Protein AF-0000000068964851 (afdb_homodimer)

Sequence (498 aa):
MWLLRRRLRHVAAAMAPPGRTTGYLGAADAAALDRDLMSVHAFSLDQLMELAGLSVASVVRDACPAASRPIVVCGPGNNGGDGLVAARHLAQFGLAPTVVYPTDQPKQPIYSRLLTQCNDCRIPVLPDLPADLSGFDVIVDAIFGFSFHGDLRAPFDTIVERMNASGLPCVAVDVPSGWHVEQGNVSGNGVQASVLVSLSAPKMCAATFHGRHYLGGRFLPPALIDKFGLRSQLPEYPGSQQFVQITRGMWLLRRRLRHVAAAMAPPGRTTGYLGAADAAALDRDLMSVHAFSLDQL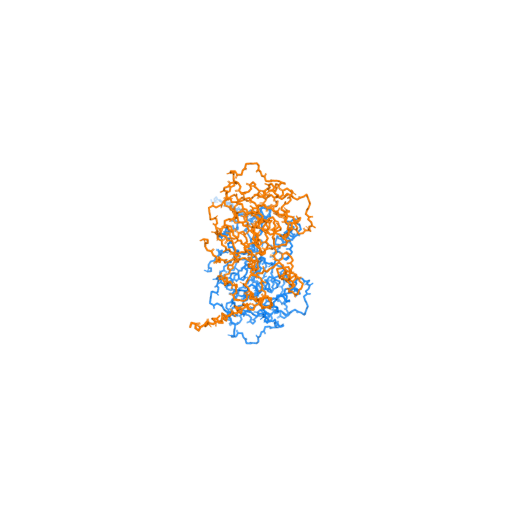MELAGLSVASVVRDACPAASRPIVVCGPGNNGGDGLVAARHLAQFGLAPTVVYPTDQPKQPIYSRLLTQCNDCRIPVLPDLPADLSGFDVIVDAIFGFSFHGDLRAPFDTIVERMNASGLPCVAVDVPSGWHVEQGNVSGNGVQASVLVSLSAPKMCAATFHGRHYLGGRFLPPALIDKFGLRSQLPEYPGSQQFVQITRG

Radius of gyration: 26.98 Å; Cα contacts (8 Å, |Δi|>4): 1033; chains: 2; bounding box: 104×120×57 Å

Foldseek 3Di:
DPPPPPPPPPPPPPPPPPDPLPLAAALVLVVVLVVCCVPVVPDDLVRQLLQLLLQLLVVCCVVPVPFAEEEEEAAQDSLNSSSLSVLLVNLVVVGQYAYAYLDPDRPDPSVVVSVVSCVVSVHHYHNADDPDCPVGAEYEASHDASNDDDADDPPVLVRLVCQQVNPHAYEYRQAFAGAHQACGNPVVSTHLHQEYEHEPGHTNNVVVRDHKYKYFRPDDDPVSCVVSVNVVPDDDDPDPRRMDTDDHD/DPPPPPPPPPPPPPPPPPDPLPLAAALVLVVVLVVCCVPVVPDDLVRQLLQLLLQLLVVCCVVPVPFAEEEEEAAQDSLNSSSLSVLLVNLVVVGQYAYEYLDPDRPDPSVVVSVVSCVVSVHHYHNADDPDCPVGAEYEASHDASNDDDADDPPVLVRLVCQQVNPHAYEYRQAFAGAHQACGNPVVSTHLHQEYEHEPGHTNNVVVRDHKYKYFRPDDDPVSCVVSVNVVPDDDDPDPRRMDTDDHD

pLDDT: mean 91.19, std 18.65, range [24.8, 99.0]

Secondary structure (DSSP, 8-state):
-----------------S----SSB-HHHHHHHHHHHHTTT---HHHHHHHHHHHHHHHHHHH-TT--SEEEEE-SSHHHHHHHHHHHHHHHTT---EEE---SS-SSHHHHHHHHHHHHTT--EESS--S--TT-SEEEEES--TT--S---TTHHHHHHHHHHT---EEEESS-TT-BTTTBSTTS-S---SEEEEESS-BGGGGG--SEEEEE-----HHHHHHTT-TTTSPPPPTT-SEEEEE--/-----------------S----SSB-HHHHHHHHHHHHTTT---HHHHHHHHHHHHHHHHHHH-TT--SEEEEE-SSHHHHHHHHHHHHHHHTT---EEE---SS-SSHHHHHHHHHHHHTT--EESS--S--TT-SEEEEES--TT--S---TTHHHHHHHHHHT---EEEESS-TT-BTTTBSSSS-S---SEEEEESS-BGGGGG--SEEEEE-----HHHHHHTT-TTTSPPPPTT-SEEEEE--

Organism: Plasmodiophora brassicae (NCBI:txid37360)

InterPro domains:
  IPR004443 YjeF N-terminal domain [MF_01966] (26-221)
  IPR004443 YjeF N-terminal domain [PF03853] (46-205)
  IPR004443 YjeF N-terminal domain [PS51385] (30-231)
  IPR004443 YjeF N-terminal domain [TIGR00197] (29-221)
  IPR032976 YjeF N-terminal domain-containing protein NAXE-like [PTHR13232] (26-246)
  IPR036652 YjeF N-terminal domain superfamily [G3DSA:3.40.50.10260] (21-246)
  IPR036652 YjeF N-terminal domain superfamily [SSF64153] (24-231)

Solvent-accessible surface area (backbone atoms only — not comparable to full-atom values): 26457 Å² total; per-residue (Å²): 136,82,81,74,76,77,77,75,74,75,74,70,74,74,70,74,77,78,83,68,78,81,44,42,34,44,55,68,56,47,53,50,49,56,50,39,42,50,56,80,46,40,39,50,70,54,40,53,34,46,46,35,3,45,16,50,30,41,43,48,50,66,78,38,69,83,55,47,26,37,37,34,37,25,30,78,47,69,37,10,43,21,31,42,41,14,43,42,45,32,36,74,52,70,35,53,36,33,36,24,43,69,53,94,68,68,80,44,72,66,45,49,27,39,51,50,36,26,48,54,57,69,33,54,75,34,65,53,82,64,92,71,62,81,82,42,56,32,37,33,42,11,37,36,30,60,85,47,73,77,75,67,47,86,68,53,40,60,49,38,51,50,54,57,70,63,75,51,52,24,38,16,39,48,29,45,36,54,28,39,34,52,76,18,56,76,83,68,69,27,48,72,42,49,28,39,35,16,48,73,53,49,33,32,20,56,78,72,59,73,35,30,30,31,38,21,30,87,74,78,38,61,63,58,34,59,74,70,55,30,68,90,51,55,78,80,57,56,65,75,49,51,42,35,76,74,43,81,84,136,83,80,74,78,76,76,76,75,76,73,72,75,75,70,72,76,79,83,70,78,81,43,42,34,43,54,68,55,47,53,49,50,55,50,38,40,50,57,80,46,41,39,49,69,52,39,54,35,46,46,35,3,45,17,51,30,41,43,47,51,66,79,38,70,84,54,46,27,36,38,34,37,25,30,79,50,70,36,9,44,22,31,44,42,13,43,42,45,32,36,74,52,70,35,53,36,33,36,24,42,68,52,94,66,68,81,45,73,66,48,50,27,40,52,50,37,26,48,54,56,71,32,54,75,33,66,54,82,66,93,72,63,80,82,42,55,30,36,34,41,12,37,34,31,60,87,45,74,78,75,67,48,85,68,53,39,61,49,37,51,51,55,57,69,63,75,52,53,25,39,15,39,48,28,45,35,54,29,40,36,52,76,18,57,77,83,69,69,28,50,72,42,47,28,38,35,15,48,72,53,46,35,34,18,55,77,73,60,72,36,29,29,31,39,21,29,86,72,78,36,59,63,57,34,60,74,68,56,29,69,91,51,56,78,79,56,57,65,77,50,50,42,36,76,73,42,82,87

Structure (mmCIF, N/CA/C/O backbone):
data_AF-0000000068964851-model_v1
#
loop_
_entity.id
_entity.type
_entity.pdbx_description
1 polymer 'NAD(P)H-hydrate epimerase'
#
loop_
_atom_site.group_PDB
_atom_site.id
_atom_site.type_symbol
_atom_site.label_atom_id
_atom_site.label_alt_id
_atom_site.label_comp_id
_atom_site.label_asym_id
_atom_site.label_entity_id
_atom_site.label_seq_id
_atom_site.pdbx_PDB_ins_code
_atom_site.Cartn_x
_atom_site.Cartn_y
_atom_site.Cartn_z
_atom_site.occupancy
_atom_site.B_iso_or_equiv
_atom_site.auth_seq_id
_atom_site.auth_comp_id
_atom_site.auth_asym_id
_atom_site.auth_atom_id
_atom_site.pdbx_PDB_model_num
ATOM 1 N N . MET A 1 1 ? -49.062 -67.5 1.461 1 27.12 1 MET A N 1
ATOM 2 C CA . MET A 1 1 ? -47.781 -67.125 0.865 1 27.12 1 MET A CA 1
ATOM 3 C C . MET A 1 1 ? -47.844 -65.688 0.269 1 27.12 1 MET A C 1
ATOM 5 O O . MET A 1 1 ? -48.188 -65.562 -0.901 1 27.12 1 MET A O 1
ATOM 9 N N . TRP A 1 2 ? -48.469 -64.688 1.127 1 32.12 2 TRP A N 1
ATOM 10 C CA . TRP A 1 2 ? -48.812 -63.312 0.902 1 32.12 2 TRP A CA 1
ATOM 11 C C . TRP A 1 2 ? -47.594 -62.5 0.522 1 32.12 2 TRP A C 1
ATOM 13 O O . TRP A 1 2 ? -46.594 -62.5 1.243 1 32.12 2 TRP A O 1
ATOM 23 N N . LEU A 1 3 ? -47.344 -62.312 -0.8 1 29.25 3 LEU A N 1
ATOM 24 C CA . LEU A 1 3 ? -46.281 -61.594 -1.522 1 29.25 3 LEU A CA 1
ATOM 25 C C . LEU A 1 3 ? -46.219 -60.156 -1.104 1 29.25 3 LEU A C 1
ATOM 27 O O . LEU A 1 3 ? -47.125 -59.375 -1.392 1 29.25 3 LEU A O 1
ATOM 31 N N . LEU A 1 4 ? -45.875 -59.906 0.174 1 28.69 4 LEU A N 1
ATOM 32 C CA . LEU A 1 4 ? -45.656 -58.562 0.687 1 28.69 4 LEU A CA 1
ATOM 33 C C . LEU A 1 4 ? -44.688 -57.781 -0.187 1 28.69 4 LEU A C 1
ATOM 35 O O . LEU A 1 4 ? -43.5 -58.156 -0.266 1 28.69 4 LEU A O 1
ATOM 39 N N . ARG A 1 5 ? -45.219 -57.188 -1.284 1 30.69 5 ARG A N 1
ATOM 40 C CA . ARG A 1 5 ? -44.438 -56.312 -2.15 1 30.69 5 ARG A CA 1
ATOM 41 C C . ARG A 1 5 ? -43.812 -55.156 -1.352 1 30.69 5 ARG A C 1
ATOM 43 O O . ARG A 1 5 ? -44.5 -54.406 -0.691 1 30.69 5 ARG A O 1
ATOM 50 N N . ARG A 1 6 ? -42.594 -55.406 -0.808 1 29.17 6 ARG A N 1
ATOM 51 C CA . ARG A 1 6 ? -41.688 -54.469 -0.174 1 29.17 6 ARG A CA 1
ATOM 52 C C . ARG A 1 6 ? -41.531 -53.219 -1.021 1 29.17 6 ARG A C 1
ATOM 54 O O . ARG A 1 6 ? -41.031 -53.281 -2.145 1 29.17 6 ARG A O 1
ATOM 61 N N . ARG A 1 7 ? -42.5 -52.25 -0.954 1 27.95 7 ARG A N 1
ATOM 62 C CA . ARG A 1 7 ? -42.344 -50.938 -1.556 1 27.95 7 ARG A CA 1
ATOM 63 C C . ARG A 1 7 ? -41.031 -50.281 -1.116 1 27.95 7 ARG A C 1
ATOM 65 O O . ARG A 1 7 ? -40.812 -50.031 0.075 1 27.95 7 ARG A O 1
ATOM 72 N N . LEU A 1 8 ? -40 -50.594 -1.813 1 26.19 8 LEU A N 1
ATOM 73 C CA . LEU A 1 8 ? -38.719 -49.906 -1.637 1 26.19 8 LEU A CA 1
ATOM 74 C C . LEU A 1 8 ? -38.875 -48.406 -1.808 1 26.19 8 LEU A C 1
ATOM 76 O O . LEU A 1 8 ? -39.25 -47.938 -2.885 1 26.19 8 LEU A O 1
ATOM 80 N N . ARG A 1 9 ? -39.438 -47.719 -0.832 1 28.83 9 ARG A N 1
ATOM 81 C CA . ARG A 1 9 ? -39.438 -46.281 -0.863 1 28.83 9 ARG A CA 1
ATOM 82 C C . ARG A 1 9 ? -38.031 -45.75 -1.159 1 28.83 9 ARG A C 1
ATOM 84 O O . ARG A 1 9 ? -37.094 -46.031 -0.418 1 28.83 9 ARG A O 1
ATOM 91 N N . HIS A 1 10 ? -37.688 -45.594 -2.43 1 24.8 10 HIS A N 1
ATOM 92 C CA . HIS A 1 10 ? -36.531 -44.844 -2.811 1 24.8 10 HIS A CA 1
ATOM 93 C C . HIS A 1 10 ? -36.531 -43.469 -2.16 1 24.8 10 HIS A C 1
ATOM 95 O O . HIS A 1 10 ? -37.375 -42.625 -2.467 1 24.8 10 HIS A O 1
ATOM 101 N N . VAL A 1 11 ? -36.375 -43.312 -0.944 1 27.53 11 VAL A N 1
ATOM 102 C CA . VAL A 1 11 ? -36.094 -41.969 -0.427 1 27.53 11 VAL A CA 1
ATOM 103 C C . VAL A 1 11 ? -35.031 -41.281 -1.267 1 27.53 11 VAL A C 1
ATOM 105 O O . VAL A 1 11 ? -33.906 -41.781 -1.338 1 27.53 11 VAL A O 1
ATOM 108 N N . ALA A 1 12 ? -35.5 -40.688 -2.342 1 28.64 12 ALA A N 1
ATOM 109 C CA . ALA A 1 12 ? -34.625 -39.812 -3.102 1 28.64 12 ALA A CA 1
ATOM 110 C C . ALA A 1 12 ? -33.812 -38.875 -2.172 1 28.64 12 ALA A C 1
ATOM 112 O O . ALA A 1 12 ? -34.406 -38.219 -1.303 1 28.64 12 ALA A O 1
ATOM 113 N N . ALA A 1 13 ? -32.594 -39.125 -1.92 1 26.38 13 ALA A N 1
ATOM 114 C CA . ALA A 1 13 ? -31.688 -38.188 -1.281 1 26.38 13 ALA A CA 1
ATOM 115 C C . ALA A 1 13 ? -31.938 -36.75 -1.795 1 26.38 13 ALA A C 1
ATOM 117 O O . ALA A 1 13 ? -31.938 -36.531 -3.006 1 26.38 13 ALA A O 1
ATOM 118 N N . ALA A 1 14 ? -32.781 -36.031 -1.243 1 33.28 14 ALA A N 1
ATOM 119 C CA . ALA A 1 14 ? -32.906 -34.594 -1.546 1 33.28 14 ALA A CA 1
ATOM 120 C C . ALA A 1 14 ? -31.562 -34 -1.917 1 33.28 14 ALA A C 1
ATOM 122 O O . ALA A 1 14 ? -30.625 -34.031 -1.127 1 33.28 14 ALA A O 1
ATOM 123 N N . MET A 1 15 ? -31.141 -33.969 -3.217 1 29.23 15 MET A N 1
ATOM 124 C CA . MET A 1 15 ? -29.984 -33.219 -3.682 1 29.23 15 MET A CA 1
ATOM 125 C C . MET A 1 15 ? -29.859 -31.891 -2.918 1 29.23 15 MET A C 1
ATOM 127 O O . MET A 1 15 ? -30.859 -31.188 -2.725 1 29.23 15 MET A O 1
ATOM 131 N N . ALA A 1 16 ? -28.875 -31.75 -2.092 1 35.5 16 ALA A N 1
ATOM 132 C CA . ALA A 1 16 ? -28.672 -30.453 -1.451 1 35.5 16 ALA A CA 1
ATOM 133 C C . ALA A 1 16 ? -28.875 -29.312 -2.441 1 35.5 16 ALA A C 1
ATOM 135 O O . ALA A 1 16 ? -28.5 -29.422 -3.611 1 35.5 16 ALA A O 1
ATOM 136 N N . PRO A 1 17 ? -29.859 -28.5 -2.34 1 36.59 17 PRO A N 1
ATOM 137 C CA . PRO A 1 17 ? -30.016 -27.484 -3.373 1 36.59 17 PRO A CA 1
ATOM 138 C C . PRO A 1 17 ? -28.688 -26.891 -3.828 1 36.59 17 PRO A C 1
ATOM 140 O O . PRO A 1 17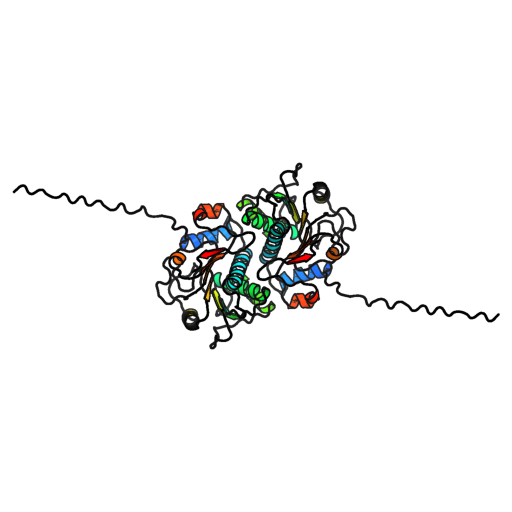 ? -27.703 -26.906 -3.074 1 36.59 17 PRO A O 1
ATOM 143 N N . PRO A 1 18 ? -28.422 -26.641 -5.082 1 35.16 18 PRO A N 1
ATOM 144 C CA . PRO A 1 18 ? -27.141 -26.203 -5.652 1 35.16 18 PRO A CA 1
ATOM 145 C C . PRO A 1 18 ? -26.375 -25.281 -4.719 1 35.16 18 PRO A C 1
ATOM 147 O O . PRO A 1 18 ? -25.203 -25.516 -4.426 1 35.16 18 PRO A O 1
ATOM 150 N N . GLY A 1 19 ? -26.609 -23.875 -4.875 1 36 19 GLY A N 1
ATOM 151 C CA . GLY A 1 19 ? -25.531 -22.891 -4.895 1 36 19 GLY A CA 1
ATOM 152 C C . GLY A 1 19 ? -24.875 -22.688 -3.541 1 36 19 GLY A C 1
ATOM 153 O O . GLY A 1 19 ? -25.234 -21.766 -2.807 1 36 19 GLY A O 1
ATOM 154 N N . ARG A 1 20 ? -24.719 -23.453 -2.809 1 37.72 20 ARG A N 1
ATOM 155 C CA . ARG A 1 20 ? -24.062 -23.219 -1.534 1 37.72 20 ARG A CA 1
ATOM 156 C C . ARG A 1 20 ? -22.75 -22.453 -1.736 1 37.72 20 ARG A C 1
ATOM 158 O O . ARG A 1 20 ? -21.875 -22.891 -2.494 1 37.72 20 ARG A O 1
ATOM 165 N N . THR A 1 21 ? -22.719 -21.047 -1.72 1 47.56 21 THR A N 1
ATOM 166 C CA . THR A 1 21 ? -21.578 -20.141 -1.827 1 47.56 21 THR A CA 1
ATOM 167 C C . THR A 1 21 ? -20.422 -20.609 -0.963 1 47.56 21 THR A C 1
ATOM 169 O O . THR A 1 21 ? -20.578 -20.812 0.243 1 47.56 21 THR A O 1
ATOM 172 N N . THR A 1 22 ? -19.656 -21.656 -1.251 1 52.91 22 THR A N 1
ATOM 173 C CA . THR A 1 22 ? -18.547 -22.297 -0.57 1 52.91 22 THR A CA 1
ATOM 174 C C . THR A 1 22 ? -17.641 -21.25 0.086 1 52.91 22 THR A C 1
ATOM 176 O O . THR A 1 22 ? -16.781 -21.594 0.907 1 52.91 22 THR A O 1
ATOM 179 N N . GLY A 1 23 ? -18.016 -19.969 0.014 1 74.44 23 GLY A N 1
ATOM 180 C CA . GLY A 1 23 ? -17.188 -18.906 0.566 1 74.44 23 GLY A CA 1
ATOM 181 C C . GLY A 1 23 ? -15.953 -18.625 -0.263 1 74.44 23 GLY A C 1
ATOM 182 O O . GLY A 1 23 ? -15.18 -17.734 0.057 1 74.44 23 GLY A O 1
ATOM 183 N N . TYR A 1 24 ? -15.719 -19.406 -1.312 1 90.06 24 TYR A N 1
ATOM 184 C CA . TYR A 1 24 ? -14.633 -19.234 -2.268 1 90.06 24 TYR A CA 1
ATOM 185 C C . TYR A 1 24 ? -15.141 -18.625 -3.57 1 90.06 24 TYR A C 1
ATOM 187 O O . TYR A 1 24 ? -16.297 -18.812 -3.938 1 90.06 24 TYR A O 1
ATOM 195 N N . LEU A 1 25 ? -14.281 -17.938 -4.25 1 95.5 25 LEU A N 1
ATOM 196 C CA . LEU A 1 25 ? -14.664 -17.312 -5.512 1 95.5 25 LEU A CA 1
ATOM 197 C C . LEU A 1 25 ? -14.375 -18.25 -6.684 1 95.5 25 LEU A C 1
ATOM 199 O O . LEU A 1 25 ? -13.266 -18.766 -6.82 1 95.5 25 LEU A O 1
ATOM 203 N N . GLY A 1 26 ? -15.344 -18.5 -7.562 1 94.69 26 GLY A N 1
ATOM 204 C CA . GLY A 1 26 ? -15.086 -19.109 -8.859 1 94.69 26 GLY A CA 1
ATOM 205 C C . GLY A 1 26 ? -14.477 -18.141 -9.859 1 94.69 26 GLY A C 1
ATOM 206 O O . GLY A 1 26 ? -14.281 -16.969 -9.555 1 94.69 26 GLY A O 1
ATOM 207 N N . ALA A 1 27 ? -14.227 -18.625 -11.039 1 93.75 27 ALA A N 1
ATOM 208 C CA . ALA A 1 27 ? -13.539 -17.844 -12.07 1 93.75 27 ALA A CA 1
ATOM 209 C C . ALA A 1 27 ? -14.359 -16.609 -12.453 1 93.75 27 ALA A C 1
ATOM 211 O O . ALA A 1 27 ? -13.828 -15.5 -12.516 1 93.75 27 ALA A O 1
ATOM 212 N N . ALA A 1 28 ? -15.578 -16.812 -12.727 1 95.19 28 ALA A N 1
ATOM 213 C CA . ALA A 1 28 ? -16.453 -15.734 -13.18 1 95.19 28 ALA A CA 1
ATOM 214 C C . ALA A 1 28 ? -16.594 -14.648 -12.117 1 95.19 28 ALA A C 1
ATOM 216 O O . ALA A 1 28 ? -16.516 -13.461 -12.414 1 95.19 28 ALA A O 1
ATOM 217 N N . ASP A 1 29 ? -16.812 -15.055 -10.891 1 96.31 29 ASP A N 1
ATOM 218 C CA . ASP A 1 29 ? -16.969 -14.109 -9.789 1 96.31 29 ASP A CA 1
ATOM 219 C C . ASP A 1 29 ? -15.664 -13.352 -9.539 1 96.31 29 ASP A C 1
ATOM 221 O O . ASP A 1 29 ? -15.68 -12.156 -9.234 1 96.31 29 ASP A O 1
ATOM 225 N N . ALA A 1 30 ? -14.547 -14.086 -9.648 1 96.69 30 ALA A N 1
ATOM 226 C CA . ALA A 1 30 ? -13.25 -13.43 -9.469 1 96.69 30 ALA A CA 1
ATOM 227 C C . ALA A 1 30 ? -13.047 -12.328 -10.5 1 96.69 30 ALA A C 1
ATOM 229 O O . ALA A 1 30 ? -12.594 -11.234 -10.172 1 96.69 30 ALA A O 1
ATOM 230 N N . ALA A 1 31 ? -13.375 -12.625 -11.734 1 96.5 31 ALA A N 1
ATOM 231 C CA . ALA A 1 31 ? -13.258 -11.648 -12.812 1 96.5 31 ALA A CA 1
ATOM 232 C C . ALA A 1 31 ? -14.195 -10.461 -12.586 1 96.5 31 ALA A C 1
ATOM 234 O O . ALA A 1 31 ? -13.805 -9.312 -12.797 1 96.5 31 ALA A O 1
ATOM 235 N N . ALA A 1 32 ? -15.414 -10.75 -12.203 1 97.56 32 ALA A N 1
ATOM 236 C CA . ALA A 1 32 ? -16.406 -9.703 -11.953 1 97.56 32 ALA A CA 1
ATOM 237 C C . ALA A 1 32 ? -15.984 -8.812 -10.797 1 97.56 32 ALA A C 1
ATOM 239 O O . ALA A 1 32 ? -16.172 -7.59 -10.844 1 97.56 32 ALA A O 1
ATOM 240 N N . LEU A 1 33 ? -15.469 -9.445 -9.773 1 97.25 33 LEU A N 1
ATOM 241 C CA . LEU A 1 33 ? -14.992 -8.695 -8.617 1 97.25 33 LEU A CA 1
ATOM 242 C C . LEU A 1 33 ? -13.898 -7.715 -9.023 1 97.25 33 LEU A C 1
ATOM 244 O O . LEU A 1 33 ? -13.938 -6.539 -8.648 1 97.25 33 LEU A O 1
ATOM 248 N N . ASP A 1 34 ? -12.977 -8.203 -9.766 1 96.5 34 ASP A N 1
ATOM 249 C CA . ASP A 1 34 ? -11.875 -7.371 -10.242 1 96.5 34 ASP A CA 1
ATOM 250 C C . ASP A 1 34 ? -12.391 -6.203 -11.078 1 96.5 34 ASP A C 1
ATOM 252 O O . ASP A 1 34 ? -11.953 -5.066 -10.898 1 96.5 34 ASP A O 1
ATOM 256 N N . ARG A 1 35 ? -13.266 -6.488 -11.938 1 97.06 35 ARG A N 1
ATOM 257 C CA . ARG A 1 35 ? -13.867 -5.461 -12.781 1 97.06 35 ARG A CA 1
ATOM 258 C C . ARG A 1 35 ? -14.586 -4.414 -11.938 1 97.06 35 ARG A C 1
ATOM 260 O O . ARG A 1 35 ? -14.453 -3.213 -12.18 1 97.06 35 ARG A O 1
ATOM 267 N N . ASP A 1 36 ? -15.367 -4.84 -10.984 1 97.81 36 ASP A N 1
ATOM 268 C CA . ASP A 1 36 ? -16.125 -3.922 -10.133 1 97.81 36 ASP A CA 1
ATOM 269 C C . ASP A 1 36 ? -15.188 -3.01 -9.344 1 97.81 36 ASP A C 1
ATOM 271 O O . ASP A 1 36 ? -15.453 -1.815 -9.195 1 97.81 36 ASP A O 1
ATOM 275 N N . LEU A 1 37 ? -14.078 -3.555 -8.828 1 98 37 LEU A N 1
ATOM 276 C CA . LEU A 1 37 ? -13.125 -2.764 -8.062 1 98 37 LEU A CA 1
ATOM 277 C C . LEU A 1 37 ? -12.602 -1.591 -8.891 1 98 37 LEU A C 1
ATOM 279 O O . LEU A 1 37 ? -12.469 -0.477 -8.383 1 98 37 LEU A O 1
ATOM 283 N N . MET A 1 38 ? -12.414 -1.799 -10.188 1 97.31 38 MET A N 1
ATOM 284 C CA . MET A 1 38 ? -11.719 -0.818 -11.016 1 97.31 38 MET A CA 1
ATOM 285 C C . MET A 1 38 ? -12.719 0.07 -11.758 1 97.31 38 MET A C 1
ATOM 287 O O . MET A 1 38 ? -12.336 1.076 -12.352 1 97.31 38 MET A O 1
ATOM 291 N N . SER A 1 39 ? -13.953 -0.287 -11.75 1 96.5 39 SER A N 1
ATOM 292 C CA . SER A 1 39 ? -14.969 0.527 -12.406 1 96.5 39 SER A CA 1
ATOM 293 C C . SER A 1 39 ? -15.914 1.162 -11.391 1 96.5 39 SER A C 1
ATOM 295 O O . SER A 1 39 ? -15.711 2.305 -10.977 1 96.5 39 SER A O 1
ATOM 297 N N . VAL A 1 40 ? -16.656 0.286 -10.68 1 95.69 40 VAL A N 1
ATOM 298 C CA . VAL A 1 40 ? -17.688 0.735 -9.758 1 95.69 40 VAL A CA 1
ATOM 299 C C . VAL A 1 40 ? -17.047 1.401 -8.539 1 95.69 40 VAL A C 1
ATOM 301 O O . VAL A 1 40 ? -17.484 2.477 -8.117 1 95.69 40 VAL A O 1
ATOM 304 N N . HIS A 1 41 ? -15.953 0.872 -8.102 1 97.06 41 HIS A N 1
ATOM 305 C CA . HIS A 1 41 ? -15.406 1.316 -6.82 1 97.06 41 HIS A CA 1
ATOM 306 C C . HIS A 1 41 ? -14.172 2.184 -7.016 1 97.06 41 HIS A C 1
ATOM 308 O O . HIS A 1 41 ? -13.469 2.5 -6.055 1 97.06 41 HIS A O 1
ATOM 314 N N . ALA A 1 42 ? -13.844 2.482 -8.203 1 98 42 ALA A N 1
ATOM 315 C CA . ALA A 1 42 ? -12.977 3.57 -8.648 1 98 42 ALA A CA 1
ATOM 316 C C . ALA A 1 42 ? -11.539 3.332 -8.219 1 98 42 ALA A C 1
ATOM 318 O O . ALA A 1 42 ? -10.766 4.281 -8.055 1 98 42 ALA A O 1
ATOM 319 N N . PHE A 1 43 ? -11.164 2.086 -7.965 1 98.56 43 PHE A N 1
ATOM 320 C CA . PHE A 1 43 ? -9.75 1.797 -7.754 1 98.56 43 PHE A CA 1
ATOM 321 C C . PHE A 1 43 ? -8.984 1.842 -9.07 1 98.56 43 PHE A C 1
ATOM 323 O O . PHE A 1 43 ? -9.492 1.407 -10.102 1 98.56 43 PHE A O 1
ATOM 330 N N . SER A 1 44 ? -7.789 2.379 -9 1 98.5 44 SER A N 1
ATOM 331 C CA . SER A 1 44 ? -6.898 2.188 -10.141 1 98.5 44 SER A CA 1
ATOM 332 C C . SER A 1 44 ? -6.148 0.863 -10.039 1 98.5 44 SER A C 1
ATOM 334 O O . SER A 1 44 ? -5.996 0.313 -8.945 1 98.5 44 SER A O 1
ATOM 336 N N . LEU A 1 45 ? -5.703 0.376 -11.195 1 98.12 45 LEU A N 1
ATOM 337 C CA . LEU A 1 45 ? -4.867 -0.818 -11.203 1 98.12 45 LEU A CA 1
ATOM 338 C C . LEU A 1 45 ? -3.609 -0.606 -10.367 1 98.12 45 LEU A C 1
ATOM 340 O O . LEU A 1 45 ? -3.174 -1.513 -9.656 1 98.12 45 LEU A O 1
ATOM 344 N N . ASP A 1 46 ? -3.049 0.597 -10.391 1 98.62 46 ASP A N 1
ATOM 345 C CA . ASP A 1 46 ? -1.849 0.926 -9.625 1 98.62 46 ASP A CA 1
ATOM 346 C C . ASP A 1 46 ? -2.09 0.763 -8.125 1 98.62 46 ASP A C 1
ATOM 348 O O . ASP A 1 46 ? -1.239 0.228 -7.414 1 98.62 46 ASP A O 1
ATOM 352 N N . GLN A 1 47 ? -3.236 1.238 -7.645 1 98.62 47 GLN A N 1
ATOM 353 C CA . GLN A 1 47 ? -3.578 1.107 -6.234 1 98.62 47 GLN A CA 1
ATOM 354 C C . GLN A 1 47 ? -3.67 -0.36 -5.824 1 98.62 47 GLN A C 1
ATOM 356 O O . GLN A 1 47 ? -3.047 -0.775 -4.844 1 98.62 47 GLN A O 1
ATOM 361 N N . LEU A 1 48 ? -4.445 -1.101 -6.652 1 98.69 48 LEU A N 1
ATOM 362 C CA . LEU A 1 48 ? -4.719 -2.492 -6.309 1 98.69 48 LEU A CA 1
ATOM 363 C C . LEU A 1 48 ? -3.445 -3.326 -6.363 1 98.69 48 LEU A C 1
ATOM 365 O O . LEU A 1 48 ? -3.182 -4.125 -5.461 1 98.69 48 LEU A O 1
ATOM 369 N N . MET A 1 49 ? -2.672 -3.131 -7.375 1 98.75 49 MET A N 1
ATOM 370 C CA . MET A 1 49 ? -1.447 -3.898 -7.578 1 98.75 49 MET A CA 1
ATOM 371 C C . MET A 1 49 ? -0.417 -3.578 -6.5 1 98.75 49 MET A C 1
ATOM 373 O O . MET A 1 49 ? 0.321 -4.461 -6.059 1 98.75 49 MET A O 1
ATOM 377 N N . GLU A 1 50 ? -0.364 -2.287 -6.059 1 98.81 50 GLU A N 1
ATOM 378 C CA . GLU A 1 50 ? 0.55 -1.89 -4.992 1 98.81 50 GLU A CA 1
ATOM 379 C C . GLU A 1 50 ? 0.218 -2.605 -3.686 1 98.81 50 GLU A C 1
ATOM 381 O O . GLU A 1 50 ? 1.11 -3.131 -3.016 1 98.81 50 GLU A O 1
ATOM 386 N N . LEU A 1 51 ? -1.062 -2.641 -3.379 1 98.81 51 LEU A N 1
ATOM 387 C CA . LEU A 1 51 ? -1.496 -3.283 -2.145 1 98.81 51 LEU A CA 1
ATOM 388 C C . LEU A 1 51 ? -1.312 -4.797 -2.225 1 98.81 51 LEU A C 1
ATOM 390 O O . LEU A 1 51 ? -0.901 -5.43 -1.249 1 98.81 51 LEU A O 1
ATOM 394 N N . ALA A 1 52 ? -1.629 -5.375 -3.379 1 98.81 52 ALA A N 1
ATOM 395 C CA . ALA A 1 52 ? -1.453 -6.812 -3.576 1 98.81 52 ALA A CA 1
ATOM 396 C C . ALA A 1 52 ? 0.014 -7.207 -3.443 1 98.81 52 ALA A C 1
ATOM 398 O O . ALA A 1 52 ? 0.351 -8.125 -2.684 1 98.81 52 ALA A O 1
ATOM 399 N N . GLY A 1 53 ? 0.883 -6.496 -4.145 1 98.94 53 GLY A N 1
ATOM 400 C CA . GLY A 1 53 ? 2.307 -6.789 -4.094 1 98.94 53 GLY A CA 1
ATOM 401 C C . GLY A 1 53 ? 2.896 -6.629 -2.703 1 98.94 53 GLY A C 1
ATOM 402 O O . GLY A 1 53 ? 3.736 -7.43 -2.283 1 98.94 53 GLY A O 1
ATOM 403 N N . LEU A 1 54 ? 2.443 -5.594 -2.016 1 98.94 54 LEU A N 1
ATOM 404 C CA . LEU A 1 54 ? 2.902 -5.387 -0.647 1 98.94 54 LEU A CA 1
ATOM 405 C C . LEU A 1 54 ? 2.508 -6.559 0.244 1 98.94 54 LEU A C 1
ATOM 407 O O . LEU A 1 54 ? 3.312 -7.027 1.05 1 98.94 54 LEU A O 1
ATOM 411 N N . SER A 1 55 ? 1.272 -7.004 0.115 1 98.81 55 SER A N 1
ATOM 412 C CA . SER A 1 55 ? 0.824 -8.125 0.929 1 98.81 55 SER A CA 1
ATOM 413 C C . SER A 1 55 ? 1.637 -9.383 0.633 1 98.81 55 SER A C 1
ATOM 415 O O . SER A 1 55 ? 2.01 -10.117 1.551 1 98.81 55 SER A O 1
ATOM 417 N N . VAL A 1 56 ? 1.946 -9.617 -0.639 1 98.94 56 VAL A N 1
ATOM 418 C CA . VAL A 1 56 ? 2.727 -10.789 -1.038 1 98.94 56 VAL A CA 1
ATOM 419 C C . VAL A 1 56 ? 4.121 -10.711 -0.422 1 98.94 56 VAL A C 1
ATOM 421 O O . VAL A 1 56 ? 4.594 -11.68 0.179 1 98.94 56 VAL A O 1
ATOM 424 N N . ALA A 1 57 ? 4.766 -9.57 -0.572 1 98.94 57 ALA A N 1
ATOM 425 C CA . ALA A 1 57 ? 6.098 -9.391 0 1 98.94 57 ALA A CA 1
ATOM 426 C C . ALA A 1 57 ? 6.078 -9.594 1.512 1 98.94 57 ALA A C 1
ATOM 428 O O . ALA A 1 57 ? 6.98 -10.219 2.07 1 98.94 57 ALA A O 1
ATOM 429 N N . SER A 1 58 ? 5.07 -9.047 2.156 1 98.81 58 SER A N 1
ATOM 430 C CA . SER A 1 58 ? 4.941 -9.172 3.605 1 98.81 58 SER A CA 1
ATOM 431 C C . SER A 1 58 ? 4.766 -10.633 4.016 1 98.81 58 SER A C 1
ATOM 433 O O . SER A 1 58 ? 5.301 -11.062 5.039 1 98.81 58 SER A O 1
ATOM 435 N N . VAL A 1 59 ? 4.035 -11.359 3.227 1 98.81 59 VAL A N 1
ATOM 436 C CA . VAL A 1 59 ? 3.816 -12.773 3.518 1 98.81 59 VAL A CA 1
ATOM 437 C C . VAL A 1 59 ? 5.121 -13.547 3.342 1 98.81 59 VAL A C 1
ATOM 439 O O . VAL A 1 59 ? 5.426 -14.445 4.121 1 98.81 59 VAL A O 1
ATOM 442 N N . VAL A 1 60 ? 5.855 -13.258 2.291 1 98.88 60 VAL A N 1
ATOM 443 C CA . VAL A 1 60 ? 7.148 -13.914 2.111 1 98.88 60 VAL A CA 1
ATOM 444 C C . VAL A 1 60 ? 7.996 -13.734 3.369 1 98.88 60 VAL A C 1
ATOM 446 O O . VAL A 1 60 ? 8.594 -14.688 3.859 1 98.88 60 VAL A O 1
ATOM 449 N N . ARG A 1 61 ? 8.016 -12.531 3.943 1 98.25 61 ARG A N 1
ATOM 450 C CA . ARG A 1 61 ? 8.781 -12.25 5.156 1 98.25 61 ARG A CA 1
ATOM 451 C C . ARG A 1 61 ? 8.227 -13.031 6.34 1 98.25 61 ARG A C 1
ATOM 453 O O . ARG A 1 61 ? 8.992 -13.469 7.211 1 98.25 61 ARG A O 1
ATOM 460 N N . ASP A 1 62 ? 6.984 -13.172 6.387 1 98.06 62 ASP A N 1
ATOM 461 C CA . ASP A 1 62 ? 6.332 -13.852 7.5 1 98.06 62 ASP A CA 1
ATOM 462 C C . ASP A 1 62 ? 6.504 -15.367 7.395 1 98.06 62 ASP A C 1
ATOM 464 O O . ASP A 1 62 ? 6.891 -16.016 8.367 1 98.06 62 ASP A O 1
ATOM 468 N N . ALA A 1 63 ? 6.246 -15.906 6.223 1 98.19 63 ALA A N 1
ATOM 469 C CA . ALA A 1 63 ? 6.207 -17.344 6.004 1 98.19 63 ALA A CA 1
ATOM 470 C C . ALA A 1 63 ? 7.613 -17.922 5.859 1 98.19 63 ALA A C 1
ATOM 472 O O . ALA A 1 63 ? 7.844 -19.094 6.141 1 98.19 63 ALA A O 1
ATOM 473 N N . CYS A 1 64 ? 8.5 -17.141 5.371 1 97.75 64 CYS A N 1
ATOM 474 C CA . CYS A 1 64 ? 9.883 -17.547 5.164 1 97.75 64 CYS A CA 1
ATOM 475 C C . CYS A 1 64 ? 10.844 -16.578 5.84 1 97.75 64 CYS A C 1
ATOM 477 O O . CYS A 1 64 ? 11.656 -15.938 5.172 1 97.75 64 CYS A O 1
ATOM 479 N N . PRO A 1 65 ? 10.891 -16.594 7.195 1 96.75 65 PRO A N 1
ATOM 480 C CA . PRO A 1 65 ? 11.633 -15.562 7.926 1 96.75 65 PRO A CA 1
ATOM 481 C C . PRO A 1 65 ? 13.141 -15.656 7.695 1 96.75 65 PRO A C 1
ATOM 483 O O . PRO A 1 65 ? 13.852 -14.656 7.84 1 96.75 65 PRO A O 1
ATOM 486 N N . ALA A 1 66 ? 13.68 -16.766 7.25 1 96.81 66 ALA A N 1
ATOM 487 C CA . ALA A 1 66 ? 15.117 -16.922 7.039 1 96.81 66 ALA A CA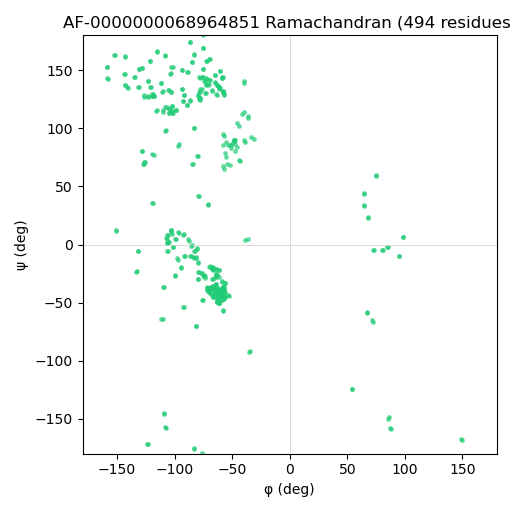 1
ATOM 488 C C . ALA A 1 66 ? 15.508 -16.562 5.609 1 96.81 66 ALA A C 1
ATOM 490 O O . ALA A 1 66 ? 16.688 -16.469 5.289 1 96.81 66 ALA A O 1
ATOM 491 N N . ALA A 1 67 ? 14.484 -16.375 4.734 1 97.69 67 ALA A N 1
ATOM 492 C CA . ALA A 1 67 ? 14.766 -16.094 3.326 1 97.69 67 ALA A CA 1
ATOM 493 C C . ALA A 1 67 ? 15.477 -14.758 3.16 1 97.69 67 ALA A C 1
ATOM 495 O O . ALA A 1 67 ? 15.148 -13.781 3.842 1 97.69 67 ALA A O 1
ATOM 496 N N . SER A 1 68 ? 16.469 -14.727 2.271 1 98.56 68 SER A N 1
ATOM 497 C CA . SER A 1 68 ? 17.203 -13.5 1.993 1 98.56 68 SER A CA 1
ATOM 498 C C . SER A 1 68 ? 17.344 -13.266 0.492 1 98.56 68 SER A C 1
ATOM 500 O O . SER A 1 68 ? 17.531 -12.133 0.049 1 98.56 68 SER A O 1
ATOM 502 N N . ARG A 1 69 ? 17.25 -14.297 -0.293 1 98.88 69 ARG A N 1
ATOM 503 C CA . ARG A 1 69 ? 17.484 -14.219 -1.732 1 98.88 69 ARG A CA 1
ATOM 504 C C . ARG A 1 69 ? 16.312 -14.82 -2.506 1 98.88 69 ARG A C 1
ATOM 506 O O . ARG A 1 69 ? 16.469 -15.844 -3.178 1 98.88 69 ARG A O 1
ATOM 513 N N . PRO A 1 70 ? 15.188 -14.156 -2.469 1 98.94 70 PRO A N 1
ATOM 514 C CA . PRO A 1 70 ? 14.031 -14.672 -3.215 1 98.94 70 PRO A CA 1
ATOM 515 C C . PRO A 1 70 ? 14.188 -14.5 -4.727 1 98.94 70 PRO A C 1
ATOM 517 O O . PRO A 1 70 ? 14.789 -13.523 -5.184 1 98.94 70 PRO A O 1
ATOM 520 N N . ILE A 1 71 ? 13.719 -15.469 -5.477 1 99 71 ILE A N 1
ATOM 521 C CA . ILE A 1 71 ? 13.57 -15.336 -6.922 1 99 71 ILE A CA 1
ATOM 522 C C . ILE A 1 71 ? 12.086 -15.227 -7.273 1 99 71 ILE A C 1
ATOM 524 O O . ILE A 1 71 ? 11.289 -16.094 -6.906 1 99 71 ILE A O 1
ATOM 528 N N . VAL A 1 72 ? 11.703 -14.086 -7.863 1 99 72 VAL A N 1
ATOM 529 C CA . VAL A 1 72 ? 10.312 -13.773 -8.188 1 99 72 VAL A CA 1
ATOM 530 C C . VAL A 1 72 ? 10.062 -14.008 -9.672 1 99 72 VAL A C 1
ATOM 532 O O . VAL A 1 72 ? 10.586 -13.281 -10.516 1 99 72 VAL A O 1
ATOM 535 N N . VAL A 1 73 ? 9.242 -15.008 -10 1 98.94 73 VAL A N 1
ATOM 536 C CA . VAL A 1 73 ? 8.961 -15.352 -11.391 1 98.94 73 VAL A CA 1
ATOM 537 C C . VAL A 1 73 ? 7.633 -14.727 -11.82 1 98.94 73 VAL A C 1
ATOM 539 O O . VAL A 1 73 ? 6.574 -15.086 -11.305 1 98.94 73 VAL A O 1
ATOM 542 N N . CYS A 1 74 ? 7.734 -13.805 -12.797 1 98.81 74 CYS A N 1
ATOM 543 C CA . CYS A 1 74 ? 6.594 -12.961 -13.133 1 98.81 74 CYS A CA 1
ATOM 544 C C . CYS A 1 74 ? 6.039 -13.312 -14.508 1 98.81 74 CYS A C 1
ATOM 546 O O . CYS A 1 74 ? 6.797 -13.453 -15.469 1 98.81 74 CYS A O 1
ATOM 548 N N . GLY A 1 75 ? 4.73 -13.492 -14.57 1 98.25 75 GLY A N 1
ATOM 549 C CA . GLY A 1 75 ? 4.059 -13.688 -15.844 1 98.25 75 GLY A CA 1
ATOM 550 C C . GLY A 1 75 ? 3.748 -12.383 -16.562 1 98.25 75 GLY A C 1
ATOM 551 O O . GLY A 1 75 ? 4.078 -11.305 -16.062 1 98.25 75 GLY A O 1
ATOM 552 N N . PRO A 1 76 ? 3.055 -12.5 -17.672 1 96.81 76 PRO A N 1
ATOM 553 C CA . PRO A 1 76 ? 2.832 -11.336 -18.547 1 96.81 76 PRO A CA 1
ATOM 554 C C . PRO A 1 76 ? 1.64 -10.492 -18.109 1 96.81 76 PRO A C 1
ATOM 556 O O . PRO A 1 76 ? 1.423 -9.398 -18.625 1 96.81 76 PRO A O 1
ATOM 559 N N . GLY A 1 77 ? 0.829 -10.977 -17.188 1 96.81 77 GLY A N 1
ATOM 560 C CA . GLY A 1 77 ? -0.393 -10.281 -16.812 1 96.81 77 GLY A CA 1
ATOM 561 C C . GLY A 1 77 ? -0.314 -9.648 -15.438 1 96.81 77 GLY A C 1
ATOM 562 O O . GLY A 1 77 ? 0.777 -9.359 -14.938 1 96.81 77 GLY A O 1
ATOM 563 N N . ASN A 1 78 ? -1.466 -9.414 -14.828 1 97.5 78 ASN A N 1
ATOM 564 C CA . ASN A 1 78 ? -1.575 -8.688 -13.57 1 97.5 78 ASN A CA 1
ATOM 565 C C . ASN A 1 78 ? -0.873 -9.43 -12.43 1 97.5 78 ASN A C 1
ATOM 567 O O . ASN A 1 78 ? -0.3 -8.797 -11.539 1 97.5 78 ASN A O 1
ATOM 571 N N . ASN A 1 79 ? -0.936 -10.773 -12.516 1 98.44 79 ASN A N 1
ATOM 572 C CA . ASN A 1 79 ? -0.224 -11.523 -11.484 1 98.44 79 ASN A CA 1
ATOM 573 C C . ASN A 1 79 ? 1.273 -11.227 -11.508 1 98.44 79 ASN A C 1
ATOM 575 O O . ASN A 1 79 ? 1.912 -11.141 -10.461 1 98.44 79 ASN A O 1
ATOM 579 N N . GLY A 1 80 ? 1.785 -11.102 -12.758 1 98.69 80 GLY A N 1
ATOM 580 C CA . GLY A 1 80 ? 3.17 -10.68 -12.906 1 98.69 80 GLY A CA 1
ATOM 581 C C . GLY A 1 80 ? 3.436 -9.297 -12.336 1 98.69 80 GLY A C 1
ATOM 582 O O . GLY A 1 80 ? 4.48 -9.055 -11.734 1 98.69 80 GLY A O 1
ATOM 583 N N . GLY A 1 81 ? 2.502 -8.391 -12.555 1 98.75 81 GLY A N 1
ATOM 584 C CA . GLY A 1 81 ? 2.602 -7.066 -11.961 1 98.75 81 GLY A CA 1
ATOM 585 C C . GLY A 1 81 ? 2.664 -7.098 -10.445 1 98.75 81 GLY A C 1
ATOM 586 O O . GLY A 1 81 ? 3.473 -6.391 -9.836 1 98.75 81 GLY A O 1
ATOM 587 N N . ASP A 1 82 ? 1.824 -7.934 -9.828 1 98.88 82 ASP A N 1
ATOM 588 C CA . ASP A 1 82 ? 1.89 -8.125 -8.383 1 98.88 82 ASP A CA 1
ATOM 589 C C . ASP A 1 82 ? 3.279 -8.586 -7.953 1 98.88 82 ASP A C 1
ATOM 591 O O . ASP A 1 82 ? 3.795 -8.141 -6.926 1 98.88 82 ASP A O 1
ATOM 595 N N . GLY A 1 83 ? 3.812 -9.477 -8.75 1 98.94 83 GLY A N 1
ATOM 596 C CA . GLY A 1 83 ? 5.148 -9.969 -8.461 1 98.94 83 GLY A CA 1
ATOM 597 C C . GLY A 1 83 ? 6.215 -8.891 -8.523 1 98.94 83 GLY A C 1
ATOM 598 O O . GLY A 1 83 ? 7.113 -8.852 -7.684 1 98.94 83 GLY A O 1
ATOM 599 N N . LEU A 1 84 ? 6.137 -8.062 -9.562 1 98.94 84 LEU A N 1
ATOM 600 C CA . LEU A 1 84 ? 7.094 -6.973 -9.711 1 98.94 84 LEU A CA 1
ATOM 601 C C . LEU A 1 84 ? 7.02 -6.02 -8.523 1 98.94 84 LEU A C 1
ATOM 603 O O . LEU A 1 84 ? 8.047 -5.602 -7.992 1 98.94 84 LEU A O 1
ATOM 607 N N . VAL A 1 85 ? 5.812 -5.66 -8.117 1 98.94 85 VAL A N 1
ATOM 608 C CA . VAL A 1 85 ? 5.629 -4.812 -6.941 1 98.94 85 VAL A CA 1
ATOM 609 C C . VAL A 1 85 ? 6.191 -5.512 -5.707 1 98.94 85 VAL A C 1
ATOM 611 O O . VAL A 1 85 ? 6.875 -4.887 -4.891 1 98.94 85 VAL A O 1
ATOM 614 N N . ALA A 1 86 ? 5.922 -6.797 -5.578 1 98.94 86 ALA A N 1
ATOM 615 C CA . ALA A 1 86 ? 6.426 -7.559 -4.438 1 98.94 86 ALA A CA 1
ATOM 616 C C . ALA A 1 86 ? 7.953 -7.539 -4.398 1 98.94 86 ALA A C 1
ATOM 618 O O . ALA A 1 86 ? 8.547 -7.371 -3.334 1 98.94 86 ALA A O 1
ATOM 619 N N . ALA A 1 87 ? 8.578 -7.727 -5.551 1 98.94 87 ALA A N 1
ATOM 620 C CA . ALA A 1 87 ? 10.039 -7.715 -5.621 1 98.94 87 ALA A CA 1
ATOM 621 C C . ALA A 1 87 ? 10.594 -6.391 -5.105 1 98.94 87 ALA A C 1
ATOM 623 O O . ALA A 1 87 ? 11.57 -6.375 -4.352 1 98.94 87 ALA A O 1
ATOM 624 N N . ARG A 1 88 ? 9.984 -5.32 -5.512 1 98.88 88 ARG A N 1
ATOM 625 C CA . ARG A 1 88 ? 10.422 -4.008 -5.055 1 98.88 88 ARG A CA 1
ATOM 626 C C . ARG A 1 88 ? 10.312 -3.891 -3.537 1 98.88 88 ARG A C 1
ATOM 628 O O . ARG A 1 88 ? 11.234 -3.406 -2.875 1 98.88 88 ARG A O 1
ATOM 635 N N . HIS A 1 89 ? 9.172 -4.301 -2.99 1 98.88 89 HIS A N 1
ATOM 636 C CA . HIS A 1 89 ? 9 -4.25 -1.543 1 98.88 89 HIS A CA 1
ATOM 637 C C . HIS A 1 89 ? 10.008 -5.16 -0.838 1 98.88 89 HIS A C 1
ATOM 639 O O . HIS A 1 89 ? 10.531 -4.805 0.22 1 98.88 89 HIS A O 1
ATOM 645 N N . LEU A 1 90 ? 10.242 -6.355 -1.396 1 98.88 90 LEU A N 1
ATOM 646 C CA . LEU A 1 90 ? 11.211 -7.262 -0.791 1 98.88 90 LEU A CA 1
ATOM 647 C C . LEU A 1 90 ? 12.586 -6.605 -0.698 1 98.88 90 LEU A C 1
ATOM 649 O O . LEU A 1 90 ? 13.289 -6.773 0.299 1 98.88 90 LEU A O 1
ATOM 653 N N . ALA A 1 91 ? 12.945 -5.91 -1.722 1 98.69 91 ALA A N 1
ATOM 654 C CA . ALA A 1 91 ? 14.195 -5.156 -1.668 1 98.69 91 ALA A CA 1
ATOM 655 C C . ALA A 1 91 ? 14.164 -4.117 -0.551 1 98.69 91 ALA A C 1
ATOM 657 O O . ALA A 1 91 ? 15.141 -3.957 0.184 1 98.69 91 ALA A O 1
ATOM 658 N N . GLN A 1 92 ? 13.047 -3.439 -0.392 1 97.69 92 GLN A N 1
ATOM 659 C CA . GLN A 1 92 ? 12.875 -2.441 0.659 1 97.69 92 GLN A CA 1
ATOM 660 C C . GLN A 1 92 ? 12.945 -3.08 2.043 1 97.69 92 GLN A C 1
ATOM 662 O O . GLN A 1 92 ? 13.32 -2.424 3.016 1 97.69 92 GLN A O 1
ATOM 667 N N . PHE A 1 93 ? 12.57 -4.352 2.123 1 98.12 93 PHE A N 1
ATOM 668 C CA . PHE A 1 93 ? 12.594 -5.074 3.389 1 98.12 93 PHE A CA 1
ATOM 669 C C . PHE A 1 93 ? 14 -5.562 3.711 1 98.12 93 PHE A C 1
ATOM 671 O O . PHE A 1 93 ? 14.227 -6.172 4.754 1 98.12 93 PHE A O 1
ATOM 678 N N . GLY A 1 94 ? 14.961 -5.336 2.811 1 97.19 94 GLY A N 1
ATOM 679 C CA . GLY A 1 94 ? 16.344 -5.676 3.074 1 97.19 94 GLY A CA 1
ATOM 680 C C . GLY A 1 94 ? 16.766 -7.004 2.469 1 97.19 94 GLY A C 1
ATOM 681 O O . GLY A 1 94 ? 17.844 -7.508 2.752 1 97.19 94 GLY A O 1
ATOM 682 N N . LEU A 1 95 ? 15.891 -7.621 1.669 1 98.5 95 LEU A N 1
ATOM 683 C CA . LEU A 1 95 ? 16.25 -8.844 0.96 1 98.5 95 LEU A CA 1
ATOM 684 C C . LEU A 1 95 ? 16.922 -8.516 -0.375 1 98.5 95 LEU A C 1
ATOM 686 O O . LEU A 1 95 ? 17.016 -7.348 -0.755 1 98.5 95 LEU A O 1
ATOM 690 N N . ALA A 1 96 ? 17.391 -9.57 -1.041 1 98.75 96 ALA A N 1
ATOM 691 C CA . ALA A 1 96 ? 18.031 -9.422 -2.348 1 98.75 96 ALA A CA 1
ATOM 692 C C . ALA A 1 96 ? 17.266 -10.195 -3.418 1 98.75 96 ALA A C 1
ATOM 694 O O . ALA A 1 96 ? 17.719 -11.234 -3.898 1 98.75 96 ALA A O 1
ATOM 695 N N . PRO A 1 97 ? 16.172 -9.633 -3.854 1 98.94 97 PRO A N 1
ATOM 696 C CA . PRO A 1 97 ? 15.352 -10.352 -4.84 1 98.94 97 PRO A CA 1
ATOM 697 C C . PRO A 1 97 ? 15.961 -10.312 -6.238 1 98.94 97 PRO A C 1
ATOM 699 O O . PRO A 1 97 ? 16.719 -9.391 -6.566 1 98.94 97 PRO A O 1
ATOM 702 N N . THR A 1 98 ? 15.672 -11.328 -6.965 1 98.94 98 THR A N 1
ATOM 703 C CA . THR A 1 98 ? 15.867 -11.406 -8.406 1 98.94 98 THR A CA 1
ATOM 704 C C . THR A 1 98 ? 14.539 -11.672 -9.117 1 98.94 98 THR A C 1
ATOM 706 O O . THR A 1 98 ? 13.742 -12.492 -8.672 1 98.94 98 THR A O 1
ATOM 709 N N . VAL A 1 99 ? 14.352 -10.922 -10.195 1 98.88 99 VAL A N 1
ATOM 710 C CA . VAL A 1 99 ? 13.117 -11.07 -10.953 1 98.88 99 VAL A CA 1
ATOM 711 C C . VAL A 1 99 ? 13.375 -11.867 -12.227 1 98.88 99 VAL A C 1
ATOM 713 O O . VAL A 1 99 ? 14.391 -11.656 -12.898 1 98.88 99 VAL A O 1
ATOM 716 N N . VAL A 1 100 ? 12.547 -12.859 -12.469 1 98.88 100 VAL A N 1
ATOM 717 C CA . VAL A 1 100 ? 12.469 -13.5 -13.773 1 98.88 100 VAL A CA 1
ATOM 718 C C . VAL A 1 100 ? 11.242 -12.992 -14.523 1 98.88 100 VAL A C 1
ATOM 720 O O . VAL A 1 100 ? 10.109 -13.125 -14.039 1 98.88 100 VAL A O 1
ATOM 723 N N . TYR A 1 101 ? 11.453 -12.414 -15.609 1 98.44 101 TYR A N 1
ATOM 724 C CA . TYR A 1 101 ? 10.398 -11.859 -16.453 1 98.44 101 TYR A CA 1
ATOM 725 C C . TYR A 1 101 ? 10.523 -12.352 -17.891 1 98.44 101 TYR A C 1
ATOM 727 O O . TYR A 1 101 ? 10.984 -11.617 -18.766 1 98.44 101 TYR A O 1
ATOM 735 N N . PRO A 1 102 ? 10 -13.648 -18.109 1 96.62 102 PRO A N 1
ATOM 736 C CA . PRO A 1 102 ? 10.18 -14.297 -19.422 1 96.62 102 PRO A CA 1
ATOM 737 C C . PRO A 1 102 ? 9.195 -13.789 -20.469 1 96.62 102 PRO A C 1
ATOM 739 O O . PRO A 1 102 ? 8.484 -14.586 -21.078 1 96.62 102 PRO A O 1
ATOM 742 N N . THR A 1 103 ? 8.945 -12.523 -20.531 1 89.69 103 THR A N 1
ATOM 743 C CA . THR A 1 103 ? 8.047 -11.875 -21.484 1 89.69 103 THR A CA 1
ATOM 744 C C . THR A 1 103 ? 8.812 -10.859 -22.328 1 89.69 103 THR A C 1
ATOM 746 O O . THR A 1 103 ? 9.703 -10.172 -21.828 1 89.69 103 THR A O 1
ATOM 749 N N . ASP A 1 104 ? 8.695 -10.898 -23.562 1 84.75 104 ASP A N 1
ATOM 750 C CA . ASP A 1 104 ? 9.445 -10.023 -24.453 1 84.75 104 ASP A CA 1
ATOM 751 C C . ASP A 1 104 ? 9.18 -8.555 -24.141 1 84.75 104 ASP A C 1
ATOM 753 O O . ASP A 1 104 ? 10.117 -7.758 -24.031 1 84.75 104 ASP A O 1
ATOM 757 N N . GLN A 1 105 ? 7.859 -8.18 -24.172 1 89.44 105 GLN A N 1
ATOM 758 C CA . GLN A 1 105 ? 7.547 -6.785 -23.859 1 89.44 105 GLN A CA 1
ATOM 759 C C . GLN A 1 105 ? 6.363 -6.684 -22.906 1 89.44 105 GLN A C 1
ATOM 761 O O . GLN A 1 105 ? 5.438 -7.496 -22.969 1 89.44 105 GLN A O 1
ATOM 766 N N . PRO A 1 106 ? 6.465 -5.68 -22.016 1 92.56 106 PRO A N 1
ATOM 767 C CA . PRO A 1 106 ? 5.305 -5.453 -21.156 1 92.56 106 PRO A CA 1
ATOM 768 C C . PRO A 1 106 ? 4.039 -5.109 -21.953 1 92.56 106 PRO A C 1
ATOM 770 O O . PRO A 1 106 ? 4.082 -4.273 -22.844 1 92.56 106 PRO A O 1
ATOM 773 N N . LYS A 1 107 ? 3 -5.766 -21.547 1 92.94 107 LYS A N 1
ATOM 774 C CA . LYS A 1 107 ? 1.753 -5.621 -22.297 1 92.94 107 LYS A CA 1
ATOM 775 C C . LYS A 1 107 ? 1.035 -4.328 -21.922 1 92.94 107 LYS A C 1
ATOM 777 O O . LYS A 1 107 ? 0.173 -3.85 -22.656 1 92.94 107 LYS A O 1
ATOM 782 N N . GLN A 1 108 ? 1.342 -3.836 -20.734 1 95.69 108 GLN A N 1
ATOM 783 C CA . GLN A 1 108 ? 0.717 -2.615 -20.234 1 95.69 108 GLN A CA 1
ATOM 784 C C . GLN A 1 108 ? 1.765 -1.637 -19.703 1 95.69 108 GLN A C 1
ATOM 786 O O . GLN A 1 108 ? 2.822 -2.049 -19.219 1 95.69 108 GLN A O 1
ATOM 791 N N . PRO A 1 109 ? 1.457 -0.346 -19.781 1 97.25 109 PRO A N 1
ATOM 792 C CA . PRO A 1 109 ? 2.402 0.668 -19.312 1 97.25 109 PRO A CA 1
ATOM 793 C C . PRO A 1 109 ? 2.814 0.461 -17.859 1 97.25 109 PRO A C 1
ATOM 795 O O . PRO A 1 109 ? 3.969 0.706 -17.5 1 97.25 109 PRO A O 1
ATOM 798 N N . ILE A 1 110 ? 1.932 -0.031 -17.047 1 98.12 110 ILE A N 1
ATOM 799 C CA . ILE A 1 110 ? 2.242 -0.188 -15.633 1 98.12 110 ILE A CA 1
ATOM 800 C C . ILE A 1 110 ? 3.361 -1.212 -15.453 1 98.12 110 ILE A C 1
ATOM 802 O O . ILE A 1 110 ? 4.234 -1.046 -14.602 1 98.12 110 ILE A O 1
ATOM 806 N N . TYR A 1 111 ? 3.422 -2.256 -16.281 1 98.38 111 TYR A N 1
ATOM 807 C CA . TYR A 1 111 ? 4.477 -3.252 -16.141 1 98.38 111 TYR A CA 1
ATOM 808 C C . TYR A 1 111 ? 5.836 -2.662 -16.5 1 98.38 111 TYR A C 1
ATOM 810 O O . TYR A 1 111 ? 6.844 -2.984 -15.875 1 98.38 111 TYR A O 1
ATOM 818 N N . SER A 1 112 ? 5.84 -1.787 -17.5 1 98.12 112 SER A N 1
ATOM 819 C CA . SER A 1 112 ? 7.074 -1.091 -17.844 1 98.12 112 SER A CA 1
ATOM 820 C C . SER A 1 112 ? 7.559 -0.208 -16.703 1 98.12 112 SER A C 1
ATOM 822 O O . SER A 1 112 ? 8.758 -0.179 -16.406 1 98.12 112 SER A O 1
ATOM 824 N N . ARG A 1 113 ? 6.637 0.492 -16.125 1 98.62 113 ARG A N 1
ATOM 825 C CA . ARG A 1 113 ? 6.984 1.341 -14.984 1 98.62 113 ARG A CA 1
ATOM 826 C C . ARG A 1 113 ? 7.52 0.509 -13.828 1 98.62 113 ARG A C 1
ATOM 828 O O . ARG A 1 113 ? 8.5 0.887 -13.18 1 98.62 113 ARG A O 1
ATOM 835 N N . LEU A 1 114 ? 6.902 -0.629 -13.617 1 98.81 114 LEU A N 1
ATOM 836 C CA . LEU A 1 114 ? 7.32 -1.486 -12.516 1 98.81 114 LEU A CA 1
ATOM 837 C C . LEU A 1 114 ? 8.711 -2.068 -12.773 1 98.81 114 LEU A C 1
ATOM 839 O O . LEU A 1 114 ? 9.516 -2.195 -11.852 1 98.81 114 LEU A O 1
ATOM 843 N N . LEU A 1 115 ? 8.969 -2.436 -13.992 1 98.56 115 LEU A N 1
ATOM 844 C CA . LEU A 1 115 ? 10.305 -2.916 -14.336 1 98.56 115 LEU A CA 1
ATOM 845 C C . LEU A 1 115 ? 11.344 -1.826 -14.109 1 98.56 115 LEU A C 1
ATOM 847 O O . LEU A 1 115 ? 12.438 -2.1 -13.602 1 98.56 115 LEU A O 1
ATOM 851 N N . THR A 1 116 ? 11.023 -0.62 -14.461 1 98.44 116 THR A N 1
ATOM 852 C CA . THR A 1 116 ? 11.906 0.509 -14.188 1 98.44 116 THR A CA 1
ATOM 853 C C . THR A 1 116 ? 12.148 0.656 -12.688 1 98.44 116 THR A C 1
ATOM 855 O O . THR A 1 116 ? 13.281 0.86 -12.25 1 98.44 116 THR A O 1
ATOM 858 N N . GLN A 1 117 ? 11.109 0.532 -11.914 1 98.75 117 GLN A N 1
ATOM 859 C CA . GLN A 1 117 ? 11.211 0.638 -10.469 1 98.75 117 GLN A CA 1
ATOM 860 C C . GLN A 1 117 ? 12.094 -0.471 -9.891 1 98.75 117 GLN A C 1
ATOM 862 O O . GLN A 1 117 ? 12.875 -0.235 -8.969 1 98.75 117 GLN A O 1
ATOM 867 N N . CYS A 1 118 ? 11.938 -1.684 -10.43 1 98.75 118 CYS A N 1
ATOM 868 C CA . CYS A 1 118 ? 12.805 -2.775 -10 1 98.75 118 CYS A CA 1
ATOM 869 C C . CYS A 1 118 ? 14.266 -2.463 -10.305 1 98.75 118 CYS A C 1
ATOM 871 O O . CYS A 1 118 ? 15.133 -2.646 -9.453 1 98.75 118 CYS A O 1
ATOM 873 N N . ASN A 1 119 ? 14.508 -1.977 -11.492 1 98.31 119 ASN A N 1
ATOM 874 C CA . ASN A 1 119 ? 15.867 -1.604 -11.867 1 98.31 119 ASN A CA 1
ATOM 875 C C . ASN A 1 119 ? 16.422 -0.511 -10.953 1 98.31 119 ASN A C 1
ATOM 877 O O . ASN A 1 119 ? 17.578 -0.57 -10.539 1 98.31 119 ASN A O 1
ATOM 881 N N . ASP A 1 120 ? 15.625 0.447 -10.641 1 98 120 ASP A N 1
ATOM 882 C CA . ASP A 1 120 ? 16.016 1.551 -9.773 1 98 120 ASP A CA 1
ATOM 883 C C . ASP A 1 120 ? 16.359 1.051 -8.367 1 98 120 ASP A C 1
ATOM 885 O O . ASP A 1 120 ? 17.172 1.668 -7.664 1 98 120 ASP A O 1
ATOM 889 N N . CYS A 1 121 ? 15.789 -0.058 -7.98 1 97.75 121 CYS A N 1
ATOM 890 C CA . CYS A 1 121 ? 16.062 -0.667 -6.684 1 97.75 121 CYS A CA 1
ATOM 891 C C . CYS A 1 121 ? 17.188 -1.688 -6.797 1 97.75 121 CYS A C 1
ATOM 893 O O . CYS A 1 121 ? 17.406 -2.492 -5.887 1 97.75 121 CYS A O 1
ATOM 895 N N . ARG A 1 122 ? 17.828 -1.74 -7.93 1 98.12 122 ARG A N 1
ATOM 896 C CA . ARG A 1 122 ? 18.984 -2.59 -8.195 1 98.12 122 ARG A CA 1
ATOM 897 C C . ARG A 1 122 ? 18.609 -4.066 -8.125 1 98.12 122 ARG A C 1
ATOM 899 O O . ARG A 1 122 ? 19.375 -4.887 -7.633 1 98.12 122 ARG A O 1
ATOM 906 N N . ILE A 1 123 ? 17.422 -4.367 -8.523 1 98.88 123 ILE A N 1
ATOM 907 C CA . ILE A 1 123 ? 16.953 -5.746 -8.625 1 98.88 123 ILE A CA 1
ATOM 908 C C . ILE A 1 123 ? 17.266 -6.301 -10.016 1 98.88 123 ILE A C 1
ATOM 910 O O . ILE A 1 123 ? 16.797 -5.781 -11.023 1 98.88 123 ILE A O 1
ATOM 914 N N . PRO A 1 124 ? 18.062 -7.379 -10.078 1 98.81 124 PRO A N 1
ATOM 915 C CA . PRO A 1 124 ? 18.281 -7.98 -11.391 1 98.81 124 PRO A CA 1
ATOM 916 C C . PRO A 1 124 ? 17 -8.508 -12.023 1 98.81 124 PRO A C 1
ATOM 918 O O . PRO A 1 124 ? 16.156 -9.07 -11.328 1 98.81 124 PRO A O 1
ATOM 921 N N . VAL A 1 125 ? 16.844 -8.234 -13.305 1 98.56 125 VAL A N 1
ATOM 922 C CA . VAL A 1 125 ? 15.734 -8.773 -14.078 1 98.56 125 VAL A CA 1
ATOM 923 C C . VAL A 1 125 ? 16.266 -9.703 -15.164 1 98.56 125 VAL A C 1
ATOM 925 O O . VAL A 1 125 ? 16.953 -9.266 -16.078 1 98.56 125 VAL A O 1
ATOM 928 N N . LEU A 1 126 ? 15.883 -10.969 -15 1 98.5 126 LEU A N 1
ATOM 929 C CA . LEU A 1 126 ? 16.375 -11.992 -15.914 1 98.5 126 LEU A CA 1
ATOM 930 C C . LEU A 1 126 ? 15.305 -12.391 -16.922 1 98.5 126 LEU A C 1
ATOM 932 O O . LEU A 1 126 ? 14.117 -12.461 -16.578 1 98.5 126 LEU A O 1
ATOM 936 N N . PRO A 1 127 ? 15.68 -12.734 -18.141 1 97.31 127 PRO A N 1
ATOM 937 C CA . PRO A 1 127 ? 14.711 -13.117 -19.156 1 97.31 127 PRO A CA 1
ATOM 938 C C . PRO A 1 127 ? 14.227 -14.555 -19.016 1 97.31 127 PRO A C 1
ATOM 940 O O . PRO A 1 127 ? 13.242 -14.953 -19.641 1 97.31 127 PRO A O 1
ATOM 943 N N . ASP A 1 128 ? 14.977 -15.344 -18.203 1 97.38 128 ASP A N 1
ATOM 944 C CA . ASP A 1 128 ? 14.617 -16.734 -17.969 1 97.38 128 ASP A CA 1
ATOM 945 C C . ASP A 1 128 ? 15.109 -17.219 -16.609 1 97.38 128 ASP A C 1
ATOM 947 O O . ASP A 1 128 ? 15.969 -16.594 -16 1 97.38 128 ASP A O 1
ATOM 951 N N . LEU A 1 129 ? 14.516 -18.359 -16.156 1 98.06 129 LEU A N 1
ATOM 952 C CA . LEU A 1 129 ? 14.945 -18.969 -14.906 1 98.06 129 LEU A CA 1
ATOM 953 C C . LEU A 1 129 ? 16.391 -19.422 -14.992 1 98.06 129 LEU A C 1
ATOM 955 O O . LEU A 1 129 ? 16.781 -20.125 -15.938 1 98.06 129 LEU A O 1
ATOM 959 N N . PRO A 1 130 ? 17.219 -19.047 -14.055 1 98 130 PRO A N 1
ATOM 960 C CA . PRO A 1 130 ? 18.609 -19.5 -14.102 1 98 130 PRO A CA 1
ATOM 961 C C . PRO A 1 130 ? 18.734 -21.031 -14.031 1 98 130 PRO A C 1
ATOM 963 O O . PRO A 1 130 ? 17.938 -21.688 -13.367 1 98 130 PRO A O 1
ATOM 966 N N . ALA A 1 131 ? 19.797 -21.531 -14.68 1 96.94 131 ALA A N 1
ATOM 967 C CA . ALA A 1 131 ? 20.031 -22.984 -14.672 1 96.94 131 ALA A CA 1
ATOM 968 C C . ALA A 1 131 ? 20.297 -23.484 -13.258 1 96.94 131 ALA A C 1
ATOM 970 O O . ALA A 1 131 ? 19.844 -24.578 -12.891 1 96.94 131 ALA A O 1
ATOM 971 N N . ASP A 1 132 ? 21.016 -22.734 -12.492 1 97.5 132 ASP A N 1
ATOM 972 C CA . ASP A 1 132 ? 21.344 -23.062 -11.109 1 97.5 132 ASP A CA 1
ATOM 973 C C . ASP A 1 132 ? 20.516 -22.219 -10.141 1 97.5 132 ASP A C 1
ATOM 975 O O . ASP A 1 132 ? 20.672 -20.984 -10.094 1 97.5 132 ASP A O 1
ATOM 979 N N . LEU A 1 133 ? 19.688 -22.875 -9.375 1 98.38 133 LEU A N 1
ATOM 980 C CA . LEU A 1 133 ? 18.812 -22.156 -8.445 1 98.38 133 LEU A CA 1
ATOM 981 C C . LEU A 1 133 ? 19.344 -22.25 -7.023 1 98.38 133 LEU A C 1
ATOM 983 O O . LEU A 1 133 ? 18.688 -21.797 -6.078 1 98.38 133 LEU A O 1
ATOM 987 N N . SER A 1 134 ? 20.562 -22.734 -6.785 1 97.19 134 SER A N 1
ATOM 988 C CA . SER A 1 134 ? 21.109 -22.984 -5.461 1 97.19 134 SER A CA 1
ATOM 989 C C . SER A 1 134 ? 21.391 -21.672 -4.723 1 97.19 134 SER A C 1
ATOM 991 O O . SER A 1 134 ? 21.531 -21.656 -3.498 1 97.19 134 SER A O 1
ATOM 993 N N . GLY A 1 135 ? 21.484 -20.609 -5.461 1 97.94 135 GLY A N 1
ATOM 994 C CA . GLY A 1 135 ? 21.766 -19.312 -4.855 1 97.94 135 GLY A CA 1
ATOM 995 C C . GLY A 1 135 ? 20.531 -18.641 -4.281 1 97.94 135 GLY A C 1
ATOM 996 O O . GLY A 1 135 ? 20.641 -17.594 -3.645 1 97.94 135 GLY A O 1
ATOM 997 N N . PHE A 1 136 ? 19.422 -19.234 -4.5 1 98.75 136 PHE A N 1
ATOM 998 C CA . PHE A 1 136 ? 18.156 -18.688 -4.012 1 98.75 136 PHE A CA 1
ATOM 999 C C . PHE A 1 136 ? 17.609 -19.516 -2.859 1 98.75 136 PHE A C 1
ATOM 1001 O O . PHE A 1 136 ? 18.047 -20.656 -2.645 1 98.75 136 PHE A O 1
ATOM 1008 N N . ASP A 1 137 ? 16.672 -18.938 -2.096 1 98.75 137 ASP A N 1
ATOM 1009 C CA . ASP A 1 137 ? 16.234 -19.688 -0.919 1 98.75 137 ASP A CA 1
ATOM 1010 C C . ASP A 1 137 ? 14.703 -19.734 -0.841 1 98.75 137 ASP A C 1
ATOM 1012 O O . ASP A 1 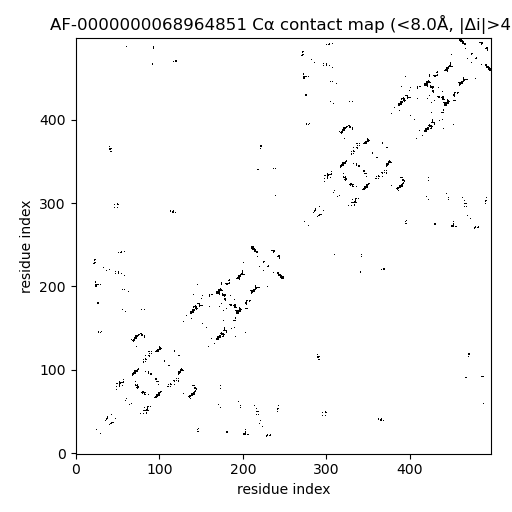137 ? 14.141 -20.438 -0.008 1 98.75 137 ASP A O 1
ATOM 1016 N N . VAL A 1 138 ? 14.031 -19.031 -1.742 1 98.88 138 VAL A N 1
ATOM 1017 C CA . VAL A 1 138 ? 12.578 -19.109 -1.856 1 98.88 138 VAL A CA 1
ATOM 1018 C C . VAL A 1 138 ? 12.148 -18.656 -3.248 1 98.88 138 VAL A C 1
ATOM 1020 O O . VAL A 1 138 ? 12.75 -17.75 -3.832 1 98.88 138 VAL A O 1
ATOM 1023 N N . ILE A 1 139 ? 11.133 -19.266 -3.832 1 98.94 139 ILE A N 1
ATOM 1024 C CA . ILE A 1 139 ? 10.531 -18.875 -5.105 1 98.94 139 ILE A CA 1
ATOM 1025 C C . ILE A 1 139 ? 9.188 -18.203 -4.859 1 98.94 139 ILE A C 1
ATOM 1027 O O . ILE A 1 139 ? 8.398 -18.641 -4.023 1 98.94 139 ILE A O 1
ATOM 1031 N N . VAL A 1 140 ? 8.984 -17.094 -5.512 1 99 140 VAL A N 1
ATOM 1032 C CA . VAL A 1 140 ? 7.656 -16.484 -5.582 1 99 140 VAL A CA 1
ATOM 1033 C C . VAL A 1 140 ? 7.055 -16.719 -6.965 1 99 140 VAL A C 1
ATOM 1035 O O . VAL A 1 140 ? 7.59 -16.25 -7.973 1 99 140 VAL A O 1
ATOM 1038 N N . ASP A 1 141 ? 6.008 -17.516 -6.965 1 98.94 141 ASP A N 1
ATOM 1039 C CA . ASP A 1 141 ? 5.258 -17.781 -8.188 1 98.94 141 ASP A CA 1
ATOM 1040 C C . ASP A 1 141 ? 4.238 -16.672 -8.453 1 98.94 141 ASP A C 1
ATOM 1042 O O . ASP A 1 141 ? 3.137 -16.688 -7.895 1 98.94 141 ASP A O 1
ATOM 1046 N N . ALA A 1 142 ? 4.586 -15.773 -9.328 1 98.94 142 ALA A N 1
ATOM 1047 C CA . ALA A 1 142 ? 3.689 -14.703 -9.766 1 98.94 142 ALA A CA 1
ATOM 1048 C C . ALA A 1 142 ? 3.428 -14.789 -11.266 1 98.94 142 ALA A C 1
ATOM 1050 O O . ALA A 1 142 ? 3.324 -13.766 -11.945 1 98.94 142 ALA A O 1
ATOM 1051 N N . ILE A 1 143 ? 3.344 -15.977 -11.82 1 98.62 143 ILE A N 1
ATOM 1052 C CA . ILE A 1 143 ? 3.215 -16.172 -13.258 1 98.62 143 ILE A CA 1
ATOM 1053 C C . ILE A 1 143 ? 1.759 -15.977 -13.672 1 98.62 143 ILE A C 1
ATOM 1055 O O . ILE A 1 143 ? 1.418 -14.977 -14.312 1 98.62 143 ILE A O 1
ATOM 1059 N N . PHE A 1 144 ? 0.879 -16.938 -13.266 1 97.94 144 PHE A N 1
ATOM 1060 C CA . PHE A 1 144 ? -0.526 -16.859 -13.648 1 97.94 144 PHE A CA 1
ATOM 1061 C C . PHE A 1 144 ? -1.422 -16.859 -12.414 1 97.94 144 PHE A C 1
ATOM 1063 O O . PHE A 1 144 ? -1.148 -17.578 -11.445 1 97.94 144 PHE A O 1
ATOM 1070 N N . GLY A 1 145 ? -2.461 -16.047 -12.492 1 96.88 145 GLY A N 1
ATOM 1071 C CA . GLY A 1 145 ? -3.455 -16 -11.43 1 96.88 145 GLY A CA 1
ATOM 1072 C C . GLY A 1 145 ? -4.789 -16.594 -11.836 1 96.88 145 GLY A C 1
ATOM 1073 O O . GLY A 1 145 ? -4.836 -17.594 -12.555 1 96.88 145 GLY A O 1
ATOM 1074 N N . PHE A 1 146 ? -5.82 -16.062 -11.367 1 95.81 146 PHE A N 1
ATOM 1075 C CA . PHE A 1 146 ? -7.156 -16.641 -11.438 1 95.81 146 PHE A CA 1
ATOM 1076 C C . PHE A 1 146 ? -7.66 -16.672 -12.867 1 95.81 146 PHE A C 1
ATOM 1078 O O . PHE A 1 146 ? -8.594 -17.406 -13.195 1 95.81 146 PHE A O 1
ATOM 1085 N N . SER A 1 147 ? -7.094 -15.844 -13.75 1 93.56 147 SER A N 1
ATOM 1086 C CA . SER A 1 147 ? -7.625 -15.75 -15.109 1 93.56 147 SER A CA 1
ATOM 1087 C C . SER A 1 147 ? -7.027 -16.828 -16.016 1 93.56 147 SER A C 1
ATOM 1089 O O . SER A 1 147 ? -7.426 -16.953 -17.172 1 93.56 147 SER A O 1
ATOM 1091 N N . PHE A 1 148 ? -6.148 -17.625 -15.461 1 92.69 148 PHE A N 1
ATOM 1092 C CA . PHE A 1 148 ? -5.484 -18.672 -16.234 1 92.69 148 PHE A CA 1
ATOM 1093 C C . PHE A 1 148 ? -6.465 -19.781 -16.594 1 92.69 148 PHE A C 1
ATOM 1095 O O . PHE A 1 148 ? -7.281 -20.188 -15.766 1 92.69 148 PHE A O 1
ATOM 1102 N N . HIS A 1 149 ? -6.293 -20.172 -17.828 1 91 149 HIS A N 1
ATOM 1103 C CA . HIS A 1 149 ? -7.059 -21.312 -18.328 1 91 149 HIS A CA 1
ATOM 1104 C C . HIS A 1 149 ? -6.234 -22.156 -19.281 1 91 149 HIS A C 1
ATOM 1106 O O . HIS A 1 149 ? -5.352 -21.641 -19.984 1 91 149 HIS A O 1
ATOM 1112 N N . GLY A 1 150 ? -6.547 -23.453 -19.203 1 90.81 150 GLY A N 1
ATOM 1113 C CA . GLY A 1 150 ? -5.867 -24.344 -20.125 1 90.81 150 GLY A CA 1
ATOM 1114 C C . GLY A 1 150 ? -4.535 -24.859 -19.609 1 90.81 150 GLY A C 1
ATOM 1115 O O . GLY A 1 150 ? -4.348 -24.984 -18.391 1 90.81 150 GLY A O 1
ATOM 1116 N N . ASP A 1 151 ? -3.641 -25.297 -20.547 1 93.38 151 ASP A N 1
ATOM 1117 C CA . ASP A 1 151 ? -2.346 -25.859 -20.203 1 93.38 151 ASP A CA 1
ATOM 1118 C C . ASP A 1 151 ? -1.25 -24.797 -20.219 1 93.38 151 ASP A C 1
ATOM 1120 O O . ASP A 1 151 ? -1.336 -23.828 -20.984 1 93.38 151 ASP A O 1
ATOM 1124 N N . LEU A 1 152 ? -0.256 -25.078 -19.344 1 96.69 152 LEU A N 1
ATOM 1125 C CA . LEU A 1 152 ? 0.935 -24.234 -19.406 1 96.69 152 LEU A CA 1
ATOM 1126 C C . LEU A 1 152 ? 1.603 -24.344 -20.781 1 96.69 152 LEU A C 1
ATOM 1128 O O . LEU A 1 152 ? 1.696 -25.438 -21.328 1 96.69 152 LEU A O 1
ATOM 1132 N N . ARG A 1 153 ? 1.962 -23.219 -21.281 1 95.56 153 ARG A N 1
ATOM 1133 C CA . ARG A 1 153 ? 2.67 -23.188 -22.547 1 95.56 153 ARG A CA 1
ATOM 1134 C C . ARG A 1 153 ? 4.09 -22.656 -22.375 1 95.56 153 ARG A C 1
ATOM 1136 O O . ARG A 1 153 ? 4.414 -22.062 -21.344 1 95.56 153 ARG A O 1
ATOM 1143 N N . ALA A 1 154 ? 4.859 -22.859 -23.406 1 95.44 154 ALA A N 1
ATOM 1144 C CA . ALA A 1 154 ? 6.227 -22.344 -23.375 1 95.44 154 ALA A CA 1
ATOM 1145 C C . ALA A 1 154 ? 6.238 -20.828 -23.172 1 95.44 154 ALA A C 1
ATOM 1147 O O . ALA A 1 154 ? 5.406 -20.125 -23.75 1 95.44 154 ALA A O 1
ATOM 1148 N N . PRO A 1 155 ? 7.164 -20.375 -22.484 1 97.12 155 PRO A N 1
ATOM 1149 C CA . PRO A 1 155 ? 8.227 -21.078 -21.766 1 97.12 155 PRO A CA 1
ATOM 1150 C C . PRO A 1 155 ? 7.82 -21.469 -20.344 1 97.12 155 PRO A C 1
ATOM 1152 O O . PRO A 1 155 ? 8.648 -21.969 -19.578 1 97.12 155 PRO A O 1
ATOM 1155 N N . PHE A 1 156 ? 6.531 -21.219 -19.953 1 97.81 156 PHE A N 1
ATOM 1156 C CA . PHE A 1 156 ? 6.121 -21.328 -18.562 1 97.81 156 PHE A CA 1
ATOM 1157 C C . PHE A 1 156 ? 5.961 -22.781 -18.156 1 97.81 156 PHE A C 1
ATOM 1159 O O . PHE A 1 156 ? 6.148 -23.141 -16.984 1 97.81 156 PHE A O 1
ATOM 1166 N N . ASP A 1 157 ? 5.703 -23.656 -19.156 1 97.69 157 ASP A N 1
ATOM 1167 C CA . ASP A 1 157 ? 5.641 -25.094 -18.844 1 97.69 157 ASP A CA 1
ATOM 1168 C C . ASP A 1 157 ? 6.977 -25.594 -18.312 1 97.69 157 ASP A C 1
ATOM 1170 O O . ASP A 1 157 ? 7.027 -26.203 -17.234 1 97.69 157 ASP A O 1
ATOM 1174 N N . THR A 1 158 ? 8.078 -25.234 -18.953 1 97.88 158 THR A N 1
ATOM 1175 C CA . THR A 1 158 ? 9.414 -25.641 -18.531 1 97.88 158 THR A CA 1
ATOM 1176 C C . THR A 1 158 ? 9.82 -24.938 -17.25 1 97.88 158 THR A C 1
ATOM 1178 O O . THR A 1 158 ? 10.453 -25.531 -16.375 1 97.88 158 THR A O 1
ATOM 1181 N N . ILE A 1 159 ? 9.461 -23.719 -17.094 1 98.56 159 ILE A N 1
ATOM 1182 C CA . ILE A 1 159 ? 9.789 -22.938 -15.914 1 98.56 159 ILE A CA 1
ATOM 1183 C C . ILE A 1 159 ? 9.141 -23.547 -14.68 1 98.56 159 ILE A C 1
ATOM 1185 O O . ILE A 1 159 ? 9.812 -23.766 -13.664 1 98.56 159 ILE A O 1
ATOM 1189 N N . VAL A 1 160 ? 7.895 -23.875 -14.773 1 98.69 160 VAL A N 1
ATOM 1190 C CA . VAL A 1 160 ? 7.16 -24.438 -13.648 1 98.69 160 VAL A CA 1
ATOM 1191 C C . VAL A 1 160 ? 7.746 -25.812 -13.289 1 98.69 160 VAL A C 1
ATOM 1193 O O . VAL A 1 160 ? 7.906 -26.125 -12.109 1 98.69 160 VAL A O 1
ATOM 1196 N N . GLU A 1 161 ? 8.039 -26.547 -14.352 1 98.38 161 GLU A N 1
ATOM 1197 C CA . GLU A 1 161 ? 8.672 -27.844 -14.109 1 98.38 161 GLU A CA 1
ATOM 1198 C C . GLU A 1 161 ? 9.961 -27.688 -13.305 1 98.38 161 GLU A C 1
ATOM 1200 O O . GLU A 1 161 ? 10.188 -28.422 -12.344 1 98.38 161 GLU A O 1
ATOM 1205 N N . ARG A 1 162 ? 10.797 -26.766 -13.617 1 98.62 162 ARG A N 1
ATOM 1206 C CA . ARG A 1 162 ? 12.078 -26.531 -12.961 1 98.62 162 ARG A CA 1
ATOM 1207 C C . ARG A 1 162 ? 11.867 -25.984 -11.547 1 98.62 162 ARG A C 1
ATOM 1209 O O . ARG A 1 162 ? 12.609 -26.328 -10.625 1 98.62 162 ARG A O 1
ATOM 1216 N N . MET A 1 163 ? 10.898 -25.109 -11.375 1 98.75 163 MET A N 1
ATOM 1217 C CA . MET A 1 163 ? 10.547 -24.609 -10.047 1 98.75 163 MET A CA 1
ATOM 1218 C C . MET A 1 163 ? 10.188 -25.766 -9.117 1 98.75 163 MET A C 1
ATOM 1220 O O . MET A 1 163 ? 10.703 -25.844 -7.996 1 98.75 163 MET A O 1
ATOM 1224 N N . ASN A 1 164 ? 9.367 -26.672 -9.617 1 98.56 164 ASN A N 1
ATOM 1225 C CA . ASN A 1 164 ? 8.898 -27.797 -8.82 1 98.56 164 ASN A CA 1
ATOM 1226 C C . ASN A 1 164 ? 10.031 -28.75 -8.477 1 98.56 164 ASN A C 1
ATOM 1228 O O . ASN A 1 164 ? 10.031 -29.359 -7.398 1 98.56 164 ASN A O 1
ATOM 1232 N N . ALA A 1 165 ? 10.992 -28.828 -9.305 1 98.12 165 ALA A N 1
ATOM 1233 C CA . ALA A 1 165 ? 12.094 -29.781 -9.125 1 98.12 165 ALA A CA 1
ATOM 1234 C C . ALA A 1 165 ? 13.188 -29.188 -8.242 1 98.12 165 ALA A C 1
ATOM 1236 O O . ALA A 1 165 ? 14.07 -29.906 -7.773 1 98.12 165 ALA A O 1
ATOM 1237 N N . SER A 1 166 ? 13.164 -27.922 -7.914 1 97.94 166 SER A N 1
ATOM 1238 C CA . SER A 1 166 ? 14.266 -27.203 -7.281 1 97.94 166 SER A CA 1
ATOM 1239 C C . SER A 1 166 ? 14.406 -27.578 -5.812 1 97.94 166 SER A C 1
ATOM 1241 O O . SER A 1 166 ? 15.477 -27.422 -5.227 1 97.94 166 SER A O 1
ATOM 1243 N N . GLY A 1 167 ? 13.273 -28.016 -5.184 1 97 167 GLY A N 1
ATOM 1244 C CA . GLY A 1 167 ? 13.273 -28.281 -3.756 1 97 167 GLY A CA 1
ATOM 1245 C C . GLY A 1 167 ? 13.125 -27.031 -2.916 1 97 167 GLY A C 1
ATOM 1246 O O . GLY A 1 167 ? 13.008 -27.109 -1.69 1 97 167 GLY A O 1
ATOM 1247 N N . LEU A 1 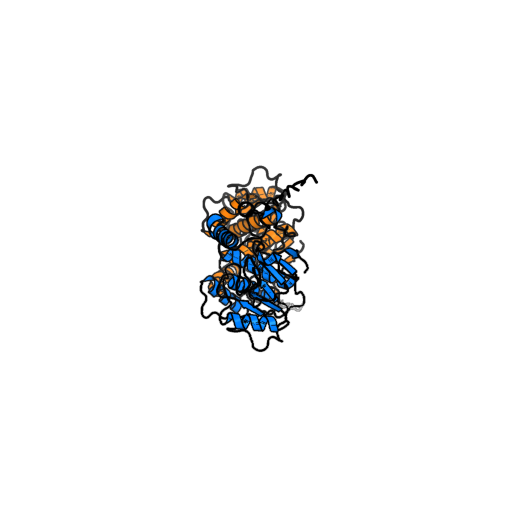168 ? 13.109 -25.844 -3.5 1 98.31 168 LEU A N 1
ATOM 1248 C CA . LEU A 1 168 ? 12.938 -24.594 -2.779 1 98.31 168 LEU A CA 1
ATOM 1249 C C . LEU A 1 168 ? 11.484 -24.406 -2.359 1 98.31 168 LEU A C 1
ATOM 1251 O O . LEU A 1 168 ? 10.562 -24.812 -3.078 1 98.31 168 LEU A O 1
ATOM 1255 N N . PRO A 1 169 ? 11.281 -23.797 -1.152 1 98.5 169 PRO A N 1
ATOM 1256 C CA . PRO A 1 169 ? 9.906 -23.375 -0.867 1 98.5 169 PRO A CA 1
ATOM 1257 C C . PRO A 1 169 ? 9.367 -22.391 -1.899 1 98.5 169 PRO A C 1
ATOM 1259 O O . PRO A 1 169 ? 10.117 -21.547 -2.416 1 98.5 169 PRO A O 1
ATOM 1262 N N . CYS A 1 170 ? 8.086 -22.547 -2.186 1 98.81 170 CYS A N 1
ATOM 1263 C CA . CYS A 1 170 ? 7.453 -21.719 -3.199 1 98.81 170 CYS A CA 1
ATOM 1264 C C . CYS A 1 170 ? 6.211 -21.031 -2.641 1 98.81 170 CYS A C 1
ATOM 1266 O O . CYS A 1 170 ? 5.344 -21.672 -2.061 1 98.81 170 CYS A O 1
ATOM 1268 N N . VAL A 1 171 ? 6.137 -19.703 -2.787 1 98.94 171 VAL A N 1
ATOM 1269 C CA . VAL A 1 171 ? 4.984 -18.891 -2.43 1 98.94 171 VAL A CA 1
ATOM 1270 C C . VAL A 1 171 ? 4.199 -18.531 -3.688 1 98.94 171 VAL A C 1
ATOM 1272 O O . VAL A 1 171 ? 4.688 -17.781 -4.543 1 98.94 171 VAL A O 1
ATOM 1275 N N . ALA A 1 172 ? 2.986 -19.016 -3.785 1 98.94 172 ALA A N 1
ATOM 1276 C CA . ALA A 1 172 ? 2.162 -18.75 -4.965 1 98.94 172 ALA A CA 1
ATOM 1277 C C . ALA A 1 172 ? 1.265 -17.531 -4.746 1 98.94 172 ALA A C 1
ATOM 1279 O O . ALA A 1 172 ? 0.594 -17.438 -3.717 1 98.94 172 ALA A O 1
ATOM 1280 N N . VAL A 1 173 ? 1.236 -16.672 -5.734 1 98.94 173 VAL A N 1
ATOM 1281 C CA . VAL A 1 173 ? 0.435 -15.445 -5.691 1 98.94 173 VAL A CA 1
ATOM 1282 C C . VAL A 1 173 ? -0.933 -15.711 -6.32 1 98.94 173 VAL A C 1
ATOM 1284 O O . VAL A 1 173 ? -1.023 -16.141 -7.469 1 98.94 173 VAL A O 1
ATOM 1287 N N . ASP A 1 174 ? -2.016 -15.484 -5.629 1 98.75 174 ASP A N 1
ATOM 1288 C CA . ASP A 1 174 ? -3.414 -15.547 -6.039 1 98.75 174 ASP A CA 1
ATOM 1289 C C . ASP A 1 174 ? -3.861 -17 -6.246 1 98.75 174 ASP A C 1
ATOM 1291 O O . ASP A 1 174 ? -4.715 -17.5 -5.512 1 98.75 174 ASP A O 1
ATOM 1295 N N . VAL A 1 175 ? -3.314 -17.641 -7.215 1 98.56 175 VAL A N 1
ATOM 1296 C CA . VAL A 1 175 ? -3.518 -19.047 -7.562 1 98.56 175 VAL A CA 1
ATOM 1297 C C . VAL A 1 175 ? -2.189 -19.672 -7.992 1 98.56 175 VAL A C 1
ATOM 1299 O O . VAL A 1 175 ? -1.418 -19.047 -8.734 1 98.56 175 VAL A O 1
ATOM 1302 N N . PRO A 1 176 ? -1.911 -20.906 -7.453 1 98.75 176 PRO A N 1
ATOM 1303 C CA . PRO A 1 176 ? -0.703 -21.516 -8 1 98.75 176 PRO A CA 1
ATOM 1304 C C . PRO A 1 176 ? -0.752 -21.672 -9.523 1 98.75 176 PRO A C 1
ATOM 1306 O O . PRO A 1 176 ? -1.728 -22.188 -10.062 1 98.75 176 PRO A O 1
ATOM 1309 N N . SER A 1 177 ? 0.284 -21.203 -10.188 1 98.75 177 SER A N 1
ATOM 1310 C CA . SER A 1 177 ? 0.279 -21.172 -11.648 1 98.75 177 SER A CA 1
ATOM 1311 C C . SER A 1 177 ? 0.068 -22.562 -12.227 1 98.75 177 SER A C 1
ATOM 1313 O O . SER A 1 177 ? 0.7 -23.531 -11.789 1 98.75 177 SER A O 1
ATOM 1315 N N . GLY A 1 178 ? -0.86 -22.688 -13.195 1 98 178 GLY A N 1
ATOM 1316 C CA . GLY A 1 178 ? -1.164 -23.938 -13.852 1 98 178 GLY A CA 1
ATOM 1317 C C . GLY A 1 178 ? -2.344 -24.672 -13.234 1 98 178 GLY A C 1
ATOM 1318 O O . GLY A 1 178 ? -2.82 -25.672 -13.773 1 98 178 GLY A O 1
ATOM 1319 N N . TRP A 1 179 ? -2.789 -24.141 -12.047 1 98.12 179 TRP A N 1
ATOM 1320 C CA . TRP A 1 179 ? -3.986 -24.719 -11.445 1 98.12 179 TRP A CA 1
ATOM 1321 C C . TRP A 1 179 ? -5.242 -24.203 -12.148 1 98.12 179 TRP A C 1
ATOM 1323 O O . TRP A 1 179 ? -5.293 -23.062 -12.602 1 98.12 179 TRP A O 1
ATOM 1333 N N . HIS A 1 180 ? -6.207 -25.125 -12.242 1 96.88 180 HIS A N 1
ATOM 1334 C CA . HIS A 1 180 ? -7.555 -24.656 -12.531 1 96.88 180 HIS A CA 1
ATOM 1335 C C . HIS A 1 180 ? -8.117 -23.859 -11.359 1 96.88 180 HIS A C 1
ATOM 1337 O O . HIS A 1 180 ? -8.078 -24.312 -10.211 1 96.88 180 HIS A O 1
ATOM 1343 N N . VAL A 1 181 ? -8.688 -22.703 -11.594 1 97.19 181 VAL A N 1
ATOM 1344 C CA . VAL A 1 181 ? -9.07 -21.75 -10.555 1 97.19 181 VAL A CA 1
ATOM 1345 C C . VAL A 1 181 ? -10.148 -22.359 -9.664 1 97.19 181 VAL A C 1
ATOM 1347 O O . VAL A 1 181 ? -10.289 -21.969 -8.5 1 97.19 181 VAL A O 1
ATOM 1350 N N . GLU A 1 182 ? -10.836 -23.328 -10.148 1 96.38 182 GLU A N 1
ATOM 1351 C CA . GLU A 1 182 ? -11.906 -23.922 -9.367 1 96.38 182 GLU A CA 1
ATOM 1352 C C . GLU A 1 182 ? -11.531 -25.328 -8.906 1 96.38 182 GLU A C 1
ATOM 1354 O O . GLU A 1 182 ? -11.781 -25.703 -7.758 1 96.38 182 GLU A O 1
ATOM 1359 N N . GLN A 1 183 ? -10.828 -26.062 -9.758 1 95.88 183 GLN A N 1
ATOM 1360 C CA . GLN A 1 183 ? -10.688 -27.484 -9.516 1 95.88 183 GLN A CA 1
ATOM 1361 C C . GLN A 1 183 ? -9.289 -27.828 -9.016 1 95.88 183 GLN A C 1
ATOM 1363 O O . GLN A 1 183 ? -9.008 -28.984 -8.672 1 95.88 183 GLN A O 1
ATOM 1368 N N . GLY A 1 184 ? -8.414 -26.859 -8.984 1 96.56 184 GLY A N 1
ATOM 1369 C CA . GLY A 1 184 ? -7.082 -27.109 -8.461 1 96.56 184 GLY A CA 1
ATOM 1370 C C . GLY A 1 184 ? -6.125 -27.656 -9.5 1 96.56 184 GLY A C 1
ATOM 1371 O O . GLY A 1 184 ? -6.168 -27.266 -10.664 1 96.56 184 GLY A O 1
ATOM 1372 N N . ASN A 1 185 ? -5.191 -28.469 -9.047 1 96.62 185 ASN A N 1
ATOM 1373 C CA . ASN A 1 185 ? -4.137 -28.969 -9.922 1 96.62 185 ASN A CA 1
ATOM 1374 C C . ASN A 1 185 ? -4.59 -30.203 -10.688 1 96.62 185 ASN A C 1
ATOM 1376 O O . ASN A 1 185 ? -3.977 -31.266 -10.578 1 96.62 185 ASN A O 1
ATOM 1380 N N . VAL A 1 186 ? -5.504 -30.031 -11.602 1 94.69 186 VAL A N 1
ATOM 1381 C CA . VAL A 1 186 ? -6.148 -31.141 -12.305 1 94.69 186 VAL A CA 1
ATOM 1382 C C . VAL A 1 186 ? -5.16 -31.781 -13.273 1 94.69 186 VAL A C 1
ATOM 1384 O O . VAL A 1 186 ? -5.188 -33 -13.477 1 94.69 186 VAL A O 1
ATOM 1387 N N . SER A 1 187 ? -4.324 -31.016 -13.906 1 93.44 187 SER A N 1
ATOM 1388 C CA . SER A 1 187 ? -3.363 -31.547 -14.875 1 93.44 187 SER A CA 1
ATOM 1389 C C . SER A 1 187 ? -2.215 -32.25 -14.172 1 93.44 187 SER A C 1
ATOM 1391 O O . SER A 1 187 ? -1.548 -33.094 -14.773 1 93.44 187 SER A O 1
ATOM 1393 N N . GLY A 1 188 ? -1.894 -31.844 -12.914 1 95.5 188 GLY A N 1
ATOM 1394 C CA . GLY A 1 188 ? -0.758 -32.344 -12.172 1 95.5 188 GLY A CA 1
ATOM 1395 C C . GLY A 1 188 ? 0.542 -31.641 -12.484 1 95.5 188 GLY A C 1
ATOM 1396 O O . GLY A 1 188 ? 1.574 -31.922 -11.867 1 95.5 188 GLY A O 1
ATOM 1397 N N . ASN A 1 189 ? 0.499 -30.719 -13.391 1 96.25 189 ASN A N 1
ATOM 1398 C CA . ASN A 1 189 ? 1.704 -30.031 -13.852 1 96.25 189 ASN A CA 1
ATOM 1399 C C . ASN A 1 189 ? 1.802 -28.625 -13.289 1 96.25 189 ASN A C 1
ATOM 1401 O O . ASN A 1 189 ? 2.736 -27.875 -13.609 1 96.25 189 ASN A O 1
ATOM 1405 N N . GLY A 1 190 ? 0.871 -28.25 -12.477 1 98.25 190 GLY A N 1
ATOM 1406 C CA . GLY A 1 190 ? 0.885 -26.906 -11.898 1 98.25 190 GLY A CA 1
ATOM 1407 C C . GLY A 1 190 ? 1.92 -26.75 -10.797 1 98.25 190 GLY A C 1
ATOM 1408 O O . GLY A 1 190 ? 2.518 -27.719 -10.352 1 98.25 190 GLY A O 1
ATOM 1409 N N . VAL A 1 191 ? 2.145 -25.547 -10.398 1 98.75 191 VAL A N 1
ATOM 1410 C CA . VAL A 1 191 ? 3.107 -25.203 -9.352 1 98.75 191 VAL A CA 1
ATOM 1411 C C . VAL A 1 191 ? 2.756 -25.938 -8.062 1 98.75 191 VAL A C 1
ATOM 1413 O O . VAL A 1 191 ? 1.59 -25.984 -7.664 1 98.75 191 VAL A O 1
ATOM 1416 N N . GLN A 1 192 ? 3.719 -26.531 -7.508 1 98.31 192 GLN A N 1
ATOM 1417 C CA . GLN A 1 192 ? 3.596 -27.156 -6.188 1 98.31 192 GLN A CA 1
ATOM 1418 C C . GLN A 1 192 ? 4.105 -26.219 -5.098 1 98.31 192 GLN A C 1
ATOM 1420 O O . GLN A 1 192 ? 5.242 -26.344 -4.641 1 98.31 192 GLN A O 1
ATOM 1425 N N . ALA A 1 193 ? 3.244 -25.344 -4.641 1 98.44 193 ALA A N 1
ATOM 1426 C CA . ALA A 1 193 ? 3.604 -24.312 -3.678 1 98.44 193 ALA A CA 1
ATOM 1427 C C . ALA A 1 193 ? 3.453 -24.812 -2.246 1 98.44 193 ALA A C 1
ATOM 1429 O O . ALA A 1 193 ? 2.578 -25.641 -1.96 1 98.44 193 ALA A O 1
ATOM 1430 N N . SER A 1 194 ? 4.289 -24.312 -1.368 1 98.12 194 SER A N 1
ATOM 1431 C CA . SER A 1 194 ? 4.152 -24.594 0.057 1 98.12 194 SER A CA 1
ATOM 1432 C C . SER A 1 194 ? 3.359 -23.5 0.763 1 98.12 194 SER A C 1
ATOM 1434 O O . SER A 1 194 ? 2.898 -23.688 1.891 1 98.12 194 SER A O 1
ATOM 1436 N N . VAL A 1 195 ? 3.266 -22.328 0.153 1 98.75 195 VAL A N 1
ATOM 1437 C CA . VAL A 1 195 ? 2.508 -21.203 0.666 1 98.75 195 VAL A CA 1
ATOM 1438 C C . VAL A 1 195 ? 1.626 -20.625 -0.441 1 98.75 195 VAL A C 1
ATOM 1440 O O . VAL A 1 195 ? 2.066 -20.484 -1.584 1 98.75 195 VAL A O 1
ATOM 1443 N N . LEU A 1 196 ? 0.4 -20.328 -0.133 1 98.81 196 LEU A N 1
ATOM 1444 C CA . LEU A 1 196 ? -0.523 -19.641 -1.033 1 98.81 196 LEU A CA 1
ATOM 1445 C C . LEU A 1 196 ? -0.965 -18.312 -0.449 1 98.81 196 LEU A C 1
ATOM 1447 O O . LEU A 1 196 ? -1.364 -18.234 0.715 1 98.81 196 LEU A O 1
ATOM 1451 N N . VAL A 1 197 ? -0.821 -17.266 -1.219 1 98.81 197 VAL A N 1
ATOM 1452 C CA . VAL A 1 197 ? -1.392 -15.977 -0.873 1 98.81 197 VAL A CA 1
ATOM 1453 C C . VAL A 1 197 ? -2.584 -15.68 -1.777 1 98.81 197 VAL A C 1
ATOM 1455 O O . VAL A 1 197 ? -2.414 -15.219 -2.91 1 98.81 197 VAL A O 1
ATOM 1458 N N . SER A 1 198 ? -3.727 -15.945 -1.255 1 98.56 198 SER A N 1
ATOM 1459 C CA . SER A 1 198 ? -4.918 -15.508 -1.974 1 98.56 198 SER A CA 1
ATOM 1460 C C . SER A 1 198 ? -5.055 -13.992 -1.938 1 98.56 198 SER A C 1
ATOM 1462 O O . SER A 1 198 ? -4.73 -13.359 -0.932 1 98.56 198 SER A O 1
ATOM 1464 N N . LEU A 1 199 ? -5.492 -13.453 -3.035 1 98.31 199 LEU A N 1
ATOM 1465 C CA . LEU A 1 199 ? -5.695 -12.008 -3.094 1 98.31 199 LEU A CA 1
ATOM 1466 C C . LEU A 1 199 ? -7.176 -11.672 -3.205 1 98.31 199 LEU A C 1
ATOM 1468 O O . LEU A 1 199 ? -7.902 -12.297 -3.98 1 98.31 199 LEU A O 1
ATOM 1472 N N . SER A 1 200 ? -7.633 -10.648 -2.488 1 97 200 SER A N 1
ATOM 1473 C CA . SER A 1 200 ? -9.023 -10.234 -2.361 1 97 200 SER A CA 1
ATOM 1474 C C . SER A 1 200 ? -9.852 -11.273 -1.612 1 97 200 SER A C 1
ATOM 1476 O O . SER A 1 200 ? -10.336 -11.008 -0.512 1 97 200 SER A O 1
ATOM 1478 N N . ALA A 1 201 ? -9.883 -12.445 -2.127 1 97.06 201 ALA A N 1
ATOM 1479 C CA . ALA A 1 201 ? -10.57 -13.594 -1.543 1 97.06 201 ALA A CA 1
ATOM 1480 C C . ALA A 1 201 ? -10.008 -14.906 -2.082 1 97.06 201 ALA A C 1
ATOM 1482 O O . ALA A 1 201 ? -9.477 -14.945 -3.191 1 97.06 201 ALA A O 1
ATOM 1483 N N . PRO A 1 202 ? -10.133 -15.969 -1.24 1 97 202 PRO A N 1
ATOM 1484 C CA . PRO A 1 202 ? -9.703 -17.266 -1.765 1 97 202 PRO A CA 1
ATOM 1485 C C . PRO A 1 202 ? -10.531 -17.719 -2.963 1 97 202 PRO A C 1
ATOM 1487 O O . PRO A 1 202 ? -11.75 -17.531 -2.988 1 97 202 PRO A O 1
ATOM 1490 N N . LYS A 1 203 ? -9.805 -18.25 -3.971 1 97.56 203 LYS A N 1
ATOM 1491 C CA . LYS A 1 203 ? -10.484 -18.906 -5.086 1 97.56 203 LYS A CA 1
ATOM 1492 C C . LYS A 1 203 ? -10.828 -20.344 -4.742 1 97.56 203 LYS A C 1
ATOM 1494 O O . LYS A 1 203 ? -10.242 -20.938 -3.83 1 97.56 203 LYS A O 1
ATOM 1499 N N . MET A 1 204 ? -11.719 -20.969 -5.516 1 96.69 204 MET A N 1
ATOM 1500 C CA . MET A 1 204 ? -12.266 -22.281 -5.219 1 96.69 204 MET A CA 1
ATOM 1501 C C . MET A 1 204 ? -11.156 -23.328 -5.129 1 96.69 204 MET A C 1
ATOM 1503 O O . MET A 1 204 ? -11.242 -24.266 -4.34 1 96.69 204 MET A O 1
ATOM 1507 N N . CYS A 1 205 ? -10.141 -23.141 -5.863 1 97.06 205 CYS A N 1
ATOM 1508 C CA . CYS A 1 205 ? -9.07 -24.125 -5.875 1 97.06 205 CYS A CA 1
ATOM 1509 C C . CYS A 1 205 ? -8.352 -24.172 -4.527 1 97.06 205 CYS A C 1
ATOM 1511 O O . CYS A 1 205 ? -7.684 -25.156 -4.207 1 97.06 205 CYS A O 1
ATOM 1513 N N . ALA A 1 206 ? -8.445 -23.125 -3.742 1 96.25 206 ALA A N 1
ATOM 1514 C CA . ALA A 1 206 ? -7.789 -23.062 -2.438 1 96.25 206 ALA A CA 1
ATOM 1515 C C . ALA A 1 206 ? -8.32 -24.156 -1.512 1 96.25 206 ALA A C 1
ATOM 1517 O O . ALA A 1 206 ? -7.652 -24.547 -0.553 1 96.25 206 ALA A O 1
ATOM 1518 N N . ALA A 1 207 ? -9.484 -24.641 -1.811 1 94 207 ALA A N 1
ATOM 1519 C CA . ALA A 1 207 ? -10.094 -25.688 -0.99 1 94 207 ALA A CA 1
ATOM 1520 C C . ALA A 1 207 ? -9.266 -26.969 -1.025 1 94 207 ALA A C 1
ATOM 1522 O O . ALA A 1 207 ? -9.312 -27.766 -0.088 1 94 207 ALA A O 1
ATOM 1523 N N . THR A 1 208 ? -8.539 -27.141 -2.064 1 94.31 208 THR A N 1
ATOM 1524 C CA . THR A 1 208 ? -7.758 -28.375 -2.207 1 94.31 208 THR A CA 1
ATOM 1525 C C . THR A 1 208 ? -6.273 -28.094 -1.979 1 94.31 208 THR A C 1
ATOM 1527 O O . THR A 1 208 ? -5.434 -28.969 -2.199 1 94.31 208 THR A O 1
ATOM 1530 N N . PHE A 1 209 ? -5.926 -26.844 -1.666 1 96.75 209 PHE A N 1
ATOM 1531 C CA . PHE A 1 209 ? -4.531 -26.484 -1.431 1 96.75 209 PHE A CA 1
ATOM 1532 C C . PHE A 1 209 ? -4.051 -27.031 -0.091 1 96.75 209 PHE A C 1
ATOM 1534 O O . PHE A 1 209 ? -4.742 -26.891 0.923 1 96.75 209 PHE A O 1
ATOM 1541 N N . HIS A 1 210 ? -2.867 -27.703 -0.169 1 94.31 210 HIS A N 1
ATOM 1542 C CA . HIS A 1 210 ? -2.223 -28.203 1.042 1 94.31 210 HIS A CA 1
ATOM 1543 C C . HIS A 1 210 ? -0.949 -27.422 1.347 1 94.31 210 HIS A C 1
ATOM 1545 O O . HIS A 1 210 ? -0.012 -27.406 0.545 1 94.31 210 HIS A O 1
ATOM 1551 N N . GLY A 1 211 ? -0.825 -26.672 2.4 1 96.5 211 GLY A N 1
ATOM 1552 C CA . GLY A 1 211 ? 0.259 -25.812 2.842 1 96.5 211 GLY A CA 1
ATOM 1553 C C . GLY A 1 211 ? -0.22 -24.625 3.656 1 96.5 211 GLY A C 1
ATOM 1554 O O . GLY A 1 211 ? -1.362 -24.594 4.117 1 96.5 211 GLY A O 1
ATOM 1555 N N . ARG A 1 212 ? 0.616 -23.703 3.895 1 98.06 212 ARG A N 1
ATOM 1556 C CA . ARG A 1 212 ? 0.215 -22.484 4.578 1 98.06 212 ARG A CA 1
ATOM 1557 C C . ARG A 1 212 ? -0.547 -21.547 3.639 1 98.06 212 ARG A C 1
ATOM 1559 O O . ARG A 1 212 ? -0.142 -21.359 2.49 1 98.06 212 ARG A O 1
ATOM 1566 N N . HIS A 1 213 ? -1.624 -21.047 4.117 1 98.06 213 HIS A N 1
ATOM 1567 C CA . HIS A 1 213 ? -2.506 -20.234 3.295 1 98.06 213 HIS A CA 1
ATOM 1568 C C . HIS A 1 213 ? -2.717 -18.859 3.918 1 98.06 213 HIS A C 1
ATOM 1570 O O . HIS A 1 213 ? -3.045 -18.75 5.102 1 98.06 213 HIS A O 1
ATOM 1576 N N . TYR A 1 214 ? -2.482 -17.859 3.139 1 98.44 214 TYR A N 1
ATOM 1577 C CA . TYR A 1 214 ? -2.643 -16.469 3.553 1 98.44 214 TYR A CA 1
ATOM 1578 C C . TYR A 1 214 ? -3.641 -15.742 2.658 1 98.44 214 TYR A C 1
ATOM 1580 O O . TYR A 1 214 ? -3.93 -16.188 1.546 1 98.44 214 TYR A O 1
ATOM 1588 N N . LEU A 1 215 ? -4.164 -14.688 3.229 1 98.25 215 LEU A N 1
ATOM 1589 C CA . LEU A 1 215 ? -4.988 -13.75 2.477 1 98.25 215 LEU A CA 1
ATOM 1590 C C . LEU A 1 215 ? -4.379 -12.352 2.492 1 98.25 215 LEU A C 1
ATOM 1592 O O . LEU A 1 215 ? -3.941 -11.875 3.541 1 98.25 215 LEU A O 1
ATOM 1596 N N . GLY A 1 216 ? -4.234 -11.805 1.314 1 98.06 216 GLY A N 1
ATOM 1597 C CA . GLY A 1 216 ? -3.875 -10.398 1.154 1 98.06 216 GLY A CA 1
ATOM 1598 C C . GLY A 1 216 ? -4.867 -9.625 0.312 1 98.06 216 GLY A C 1
ATOM 1599 O O . GLY A 1 216 ? -5.922 -10.148 -0.057 1 98.06 216 GLY A O 1
ATOM 1600 N N . GLY A 1 217 ? -4.484 -8.352 -0.025 1 96.88 217 GLY A N 1
ATOM 1601 C CA . GLY A 1 217 ? -5.406 -7.492 -0.752 1 96.88 217 GLY A CA 1
ATOM 1602 C C . GLY A 1 217 ? -6.523 -6.945 0.116 1 96.88 217 GLY A C 1
ATOM 1603 O O . GLY A 1 217 ? -7.703 -7.207 -0.14 1 96.88 217 GLY A O 1
ATOM 1604 N N . ARG A 1 218 ? -6.129 -6.238 1.14 1 97.44 218 ARG A N 1
ATOM 1605 C CA . ARG A 1 218 ? -7.059 -5.648 2.1 1 97.44 218 ARG A CA 1
ATOM 1606 C C . ARG A 1 218 ? -7.668 -4.363 1.556 1 97.44 218 ARG A C 1
ATOM 1608 O O . ARG A 1 218 ? -7.258 -3.266 1.938 1 97.44 218 ARG A O 1
ATOM 1615 N N . PHE A 1 219 ? -8.68 -4.508 0.586 1 97.88 219 PHE A N 1
ATOM 1616 C CA . PHE A 1 219 ? -9.195 -3.295 -0.036 1 97.88 219 PHE A CA 1
ATOM 1617 C C . PHE A 1 219 ? -10.648 -3.479 -0.455 1 97.88 219 PHE A C 1
ATOM 1619 O O . PHE A 1 219 ? -11.195 -2.66 -1.196 1 97.88 219 PHE A O 1
ATOM 1626 N N . LEU A 1 220 ? -11.305 -4.527 -0.008 1 97.62 220 LEU A N 1
ATOM 1627 C CA . LEU A 1 220 ? -12.672 -4.758 -0.454 1 97.62 220 LEU A CA 1
ATOM 1628 C C . LEU A 1 220 ? -13.648 -3.861 0.302 1 97.62 220 LEU A C 1
ATOM 1630 O O . LEU A 1 220 ? -13.711 -3.902 1.533 1 97.62 220 LEU A O 1
ATOM 1634 N N . PRO A 1 221 ? -14.438 -3.09 -0.411 1 97.81 221 PRO A N 1
ATOM 1635 C CA . PRO A 1 221 ? -15.5 -2.363 0.277 1 97.81 221 PRO A CA 1
ATOM 1636 C C . PRO A 1 221 ? -16.641 -3.275 0.728 1 97.81 221 PRO A C 1
ATOM 1638 O O . PRO A 1 221 ? -16.859 -4.34 0.141 1 97.81 221 PRO A O 1
ATOM 1641 N N . PRO A 1 222 ? -17.406 -2.842 1.71 1 96.75 222 PRO A N 1
ATOM 1642 C CA . PRO A 1 222 ? -18.484 -3.682 2.246 1 96.75 222 PRO A CA 1
ATOM 1643 C C . PRO A 1 222 ? -19.484 -4.102 1.182 1 96.75 222 PRO A C 1
ATOM 1645 O O . PRO A 1 222 ? -19.969 -5.238 1.193 1 96.75 222 PRO A O 1
ATOM 1648 N N . ALA A 1 223 ? -19.844 -3.27 0.276 1 96.62 223 ALA A N 1
ATOM 1649 C CA . ALA A 1 223 ? -20.828 -3.58 -0.754 1 96.62 223 ALA A CA 1
ATOM 1650 C C . ALA A 1 223 ? -20.359 -4.746 -1.623 1 96.62 223 ALA A C 1
ATOM 1652 O O . ALA A 1 223 ? -21.172 -5.574 -2.045 1 96.62 223 ALA A O 1
ATOM 1653 N N . LEU A 1 224 ? -19.109 -4.766 -1.917 1 96.38 224 LEU A N 1
ATOM 1654 C CA . LEU A 1 224 ? -18.562 -5.836 -2.746 1 96.38 224 LEU A CA 1
ATOM 1655 C C . LEU A 1 224 ? -18.531 -7.152 -1.977 1 96.38 224 LEU A C 1
ATOM 1657 O O . LEU A 1 224 ? -18.781 -8.219 -2.547 1 96.38 224 LEU A O 1
ATOM 1661 N N . ILE A 1 225 ? -18.188 -7.09 -0.712 1 96 225 ILE A N 1
ATOM 1662 C CA . ILE A 1 225 ? -18.203 -8.258 0.159 1 96 225 ILE A CA 1
ATOM 1663 C C . ILE A 1 225 ? -19.609 -8.859 0.174 1 96 225 ILE A C 1
ATOM 1665 O O . ILE A 1 225 ? -19.781 -10.078 0.044 1 96 225 ILE A O 1
ATOM 1669 N N . ASP A 1 226 ? -20.609 -7.977 0.295 1 95.56 226 ASP A N 1
ATOM 1670 C CA . ASP A 1 226 ? -22 -8.414 0.317 1 95.56 226 ASP A CA 1
ATOM 1671 C C . ASP A 1 226 ? -22.406 -9 -1.034 1 95.56 226 ASP A C 1
ATOM 1673 O O . ASP A 1 226 ? -23.031 -10.055 -1.096 1 95.56 226 ASP A O 1
ATOM 1677 N N . LYS A 1 227 ? -22.047 -8.344 -2.084 1 95.5 227 LYS A N 1
ATOM 1678 C CA . LYS A 1 227 ? -22.438 -8.734 -3.436 1 95.5 227 LYS A CA 1
ATOM 1679 C C . LYS A 1 227 ? -21.969 -10.148 -3.756 1 95.5 227 LYS A C 1
ATOM 1681 O O . LYS A 1 227 ? -22.719 -10.93 -4.367 1 95.5 227 LYS A O 1
ATOM 1686 N N . PHE A 1 228 ? -20.828 -10.531 -3.291 1 95.44 228 PHE A N 1
ATOM 1687 C CA . PHE A 1 228 ? -20.25 -11.82 -3.67 1 95.44 228 PHE A CA 1
ATOM 1688 C C . PHE A 1 228 ? -20.344 -12.805 -2.516 1 95.44 228 PHE A C 1
ATOM 1690 O O . PHE A 1 228 ? -19.734 -13.883 -2.564 1 95.44 228 PHE A O 1
ATOM 1697 N N . GLY A 1 229 ? -21.047 -12.438 -1.451 1 93.56 229 GLY A N 1
ATOM 1698 C CA . GLY A 1 229 ? -21.297 -13.336 -0.336 1 93.56 229 GLY A CA 1
ATOM 1699 C C . GLY A 1 229 ? -20.031 -13.742 0.397 1 93.56 229 GLY A C 1
ATOM 1700 O O . GLY A 1 229 ? -19.859 -14.914 0.751 1 93.56 229 GLY A O 1
ATOM 1701 N N . LEU A 1 230 ? -19.141 -12.781 0.655 1 94.69 230 LEU A N 1
ATOM 1702 C CA . LEU A 1 230 ? -17.812 -13.109 1.18 1 94.69 230 LEU A CA 1
ATOM 1703 C C . LEU A 1 230 ? -17.75 -12.852 2.682 1 94.69 230 LEU A C 1
ATOM 1705 O O . LEU A 1 230 ? -16.75 -13.164 3.324 1 94.69 230 LEU A O 1
ATOM 1709 N N . ARG A 1 231 ? -18.734 -12.367 3.332 1 91.12 231 ARG A N 1
ATOM 1710 C CA . ARG A 1 231 ? -18.703 -11.883 4.707 1 91.12 231 ARG A CA 1
ATOM 1711 C C . ARG A 1 231 ? -18.297 -12.992 5.672 1 91.12 231 ARG A C 1
ATOM 1713 O O . ARG A 1 231 ? -17.453 -12.781 6.539 1 91.12 231 ARG A O 1
ATOM 1720 N N . SER A 1 232 ? -18.859 -14.102 5.539 1 88.56 232 SER A N 1
ATOM 1721 C CA . SER A 1 232 ? -18.609 -15.195 6.48 1 88.56 232 SER A CA 1
ATOM 1722 C C . SER A 1 232 ? -17.312 -15.922 6.148 1 88.56 232 SER A C 1
ATOM 1724 O O . SER A 1 232 ? -16.797 -16.688 6.969 1 88.56 232 SER A O 1
ATOM 1726 N N . GLN A 1 233 ? -16.75 -15.656 5.004 1 87.38 233 GLN A N 1
ATOM 1727 C CA . GLN A 1 233 ? -15.602 -16.422 4.535 1 87.38 233 GLN A CA 1
ATOM 1728 C C . GLN A 1 233 ? -14.297 -15.664 4.801 1 87.38 233 GLN A C 1
ATOM 1730 O O . GLN A 1 233 ? -13.234 -16.281 4.914 1 87.38 233 GLN A O 1
ATOM 1735 N N . LEU A 1 234 ? -14.398 -14.414 4.855 1 93.06 234 LEU A N 1
ATOM 1736 C CA . LEU A 1 234 ? -13.18 -13.617 4.988 1 93.06 234 LEU A CA 1
ATOM 1737 C C . LEU A 1 234 ? -12.789 -13.469 6.449 1 93.06 234 LEU A C 1
ATOM 1739 O O . LEU A 1 234 ? -13.594 -13.039 7.277 1 93.06 234 LEU A O 1
ATOM 1743 N N . PRO A 1 235 ? -11.547 -13.883 6.707 1 93.94 235 PRO A N 1
ATOM 1744 C CA . PRO A 1 235 ? -11.047 -13.648 8.062 1 93.94 235 PRO A CA 1
ATOM 1745 C C . PRO A 1 235 ? -10.797 -12.172 8.359 1 93.94 235 PRO A C 1
ATOM 1747 O O . PRO A 1 235 ? -10.672 -11.367 7.434 1 93.94 235 PRO A O 1
ATOM 1750 N N . GLU A 1 236 ? -10.758 -11.867 9.664 1 93.88 236 GLU A N 1
ATOM 1751 C CA . GLU A 1 236 ? -10.391 -10.516 10.07 1 93.88 236 GLU A CA 1
ATOM 1752 C C . GLU A 1 236 ? -8.875 -10.312 10 1 93.88 236 GLU A C 1
ATOM 1754 O O . GLU A 1 236 ? -8.109 -11.172 10.453 1 93.88 236 GLU A O 1
ATOM 1759 N N . TYR A 1 237 ? -8.469 -9.234 9.383 1 96.88 237 TYR A N 1
ATOM 1760 C CA . TYR A 1 237 ? -7.062 -8.852 9.414 1 96.88 237 TYR A CA 1
ATOM 1761 C C . TYR A 1 237 ? -6.672 -8.32 10.781 1 96.88 237 TYR A C 1
ATOM 1763 O O . TYR A 1 237 ? -7.422 -7.562 11.398 1 96.88 237 TYR A O 1
ATOM 1771 N N . PRO A 1 238 ? -5.539 -8.703 11.258 1 96 238 PRO A N 1
ATOM 1772 C CA . PRO A 1 238 ? -5.117 -8.18 12.555 1 96 238 PRO A CA 1
ATOM 1773 C C . PRO A 1 238 ? -4.574 -6.754 12.477 1 96 238 PRO A C 1
ATOM 1775 O O . PRO A 1 238 ? -3.66 -6.484 11.688 1 96 238 PRO A O 1
ATOM 1778 N N . GLY A 1 239 ? -5.09 -5.855 13.258 1 95.44 239 GLY A N 1
ATOM 1779 C CA . GLY A 1 239 ? -4.566 -4.504 13.359 1 95.44 239 GLY A CA 1
ATOM 1780 C C . GLY A 1 239 ? -4.453 -3.807 12.016 1 95.44 239 GLY A C 1
ATOM 1781 O O . GLY A 1 239 ? -5.43 -3.73 11.266 1 95.44 239 GLY A O 1
ATOM 1782 N N . SER A 1 240 ? -3.205 -3.352 11.75 1 97.12 240 SER A N 1
ATOM 1783 C CA . SER A 1 240 ? -2.975 -2.662 10.484 1 97.12 240 SER A CA 1
ATOM 1784 C C . SER A 1 240 ? -2.26 -3.566 9.484 1 97.12 240 SER A C 1
ATOM 1786 O O . SER A 1 240 ? -1.795 -3.102 8.438 1 97.12 240 SER A O 1
ATOM 1788 N N . GLN A 1 241 ? -2.199 -4.852 9.805 1 97.31 241 GLN A N 1
ATOM 1789 C CA . GLN A 1 241 ? -1.512 -5.805 8.945 1 97.31 241 GLN A CA 1
ATOM 1790 C C . GLN A 1 241 ? -2.209 -5.926 7.59 1 97.31 241 GLN A C 1
ATOM 1792 O O . GLN A 1 241 ? -3.439 -5.91 7.52 1 97.31 241 GLN A O 1
ATOM 1797 N N . GLN A 1 242 ? -1.421 -6.145 6.578 1 98.12 242 GLN A N 1
ATOM 1798 C CA . GLN A 1 242 ? -1.964 -6.18 5.223 1 98.12 242 GLN A CA 1
ATOM 1799 C C . GLN A 1 242 ? -2.178 -7.613 4.75 1 98.12 242 GLN A C 1
ATOM 1801 O O . GLN A 1 242 ? -2.443 -7.852 3.568 1 98.12 242 GLN A O 1
ATOM 1806 N N . PHE A 1 243 ? -1.967 -8.562 5.582 1 98.19 243 PHE A N 1
ATOM 1807 C CA . PHE A 1 243 ? -2.227 -9.969 5.316 1 98.19 243 PHE A CA 1
ATOM 1808 C C . PHE A 1 243 ? -2.76 -10.672 6.562 1 98.19 243 PHE A C 1
ATOM 1810 O O . PHE A 1 243 ? -2.648 -10.141 7.672 1 98.19 243 PHE A O 1
ATOM 1817 N N . VAL A 1 244 ? -3.379 -11.82 6.379 1 98 244 VAL A N 1
ATOM 1818 C CA . VAL A 1 244 ? -3.791 -12.688 7.477 1 98 244 VAL A CA 1
ATOM 1819 C C . VAL A 1 244 ? -3.604 -14.148 7.078 1 98 244 VAL A C 1
ATOM 1821 O O . VAL A 1 244 ? -3.871 -14.523 5.938 1 98 244 VAL A O 1
ATOM 1824 N N . GLN A 1 245 ? -3.074 -14.938 8 1 96.62 245 GLN A N 1
ATOM 1825 C CA . GLN A 1 245 ? -2.941 -16.359 7.746 1 96.62 245 GLN A CA 1
ATOM 1826 C C . GLN A 1 245 ? -4.266 -17.094 7.957 1 96.62 245 GLN A C 1
ATOM 1828 O O . GLN A 1 245 ? -4.914 -16.922 8.992 1 96.62 245 GLN A O 1
ATOM 1833 N N . ILE A 1 246 ? -4.633 -17.828 6.984 1 93.75 246 ILE A N 1
ATOM 1834 C CA . ILE A 1 246 ? -5.895 -18.547 7.027 1 93.75 246 ILE A CA 1
ATOM 1835 C C . ILE A 1 246 ? -5.66 -19.953 7.59 1 93.75 246 ILE A C 1
ATOM 1837 O O . ILE A 1 246 ? -6.359 -20.391 8.508 1 93.75 246 ILE A O 1
ATOM 1841 N N . THR A 1 247 ? -4.75 -20.656 7.012 1 87.12 247 THR A N 1
ATOM 1842 C CA . THR A 1 247 ? -4.418 -21.984 7.496 1 87.12 247 THR A CA 1
ATOM 1843 C C . THR A 1 247 ? -2.916 -22.125 7.723 1 87.12 247 THR A C 1
ATOM 1845 O O . THR A 1 247 ? -2.121 -21.453 7.059 1 87.12 247 THR A O 1
ATOM 1848 N N . ARG A 1 248 ? -2.494 -23.016 8.672 1 84.62 248 ARG A N 1
ATOM 1849 C CA . ARG A 1 248 ? -1.093 -23.219 9.031 1 84.62 248 ARG A CA 1
ATOM 1850 C C . ARG A 1 248 ? -0.496 -24.406 8.289 1 84.62 248 ARG A C 1
ATOM 1852 O O . ARG A 1 248 ? 0.71 -24.641 8.359 1 84.62 248 ARG A O 1
ATOM 1859 N N . GLY A 1 249 ? -1.158 -24.953 7.348 1 73.81 249 GLY A N 1
ATOM 1860 C CA . GLY A 1 249 ? -0.653 -26.141 6.652 1 73.81 249 GLY A CA 1
ATOM 1861 C C . GLY A 1 249 ? -0.529 -27.344 7.551 1 73.81 249 GLY A C 1
ATOM 1862 O O . GLY A 1 249 ? -0.518 -27.219 8.781 1 73.81 249 GLY A O 1
ATOM 1863 N N . MET B 1 1 ? 55.938 52.875 32.344 1 26.94 1 MET B N 1
ATOM 1864 C CA . MET B 1 1 ? 54.5 52.625 32.188 1 26.94 1 MET B CA 1
ATOM 1865 C C . MET B 1 1 ? 54.156 52.219 30.766 1 26.94 1 MET B C 1
ATOM 1867 O O . MET B 1 1 ? 53.938 53.094 29.906 1 26.94 1 MET B O 1
ATOM 1871 N N . TRP B 1 2 ? 54.938 51.156 30.25 1 31.98 2 TRP B N 1
ATOM 1872 C CA . TRP B 1 2 ? 55 50.5 28.953 1 31.98 2 TRP B CA 1
ATOM 1873 C C . TRP B 1 2 ? 53.625 49.938 28.562 1 31.98 2 TRP B C 1
ATOM 1875 O O . TRP B 1 2 ? 53.031 49.156 29.297 1 31.98 2 TRP B O 1
ATOM 1885 N N . LEU B 1 3 ? 52.812 50.719 27.812 1 29.31 3 LEU B N 1
ATOM 1886 C CA . LEU B 1 3 ? 51.469 50.531 27.25 1 29.31 3 LEU B CA 1
ATOM 1887 C C . LEU B 1 3 ? 51.438 49.312 26.344 1 29.31 3 LEU B C 1
ATOM 1889 O O . LEU B 1 3 ? 52.062 49.281 25.281 1 29.31 3 LEU B O 1
ATOM 1893 N N . LEU B 1 4 ? 51.594 48.125 26.953 1 28.44 4 LEU B N 1
ATOM 1894 C CA . LEU B 1 4 ? 51.438 46.875 26.25 1 28.44 4 LEU B CA 1
ATOM 1895 C C . LEU B 1 4 ? 50.125 46.812 25.484 1 28.44 4 LEU B C 1
ATOM 1897 O O . LEU B 1 4 ? 49.062 46.812 26.109 1 28.44 4 LEU B O 1
ATOM 1901 N N . ARG B 1 5 ? 50.125 47.344 24.25 1 30.83 5 ARG B N 1
ATOM 1902 C CA . ARG B 1 5 ? 48.969 47.25 23.344 1 30.83 5 ARG B CA 1
ATOM 1903 C C . ARG B 1 5 ? 48.594 45.781 23.094 1 30.83 5 ARG B C 1
ATOM 1905 O O . ARG B 1 5 ? 49.438 45 22.609 1 30.83 5 ARG B O 1
ATOM 1912 N N . ARG B 1 6 ? 47.781 45.188 23.969 1 28.92 6 ARG B N 1
ATOM 1913 C CA . ARG B 1 6 ? 47.156 43.875 23.844 1 28.92 6 ARG B CA 1
ATOM 1914 C C . ARG B 1 6 ? 46.531 43.719 22.484 1 28.92 6 ARG B C 1
ATOM 1916 O O . ARG B 1 6 ? 45.625 44.469 22.094 1 28.92 6 ARG B O 1
ATOM 1923 N N . ARG B 1 7 ? 47.281 43.281 21.469 1 29.11 7 ARG B N 1
ATOM 1924 C CA . ARG B 1 7 ? 46.75 42.875 20.172 1 29.11 7 ARG B CA 1
ATOM 1925 C C . ARG B 1 7 ? 45.656 41.812 20.344 1 29.11 7 ARG B C 1
ATOM 1927 O O . ARG B 1 7 ? 45.906 40.719 20.875 1 29.11 7 ARG B O 1
ATOM 1934 N N . LEU B 1 8 ? 44.469 42.281 20.562 1 26.67 8 LEU B N 1
ATOM 1935 C CA . LEU B 1 8 ? 43.312 41.375 20.562 1 26.67 8 LEU B CA 1
ATOM 1936 C C . LEU B 1 8 ? 43.219 40.625 19.25 1 26.67 8 LEU B C 1
ATOM 1938 O O . LEU B 1 8 ? 43.094 41.219 18.172 1 26.67 8 LEU B O 1
ATOM 1942 N N . ARG B 1 9 ? 44 39.594 19.047 1 30.2 9 ARG B N 1
ATOM 1943 C CA . ARG B 1 9 ? 43.781 38.688 17.938 1 30.2 9 ARG B CA 1
ATOM 1944 C C . ARG B 1 9 ? 42.312 38.25 17.828 1 30.2 9 ARG B C 1
ATOM 1946 O O . ARG B 1 9 ? 41.781 37.656 18.766 1 30.2 9 ARG B O 1
ATOM 1953 N N . HIS B 1 10 ? 41.531 39 17.078 1 26.03 10 HIS B N 1
ATOM 1954 C CA . HIS B 1 10 ? 40.188 38.531 16.688 1 26.03 10 HIS B CA 1
ATOM 1955 C C . HIS B 1 10 ? 40.281 37.188 16.016 1 26.03 10 HIS B C 1
ATOM 1957 O O . HIS B 1 10 ? 40.812 37.062 14.914 1 26.03 10 HIS B O 1
ATOM 1963 N N . VAL B 1 11 ? 40.594 36.188 16.656 1 29.22 11 VAL B N 1
ATOM 1964 C CA . VAL B 1 11 ? 40.375 34.875 16.016 1 29.22 11 VAL B CA 1
ATOM 1965 C C . VAL B 1 11 ? 38.969 34.812 15.445 1 29.22 11 VAL B C 1
ATOM 1967 O O . VAL B 1 11 ? 38 34.906 16.172 1 29.22 11 VAL B O 1
ATOM 1970 N N . ALA B 1 12 ? 38.812 35.25 14.188 1 30.11 12 ALA B N 1
ATOM 1971 C CA . ALA B 1 12 ? 37.594 35.031 13.445 1 30.11 12 ALA B CA 1
ATOM 1972 C C . ALA B 1 12 ? 37.125 33.594 13.578 1 30.11 12 ALA B C 1
ATOM 1974 O O . ALA B 1 12 ? 37.906 32.656 13.383 1 30.11 12 ALA B O 1
ATOM 1975 N N . ALA B 1 13 ? 36.125 33.312 14.344 1 27.11 13 ALA B N 1
ATOM 1976 C CA . ALA B 1 13 ? 35.406 32.031 14.344 1 27.11 13 ALA B CA 1
ATOM 1977 C C . ALA B 1 13 ? 35.219 31.5 12.922 1 27.11 13 ALA B C 1
ATOM 1979 O O . ALA B 1 13 ? 34.688 32.188 12.062 1 27.11 13 ALA B O 1
ATOM 1980 N N . ALA B 1 14 ? 36.062 30.75 12.391 1 33.47 14 ALA B N 1
ATOM 1981 C CA . ALA B 1 14 ? 35.844 30.031 11.133 1 33.47 14 ALA B CA 1
ATOM 1982 C C . ALA B 1 14 ? 34.375 29.625 10.984 1 33.47 14 ALA B C 1
ATOM 1984 O O . ALA B 1 14 ? 33.812 28.922 11.828 1 33.47 14 ALA B O 1
ATOM 1985 N N . MET B 1 15 ? 33.5 30.438 10.328 1 29.11 15 MET B N 1
ATOM 1986 C CA . MET B 1 15 ? 32.156 30.031 9.953 1 29.11 15 MET B CA 1
ATOM 1987 C C . MET B 1 15 ? 32.125 28.562 9.547 1 29.11 15 MET B C 1
ATOM 1989 O O . MET B 1 15 ? 32.969 28.109 8.789 1 29.11 15 MET B O 1
ATOM 1993 N N . ALA B 1 16 ? 31.562 27.719 10.312 1 35.25 16 ALA B N 1
ATOM 1994 C CA . ALA B 1 16 ? 31.391 26.344 9.836 1 35.25 16 ALA B CA 1
ATOM 1995 C C . ALA B 1 16 ? 31 26.328 8.367 1 35.25 16 ALA B C 1
ATOM 1997 O O . ALA B 1 16 ? 30.234 27.172 7.902 1 35.25 16 ALA B O 1
ATOM 1998 N N . PRO B 1 17 ? 31.766 25.859 7.465 1 36.12 17 PRO B N 1
ATOM 1999 C CA . PRO B 1 17 ? 31.328 25.938 6.07 1 36.12 17 PRO B CA 1
ATOM 2000 C C . PRO B 1 17 ? 29.828 25.656 5.902 1 36.12 17 PRO B C 1
ATOM 2002 O O . PRO B 1 17 ? 29.234 24.969 6.738 1 36.12 17 PRO B O 1
ATOM 2005 N N . PRO B 1 18 ? 29.094 26.328 5.062 1 35.31 18 PRO B N 1
ATOM 2006 C CA . PRO B 1 18 ? 27.641 26.234 4.922 1 35.31 18 PRO B CA 1
ATOM 2007 C C . PRO B 1 18 ? 27.109 24.812 5.141 1 35.31 18 PRO B C 1
ATOM 2009 O O . PRO B 1 18 ? 26.219 24.609 5.957 1 35.31 18 PRO B O 1
ATOM 2012 N N . GLY B 1 19 ? 26.984 24.031 3.959 1 35.78 19 GLY B N 1
ATOM 2013 C CA . GLY B 1 19 ? 25.828 23.219 3.645 1 35.78 19 GLY B CA 1
ATOM 2014 C C . GLY B 1 19 ? 25.719 21.984 4.527 1 35.78 19 GLY B C 1
ATOM 2015 O O . GLY B 1 19 ? 26.094 20.875 4.121 1 35.78 19 GLY B O 1
ATOM 2016 N N . ARG B 1 20 ? 26.016 21.938 5.547 1 37.69 20 ARG B N 1
ATOM 2017 C CA . ARG B 1 20 ? 25.844 20.719 6.348 1 37.69 20 ARG B CA 1
ATOM 2018 C C . ARG B 1 20 ? 24.422 20.172 6.195 1 37.69 20 ARG B C 1
ATOM 2020 O O . ARG B 1 20 ? 23.453 20.875 6.457 1 37.69 20 ARG B O 1
ATOM 2027 N N . THR B 1 21 ? 24.109 19.25 5.191 1 47.31 21 THR B N 1
ATOM 2028 C CA . THR B 1 21 ? 22.859 18.547 4.895 1 47.31 21 THR B CA 1
ATOM 2029 C C . THR B 1 21 ? 22.203 18.016 6.172 1 47.31 21 THR B C 1
ATOM 2031 O O . THR B 1 21 ? 22.844 17.281 6.926 1 47.31 21 THR B O 1
ATOM 2034 N N . THR B 1 22 ? 21.625 18.766 7.066 1 52.41 22 THR B N 1
ATOM 2035 C CA . THR B 1 22 ? 20.984 18.5 8.352 1 52.41 22 THR B CA 1
ATOM 2036 C C . THR B 1 22 ? 20.234 17.172 8.32 1 52.41 22 THR B C 1
ATOM 2038 O O . THR B 1 22 ? 19.828 16.656 9.367 1 52.41 22 THR B O 1
ATOM 2041 N N . GLY B 1 23 ? 20.344 16.422 7.215 1 74.06 23 GLY B N 1
ATOM 2042 C CA . GLY B 1 23 ? 19.625 15.164 7.078 1 74.06 23 GLY B CA 1
ATOM 2043 C C . GLY B 1 23 ? 18.125 15.352 6.867 1 74.06 23 GLY B C 1
ATOM 2044 O O . GLY B 1 23 ? 17.391 14.375 6.684 1 74.06 23 GLY B O 1
ATOM 2045 N N . TYR B 1 24 ? 17.641 16.578 6.934 1 90.12 24 TYR B N 1
ATOM 2046 C CA . TYR B 1 24 ? 16.25 16.969 6.676 1 90.12 24 TYR B CA 1
ATOM 2047 C C . TYR B 1 24 ? 16.109 17.578 5.293 1 90.12 24 TYR B C 1
ATOM 2049 O O . TYR B 1 24 ? 17.047 18.188 4.77 1 90.12 24 TYR B O 1
ATOM 2057 N N . LEU B 1 25 ? 14.945 17.453 4.738 1 95.5 25 LEU B N 1
ATOM 2058 C CA . LEU B 1 25 ? 14.703 18.016 3.412 1 95.5 25 LEU B CA 1
ATOM 2059 C C . LEU B 1 25 ? 14.148 19.422 3.508 1 95.5 25 LEU B C 1
ATOM 2061 O O . LEU B 1 25 ? 13.18 19.672 4.227 1 95.5 25 LEU B O 1
ATOM 2065 N N . GLY B 1 26 ? 14.734 20.391 2.814 1 94.62 26 GLY B N 1
ATOM 2066 C CA . GLY B 1 26 ? 14.109 21.688 2.594 1 94.62 26 GLY B CA 1
ATOM 2067 C C . GLY B 1 26 ? 13 21.656 1.559 1 94.62 26 GLY B C 1
ATOM 2068 O O . GLY B 1 26 ? 12.734 20.609 0.965 1 94.62 26 GLY B O 1
ATOM 2069 N N . ALA B 1 27 ? 12.398 22.781 1.314 1 93.81 27 ALA B N 1
ATOM 2070 C CA . ALA B 1 27 ? 11.25 22.859 0.418 1 93.81 27 ALA B CA 1
ATOM 2071 C C . ALA B 1 27 ? 11.625 22.453 -1.003 1 93.81 27 ALA B C 1
ATOM 2073 O O . ALA B 1 27 ? 10.93 21.656 -1.636 1 93.81 27 ALA B O 1
ATOM 2074 N N . ALA B 1 28 ? 12.672 23.016 -1.494 1 95.25 28 ALA B N 1
ATOM 2075 C CA . ALA B 1 28 ? 13.102 22.766 -2.867 1 95.25 28 ALA B CA 1
ATOM 2076 C C . ALA B 1 28 ? 13.453 21.297 -3.076 1 95.25 28 ALA B C 1
ATOM 2078 O O . ALA B 1 28 ? 13.062 20.688 -4.082 1 95.25 28 ALA B O 1
ATOM 2079 N N . ASP B 1 29 ? 14.195 20.719 -2.162 1 96.31 29 ASP B N 1
ATOM 2080 C CA . ASP B 1 29 ? 14.586 19.312 -2.256 1 96.31 29 ASP B CA 1
ATOM 2081 C C . ASP B 1 29 ? 13.367 18.406 -2.158 1 96.31 29 ASP B C 1
ATOM 2083 O O . ASP B 1 29 ? 13.297 17.375 -2.852 1 96.31 29 ASP B O 1
ATOM 2087 N N . ALA B 1 30 ? 12.445 18.766 -1.271 1 96.69 30 ALA B N 1
ATOM 2088 C CA . ALA B 1 30 ? 11.234 17.969 -1.14 1 96.69 30 ALA B CA 1
ATOM 2089 C C . ALA B 1 30 ? 10.453 17.938 -2.451 1 96.69 30 ALA B C 1
ATOM 2091 O O . ALA B 1 30 ? 9.984 16.875 -2.877 1 96.69 30 ALA B O 1
ATOM 2092 N N . ALA B 1 31 ? 10.336 19.078 -3.078 1 96.56 31 ALA B N 1
ATOM 2093 C CA . ALA B 1 31 ? 9.641 19.172 -4.359 1 96.56 31 ALA B CA 1
ATOM 2094 C C . ALA B 1 31 ? 10.367 18.391 -5.438 1 96.56 31 ALA B C 1
ATOM 2096 O O . ALA B 1 31 ? 9.734 17.688 -6.238 1 96.56 31 ALA B O 1
ATOM 2097 N N . ALA B 1 32 ? 11.672 18.516 -5.48 1 97.56 32 ALA B N 1
ATOM 2098 C CA . ALA B 1 32 ? 12.477 17.812 -6.473 1 97.56 32 ALA B CA 1
ATOM 2099 C C . ALA B 1 32 ? 12.391 16.297 -6.281 1 97.56 32 ALA B C 1
ATOM 2101 O O . ALA B 1 32 ? 12.32 15.539 -7.254 1 97.56 32 ALA B O 1
ATOM 2102 N N . LEU B 1 33 ? 12.43 15.898 -5.039 1 97.25 33 LEU B N 1
ATOM 2103 C CA . LEU B 1 33 ? 12.312 14.477 -4.727 1 97.25 33 LEU B CA 1
ATOM 2104 C C . LEU B 1 33 ? 10.992 13.914 -5.238 1 97.25 33 LEU B C 1
ATOM 2106 O O . LEU B 1 33 ? 10.969 12.859 -5.879 1 97.25 33 LEU B O 1
ATOM 2110 N N . ASP B 1 34 ? 9.961 14.617 -4.953 1 96.5 34 ASP B N 1
ATOM 2111 C CA . ASP B 1 34 ? 8.633 14.203 -5.402 1 96.5 34 ASP B CA 1
ATOM 2112 C C . ASP B 1 34 ? 8.57 14.117 -6.926 1 96.5 34 ASP B C 1
ATOM 2114 O O . ASP B 1 34 ? 8.047 13.141 -7.473 1 96.5 34 ASP B O 1
ATOM 2118 N N . ARG B 1 35 ? 9.086 15.078 -7.566 1 97.06 35 ARG B N 1
ATOM 2119 C CA . ARG B 1 35 ? 9.125 15.094 -9.023 1 97.06 35 ARG B CA 1
ATOM 2120 C C . ARG B 1 35 ? 9.922 13.906 -9.562 1 97.06 35 ARG B C 1
ATOM 2122 O O . ARG B 1 35 ? 9.492 13.25 -10.516 1 97.06 35 ARG B O 1
ATOM 2129 N N . ASP B 1 36 ? 11.062 13.641 -9 1 97.88 36 ASP B N 1
ATOM 2130 C CA . ASP B 1 36 ? 11.914 12.547 -9.453 1 97.88 36 ASP B CA 1
ATOM 2131 C C . ASP B 1 36 ? 11.211 11.203 -9.289 1 97.88 36 ASP B C 1
ATOM 2133 O O . ASP B 1 36 ? 11.305 10.336 -10.164 1 97.88 36 ASP B O 1
ATOM 2137 N N . LEU B 1 37 ? 10.5 11 -8.18 1 98 37 LEU B N 1
ATOM 2138 C CA . LEU B 1 37 ? 9.781 9.75 -7.938 1 98 37 LEU B CA 1
ATOM 2139 C C . LEU B 1 37 ? 8.789 9.461 -9.062 1 98 37 LEU B C 1
ATOM 2141 O O . LEU B 1 37 ? 8.672 8.32 -9.516 1 98 37 LEU B O 1
ATOM 2145 N N . MET B 1 38 ? 8.164 10.508 -9.586 1 97.31 38 MET B N 1
ATOM 2146 C CA . MET B 1 38 ? 7.047 10.328 -10.508 1 97.31 38 MET B CA 1
ATOM 2147 C C . MET B 1 38 ? 7.512 10.422 -11.953 1 97.31 38 MET B C 1
ATOM 2149 O O . MET B 1 38 ? 6.766 10.086 -12.875 1 97.31 38 MET B O 1
ATOM 2153 N N . SER B 1 39 ? 8.688 10.898 -12.156 1 96.5 39 SER B N 1
ATOM 2154 C CA . SER B 1 39 ? 9.211 11 -13.516 1 96.5 39 SER B CA 1
ATOM 2155 C C . SER B 1 39 ? 10.344 10.008 -13.75 1 96.5 39 SER B C 1
ATOM 2157 O O . SER B 1 39 ? 10.117 8.906 -14.25 1 96.5 39 SER B O 1
ATOM 2159 N N . VAL B 1 40 ? 11.445 10.203 -13 1 95.75 40 VAL B N 1
ATOM 2160 C CA . VAL B 1 40 ? 12.664 9.422 -13.188 1 95.75 40 VAL B CA 1
ATOM 2161 C C . VAL B 1 40 ? 12.438 7.988 -12.719 1 95.75 40 VAL B C 1
ATOM 2163 O O . VAL B 1 40 ? 12.805 7.039 -13.414 1 95.75 40 VAL B O 1
ATOM 2166 N N . HIS B 1 41 ? 11.695 7.832 -11.664 1 97.12 41 HIS B N 1
ATOM 2167 C CA . HIS B 1 41 ? 11.617 6.516 -11.039 1 97.12 41 HIS B CA 1
ATOM 2168 C C . HIS B 1 41 ? 10.273 5.855 -11.297 1 97.12 41 HIS B C 1
ATOM 2170 O O . HIS B 1 41 ? 9.953 4.828 -10.695 1 97.12 41 HIS B O 1
ATOM 2176 N N . ALA B 1 42 ? 9.477 6.453 -12.07 1 98 42 ALA B N 1
ATOM 2177 C CA . ALA B 1 42 ? 8.328 5.891 -12.781 1 98 42 ALA B CA 1
ATOM 2178 C C . ALA B 1 42 ? 7.23 5.488 -11.797 1 98 42 ALA B C 1
ATOM 2180 O O . ALA B 1 42 ? 6.434 4.59 -12.086 1 98 42 ALA B O 1
ATOM 2181 N N . PHE B 1 43 ? 7.199 6.078 -10.617 1 98.56 43 PHE B N 1
ATOM 2182 C CA . PHE B 1 43 ? 6.051 5.875 -9.742 1 98.56 43 PHE B CA 1
ATOM 2183 C C . PHE B 1 43 ? 4.844 6.66 -10.242 1 98.56 43 PHE B C 1
ATOM 2185 O O . PHE B 1 43 ? 4.984 7.785 -10.727 1 98.56 43 PHE B O 1
ATOM 2192 N N . SER B 1 44 ? 3.695 6.035 -10.141 1 98.5 44 SER B N 1
ATOM 2193 C CA . SER B 1 44 ? 2.482 6.828 -10.32 1 98.5 44 SER B CA 1
ATOM 2194 C C . SER B 1 44 ? 2.07 7.512 -9.016 1 98.5 44 SER B C 1
ATOM 2196 O O . SER B 1 44 ? 2.447 7.07 -7.93 1 98.5 44 SER B O 1
ATOM 2198 N N . LEU B 1 45 ? 1.311 8.594 -9.164 1 98.12 45 LEU B N 1
ATOM 2199 C CA . LEU B 1 45 ? 0.753 9.258 -7.992 1 98.12 45 LEU B CA 1
ATOM 2200 C C . LEU B 1 45 ? -0.104 8.297 -7.176 1 98.12 45 LEU B C 1
ATOM 2202 O O . LEU B 1 45 ? -0.064 8.312 -5.945 1 98.12 45 LEU B O 1
ATOM 2206 N N . ASP B 1 46 ? -0.829 7.406 -7.844 1 98.62 46 ASP B N 1
ATOM 2207 C CA . ASP B 1 46 ? -1.682 6.426 -7.18 1 98.62 46 ASP B CA 1
ATOM 2208 C C . ASP B 1 46 ? -0.86 5.5 -6.285 1 98.62 46 ASP B C 1
ATOM 2210 O O . ASP B 1 46 ? -1.264 5.195 -5.16 1 98.62 46 ASP B O 1
ATOM 2214 N N . GLN B 1 47 ? 0.28 5.027 -6.781 1 98.62 47 GLN B N 1
ATOM 2215 C CA . GLN B 1 47 ? 1.155 4.16 -6 1 98.62 47 GLN B CA 1
ATOM 2216 C C . GLN B 1 47 ? 1.651 4.871 -4.742 1 98.62 47 GLN B C 1
ATOM 2218 O O . GLN B 1 47 ? 1.54 4.336 -3.637 1 98.62 47 GLN B O 1
ATOM 2223 N N . LEU B 1 48 ? 2.166 6.098 -4.984 1 98.69 48 LEU B N 1
ATOM 2224 C CA . LEU B 1 48 ? 2.791 6.836 -3.895 1 98.69 48 LEU B CA 1
ATOM 2225 C C . LEU B 1 48 ? 1.764 7.215 -2.834 1 98.69 48 LEU B C 1
ATOM 2227 O O . LEU B 1 48 ? 2.014 7.059 -1.637 1 98.69 48 LEU B O 1
ATOM 2231 N N . MET B 1 49 ? 0.64 7.672 -3.264 1 98.75 49 MET B N 1
ATOM 2232 C CA . MET B 1 49 ? -0.411 8.125 -2.355 1 98.75 49 MET B CA 1
ATOM 2233 C C . MET B 1 49 ? -0.987 6.953 -1.566 1 98.75 49 MET B C 1
ATOM 2235 O O . MET B 1 49 ? -1.334 7.098 -0.393 1 98.75 49 MET B O 1
ATOM 2239 N N . GLU B 1 50 ? -1.085 5.758 -2.217 1 98.81 50 GLU B N 1
ATOM 2240 C CA . GLU B 1 50 ? -1.571 4.566 -1.534 1 98.81 50 GLU B CA 1
ATOM 2241 C C . GLU B 1 50 ? -0.642 4.164 -0.392 1 98.81 50 GLU B C 1
ATOM 2243 O O . GLU B 1 50 ? -1.099 3.883 0.718 1 98.81 50 GLU B O 1
ATOM 2248 N N . LEU B 1 51 ? 0.64 4.191 -0.683 1 98.81 51 LEU B N 1
ATOM 2249 C CA . LEU B 1 51 ? 1.622 3.812 0.327 1 98.81 51 LEU B CA 1
ATOM 2250 C C . LEU B 1 51 ? 1.691 4.855 1.437 1 98.81 51 LEU B C 1
ATOM 2252 O O . LEU B 1 51 ? 1.808 4.512 2.613 1 98.81 51 LEU B O 1
ATOM 2256 N N . ALA B 1 52 ? 1.636 6.133 1.061 1 98.81 52 ALA B N 1
ATOM 2257 C CA . ALA B 1 52 ? 1.653 7.211 2.047 1 98.81 52 ALA B CA 1
ATOM 2258 C C . ALA B 1 52 ? 0.445 7.125 2.975 1 98.81 52 ALA B C 1
ATOM 2260 O O . ALA B 1 52 ? 0.592 7.137 4.199 1 98.81 52 ALA B O 1
ATOM 2261 N N . GLY B 1 53 ? -0.741 7 2.391 1 98.94 53 GLY B N 1
ATOM 2262 C CA . GLY B 1 53 ? -1.957 6.914 3.184 1 98.94 53 GLY B CA 1
ATOM 2263 C C . GLY B 1 53 ? -1.988 5.703 4.098 1 98.94 53 GLY B C 1
ATOM 2264 O O . GLY B 1 53 ? -2.447 5.793 5.238 1 98.94 53 GLY B O 1
ATOM 2265 N N . LEU B 1 54 ? -1.488 4.586 3.58 1 98.88 54 LEU B N 1
ATOM 2266 C CA . LEU B 1 54 ? -1.416 3.381 4.398 1 98.88 54 LEU B CA 1
ATOM 2267 C C . LEU B 1 54 ? -0.509 3.598 5.605 1 98.88 54 LEU B C 1
ATOM 2269 O O . LEU B 1 54 ? -0.844 3.191 6.723 1 98.88 54 LEU B O 1
ATOM 2273 N N . SER B 1 55 ? 0.632 4.211 5.375 1 98.81 55 SER B N 1
ATOM 2274 C CA . SER B 1 55 ? 1.55 4.465 6.48 1 98.81 55 SER B CA 1
ATOM 2275 C C . SER B 1 55 ? 0.917 5.375 7.527 1 98.81 55 SER B C 1
ATOM 2277 O O . SER B 1 55 ? 1.06 5.145 8.727 1 98.81 55 SER B O 1
ATOM 2279 N N . VAL B 1 56 ? 0.187 6.398 7.082 1 98.94 56 VAL B N 1
ATOM 2280 C CA . VAL B 1 56 ? -0.47 7.332 7.988 1 98.94 56 VAL B CA 1
ATOM 2281 C C . VAL B 1 56 ? -1.511 6.594 8.828 1 98.94 56 VAL B C 1
ATOM 2283 O O . VAL B 1 56 ? -1.54 6.73 10.055 1 98.94 56 VAL B O 1
ATOM 2286 N N . ALA B 1 57 ? -2.35 5.82 8.164 1 98.94 57 ALA B N 1
ATOM 2287 C CA . ALA B 1 57 ? -3.369 5.055 8.883 1 98.94 57 ALA B CA 1
ATOM 2288 C C . ALA B 1 57 ? -2.734 4.109 9.898 1 98.94 57 ALA B C 1
ATOM 2290 O O . ALA B 1 57 ? -3.229 3.973 11.023 1 98.94 57 ALA B O 1
ATOM 2291 N N . SER B 1 58 ? -1.67 3.451 9.492 1 98.81 58 SER B N 1
ATOM 2292 C CA . SER B 1 58 ? -0.975 2.521 10.375 1 98.81 58 SER B CA 1
ATOM 2293 C C . SER B 1 58 ? -0.401 3.238 11.594 1 98.81 58 SER B C 1
ATOM 2295 O O . SER B 1 58 ? -0.419 2.701 12.703 1 98.81 58 SER B O 1
ATOM 2297 N N . VAL B 1 59 ? 0.082 4.426 11.367 1 98.81 59 VAL B N 1
ATOM 2298 C CA . VAL B 1 59 ? 0.641 5.203 12.469 1 98.81 59 VAL B CA 1
ATOM 2299 C C . VAL B 1 59 ? -0.473 5.625 13.422 1 98.81 59 VAL B C 1
ATOM 2301 O O . VAL B 1 59 ? -0.289 5.621 14.641 1 98.81 59 VAL B O 1
ATOM 2304 N N . VAL B 1 60 ? -1.6 6.059 12.898 1 98.88 60 VAL B N 1
ATOM 2305 C CA . VAL B 1 60 ? -2.725 6.402 13.758 1 98.88 60 VAL B CA 1
ATOM 2306 C C . VAL B 1 60 ? -3.041 5.23 14.688 1 98.88 60 VAL B C 1
ATOM 2308 O O . VAL B 1 60 ? -3.227 5.422 15.891 1 98.88 60 VAL B O 1
ATOM 2311 N N . ARG B 1 61 ? -3.051 4.012 14.156 1 98.25 61 ARG B N 1
ATOM 2312 C CA . ARG B 1 61 ? -3.326 2.82 14.953 1 98.25 61 ARG B CA 1
ATOM 2313 C C . ARG B 1 61 ? -2.232 2.592 15.992 1 98.25 61 ARG B C 1
ATOM 2315 O O . ARG B 1 61 ? -2.51 2.139 17.109 1 98.25 61 ARG B O 1
ATOM 2322 N N . ASP B 1 62 ? -1.063 2.857 15.641 1 98.06 62 ASP B N 1
ATOM 2323 C CA . ASP B 1 62 ? 0.073 2.629 16.531 1 98.06 62 ASP B CA 1
ATOM 2324 C C . ASP B 1 62 ? 0.142 3.695 17.625 1 98.06 62 ASP B C 1
ATOM 2326 O O . ASP B 1 62 ? 0.277 3.375 18.797 1 98.06 62 ASP B O 1
ATOM 2330 N N . ALA B 1 63 ? 0.027 4.945 17.234 1 98.19 63 ALA B N 1
ATOM 2331 C CA . ALA B 1 63 ? 0.229 6.082 18.125 1 98.19 63 ALA B CA 1
ATOM 2332 C C . ALA B 1 63 ? -1.004 6.328 18.984 1 98.19 63 ALA B C 1
ATOM 2334 O O . ALA B 1 63 ? -0.9 6.883 20.078 1 98.19 63 ALA B O 1
ATOM 2335 N N . CYS B 1 64 ? -2.135 5.996 18.484 1 97.75 64 CYS B N 1
ATOM 2336 C CA . CYS B 1 64 ? -3.398 6.18 19.203 1 97.75 64 CYS B CA 1
ATOM 2337 C C . CYS B 1 64 ? -4.18 4.871 19.266 1 97.75 64 CYS B C 1
ATOM 2339 O O . CYS B 1 64 ? -5.285 4.777 18.719 1 97.75 64 CYS B O 1
ATOM 2341 N N . PRO B 1 65 ? -3.699 3.9 20.062 1 96.69 65 PRO B N 1
ATOM 2342 C CA . PRO B 1 65 ? -4.277 2.555 20.031 1 96.69 65 PRO B CA 1
ATOM 2343 C C . PRO B 1 65 ? -5.715 2.52 20.547 1 96.69 65 PRO B C 1
ATOM 2345 O O . PRO B 1 65 ? -6.48 1.62 20.188 1 96.69 65 PRO B O 1
ATOM 2348 N N . ALA B 1 66 ? -6.172 3.49 21.297 1 96.81 66 ALA B N 1
ATOM 2349 C CA . ALA B 1 66 ? -7.527 3.506 21.844 1 96.81 66 ALA B CA 1
ATOM 2350 C C . ALA B 1 66 ? -8.492 4.223 20.906 1 96.81 66 ALA B C 1
ATOM 2352 O O . ALA B 1 66 ? -9.711 4.18 21.109 1 96.81 66 ALA B O 1
ATOM 2353 N N . ALA B 1 67 ? -7.945 4.895 19.875 1 97.69 67 ALA B N 1
ATOM 2354 C CA . ALA B 1 67 ? -8.789 5.672 18.969 1 97.69 67 ALA B CA 1
ATOM 2355 C C . ALA B 1 67 ? -9.734 4.762 18.188 1 97.69 67 ALA B C 1
ATOM 2357 O O . ALA B 1 67 ? -9.344 3.672 17.75 1 97.69 67 ALA B O 1
ATOM 2358 N N . SER B 1 68 ? -10.969 5.215 18.016 1 98.5 68 SER B N 1
ATOM 2359 C CA . SER B 1 68 ? -11.953 4.457 17.25 1 98.5 68 SER B CA 1
ATOM 2360 C C . SER B 1 68 ? -12.703 5.355 16.266 1 98.5 68 SER B C 1
ATOM 2362 O O . SER B 1 68 ? -13.25 4.879 15.273 1 98.5 68 SER B O 1
ATOM 2364 N N . ARG B 1 69 ? -12.758 6.625 16.531 1 98.88 69 ARG B N 1
ATOM 2365 C CA . ARG B 1 69 ? -13.531 7.566 15.727 1 98.88 69 ARG B CA 1
ATOM 2366 C C . ARG B 1 69 ? -12.672 8.734 15.266 1 98.88 69 ARG B C 1
ATOM 2368 O O . ARG B 1 69 ? -12.891 9.875 15.664 1 98.88 69 ARG B O 1
ATOM 2375 N N . PRO B 1 70 ? -11.734 8.453 14.375 1 98.94 70 PRO B N 1
ATOM 2376 C CA . PRO B 1 70 ? -10.891 9.539 13.867 1 98.94 70 PRO B CA 1
ATOM 2377 C C . PRO B 1 70 ? -11.633 10.484 12.922 1 98.94 70 PRO B C 1
ATOM 2379 O O . PRO B 1 70 ? -12.531 10.047 12.188 1 98.94 70 PRO B O 1
ATOM 2382 N N . ILE B 1 71 ? -11.336 11.758 13.008 1 99 71 ILE B N 1
ATOM 2383 C CA . ILE B 1 71 ? -11.766 12.734 12.016 1 99 71 ILE B CA 1
ATOM 2384 C C . ILE B 1 71 ? -10.578 13.164 11.164 1 99 71 ILE B C 1
ATOM 2386 O O . ILE B 1 71 ? -9.562 13.625 11.688 1 99 71 ILE B O 1
ATOM 2390 N N . VAL B 1 72 ? -10.664 12.891 9.859 1 99 72 VAL B N 1
ATOM 2391 C CA . VAL B 1 72 ? -9.578 13.156 8.914 1 99 72 VAL B CA 1
ATOM 2392 C C . VAL B 1 72 ? -9.883 14.43 8.125 1 99 72 VAL B C 1
ATOM 2394 O O . VAL B 1 72 ? -10.812 14.453 7.312 1 99 72 VAL B O 1
ATOM 2397 N N . VAL B 1 73 ? -9.086 15.477 8.336 1 98.94 73 VAL B N 1
ATOM 2398 C CA . VAL B 1 73 ? -9.312 16.766 7.672 1 98.94 73 VAL B CA 1
ATOM 2399 C C . VAL B 1 73 ? -8.383 16.875 6.461 1 98.94 73 VAL B C 1
ATOM 2401 O O . VAL B 1 73 ? -7.16 16.938 6.613 1 98.94 73 VAL B O 1
ATOM 2404 N N . CYS B 1 74 ? -9.008 16.938 5.273 1 98.81 74 CYS B N 1
ATOM 2405 C CA . CYS B 1 74 ? -8.25 16.828 4.031 1 98.81 74 CYS B CA 1
ATOM 2406 C C . CYS B 1 74 ? -8.211 18.141 3.281 1 98.81 74 CYS B C 1
ATOM 2408 O O . CYS B 1 74 ? -9.242 18.797 3.117 1 98.81 74 CYS B O 1
ATOM 2410 N N . GLY B 1 75 ? -7.02 18.531 2.855 1 98.19 75 GLY B N 1
ATOM 2411 C CA . GLY B 1 75 ? -6.867 19.688 1.998 1 98.19 75 GLY B CA 1
ATOM 2412 C C . GLY B 1 75 ? -7.09 19.391 0.529 1 98.19 75 GLY B C 1
ATOM 2413 O O . GLY B 1 75 ? -7.391 18.25 0.167 1 98.19 75 GLY B O 1
ATOM 2414 N N . PRO B 1 76 ? -6.871 20.406 -0.297 1 96.81 76 PRO B N 1
ATOM 2415 C CA . PRO B 1 76 ? -7.203 20.281 -1.718 1 96.81 76 PRO B CA 1
ATOM 2416 C C . PRO B 1 76 ? -6.102 19.594 -2.527 1 96.81 76 PRO B C 1
ATOM 2418 O O . PRO B 1 76 ? -6.297 19.281 -3.701 1 96.81 76 PRO B O 1
ATOM 2421 N N . GLY B 1 77 ? -4.938 19.406 -1.966 1 96.81 77 GLY B N 1
ATOM 2422 C CA . GLY B 1 77 ? -3.801 18.891 -2.707 1 96.81 77 GLY B CA 1
ATOM 2423 C C . GLY B 1 77 ? -3.453 17.453 -2.336 1 96.81 77 GLY B C 1
ATOM 2424 O O . GLY B 1 77 ? -4.301 16.719 -1.832 1 96.81 77 GLY B O 1
ATOM 2425 N N . ASN B 1 78 ? -2.209 17.062 -2.596 1 97.5 78 ASN B N 1
ATOM 2426 C CA . ASN B 1 78 ? -1.754 15.68 -2.432 1 97.5 78 ASN B CA 1
ATOM 2427 C C . ASN B 1 78 ? -1.821 15.242 -0.973 1 97.5 78 ASN B C 1
ATOM 2429 O O . ASN B 1 78 ? -2.102 14.078 -0.686 1 97.5 78 ASN B O 1
ATOM 2433 N N . ASN B 1 79 ? -1.564 16.219 -0.077 1 98.44 79 ASN B N 1
ATOM 2434 C CA . ASN B 1 79 ? -1.681 15.852 1.331 1 98.44 79 ASN B CA 1
ATOM 2435 C C . ASN B 1 79 ? -3.1 15.414 1.681 1 98.44 79 ASN B C 1
ATOM 2437 O O . ASN B 1 79 ? -3.291 14.492 2.469 1 98.44 79 ASN B O 1
ATOM 2441 N N . GLY B 1 80 ? -4.066 16.141 1.063 1 98.69 80 GLY B N 1
ATOM 2442 C CA . GLY B 1 80 ? -5.449 15.719 1.21 1 98.69 80 GLY B CA 1
ATOM 2443 C C . GLY B 1 80 ? -5.715 14.336 0.648 1 98.69 80 GLY B C 1
ATOM 2444 O O . GLY B 1 80 ? -6.469 13.555 1.233 1 98.69 80 GLY B O 1
ATOM 2445 N N . GLY B 1 81 ? -5.113 14.047 -0.487 1 98.75 81 GLY B N 1
ATOM 2446 C CA . GLY B 1 81 ? -5.207 12.711 -1.055 1 98.75 81 GLY B CA 1
ATOM 2447 C C . GLY B 1 81 ? -4.676 11.633 -0.131 1 98.75 81 GLY B C 1
ATOM 2448 O O . GLY B 1 81 ? -5.301 10.578 0.029 1 98.75 81 GLY B O 1
ATOM 2449 N N . ASP B 1 82 ? -3.525 11.898 0.497 1 98.88 82 ASP B N 1
ATOM 2450 C CA . ASP B 1 82 ? -2.992 10.977 1.496 1 98.88 82 ASP B CA 1
ATOM 2451 C C . ASP B 1 82 ? -4.004 10.734 2.615 1 98.88 82 ASP B C 1
ATOM 2453 O O . ASP B 1 82 ? -4.152 9.609 3.092 1 98.88 82 ASP B O 1
ATOM 2457 N N . GLY B 1 83 ? -4.648 11.812 2.994 1 98.94 83 GLY B N 1
ATOM 2458 C CA . GLY B 1 83 ? -5.66 11.703 4.031 1 98.94 83 GLY B CA 1
ATOM 2459 C C . GLY B 1 83 ? -6.84 10.836 3.629 1 98.94 83 GLY B C 1
ATOM 2460 O O . GLY B 1 83 ? -7.336 10.047 4.434 1 98.94 83 GLY B O 1
ATOM 2461 N N . LEU B 1 84 ? -7.312 11.039 2.402 1 98.94 84 LEU B N 1
ATOM 2462 C CA . LEU B 1 84 ? -8.43 10.242 1.901 1 98.94 84 LEU B CA 1
ATOM 2463 C C . LEU B 1 84 ? -8.07 8.758 1.873 1 98.94 84 LEU B C 1
ATOM 2465 O O . LEU B 1 84 ? -8.875 7.918 2.279 1 98.94 84 LEU B O 1
ATOM 2469 N N . VAL B 1 85 ? -6.891 8.438 1.389 1 98.94 85 VAL B N 1
ATOM 2470 C CA . VAL B 1 85 ? -6.418 7.055 1.387 1 98.94 85 VAL B CA 1
ATOM 2471 C C . VAL B 1 85 ? -6.332 6.535 2.82 1 98.94 85 VAL B C 1
ATOM 2473 O O . VAL B 1 85 ? -6.75 5.41 3.105 1 98.94 85 VAL B O 1
ATOM 2476 N N . ALA B 1 86 ? -5.805 7.363 3.713 1 98.94 86 ALA B N 1
ATOM 2477 C CA . ALA B 1 86 ? -5.691 6.965 5.113 1 98.94 86 ALA B CA 1
ATOM 2478 C C . ALA B 1 86 ? -7.062 6.656 5.711 1 98.94 86 ALA B C 1
ATOM 2480 O O . ALA B 1 86 ? -7.223 5.676 6.438 1 98.94 86 ALA B O 1
ATOM 2481 N N . ALA B 1 87 ? -8.047 7.5 5.422 1 98.94 87 ALA B N 1
ATOM 2482 C CA . ALA B 1 87 ? -9.398 7.285 5.934 1 98.94 87 ALA B CA 1
ATOM 2483 C C . ALA B 1 87 ? -9.938 5.926 5.496 1 98.94 87 ALA B C 1
ATOM 2485 O O . ALA B 1 87 ? -10.539 5.203 6.297 1 98.94 87 ALA B O 1
ATOM 2486 N N . ARG B 1 88 ? -9.727 5.605 4.262 1 98.88 88 ARG B N 1
ATOM 2487 C CA . ARG B 1 88 ? -10.18 4.312 3.756 1 98.88 88 ARG B CA 1
ATOM 2488 C C . ARG B 1 88 ? -9.516 3.164 4.504 1 98.88 88 ARG B C 1
ATOM 2490 O O . ARG B 1 88 ? -10.18 2.203 4.895 1 98.88 88 ARG B O 1
ATOM 2497 N N . HIS B 1 89 ? -8.203 3.244 4.668 1 98.88 89 HIS B N 1
ATOM 2498 C CA . HIS B 1 89 ? -7.5 2.201 5.406 1 98.88 89 HIS B CA 1
ATOM 2499 C C . HIS B 1 89 ? -7.977 2.131 6.852 1 98.88 89 HIS B C 1
ATOM 2501 O O . HIS B 1 89 ? -8.109 1.04 7.414 1 98.88 89 HIS B O 1
ATOM 2507 N N . LEU B 1 90 ? -8.195 3.301 7.484 1 98.88 90 LEU B N 1
ATOM 2508 C CA . LEU B 1 90 ? -8.68 3.307 8.859 1 98.88 90 LEU B CA 1
ATOM 2509 C C . LEU B 1 90 ? -10.008 2.557 8.969 1 98.88 90 LEU B C 1
ATOM 2511 O O . LEU B 1 90 ? -10.234 1.828 9.938 1 98.88 90 LEU B O 1
ATOM 2515 N N . ALA B 1 91 ? -10.852 2.758 8.016 1 98.69 91 ALA B N 1
ATOM 2516 C CA . ALA B 1 91 ? -12.094 1.995 7.984 1 98.69 91 ALA B CA 1
ATOM 2517 C C . ALA B 1 91 ? -11.82 0.499 7.875 1 98.69 91 ALA B C 1
ATOM 2519 O O . ALA B 1 91 ? -12.453 -0.308 8.562 1 98.69 91 ALA B O 1
ATOM 2520 N N . GLN B 1 92 ? -10.867 0.118 7.047 1 97.69 92 GLN B N 1
ATOM 2521 C CA . GLN B 1 92 ? -10.492 -1.28 6.871 1 97.69 92 GLN B CA 1
ATOM 2522 C C . GLN B 1 92 ? -9.906 -1.855 8.164 1 97.69 92 GLN B C 1
ATOM 2524 O O . GLN B 1 92 ? -9.992 -3.062 8.398 1 97.69 92 GLN B O 1
ATOM 2529 N N . PHE B 1 93 ? -9.305 -0.985 8.977 1 98.12 93 PHE B N 1
ATOM 2530 C CA . PHE B 1 93 ? -8.711 -1.411 10.242 1 98.12 93 PHE B CA 1
ATOM 2531 C C . PHE B 1 93 ? -9.781 -1.562 11.32 1 98.12 93 PHE B C 1
ATOM 2533 O O . PHE B 1 93 ? -9.477 -1.939 12.453 1 98.12 93 PHE B O 1
ATOM 2540 N N . GLY B 1 94 ? -11.047 -1.227 10.992 1 97.19 94 GLY B N 1
ATOM 2541 C CA . GLY B 1 94 ? -12.141 -1.429 11.922 1 97.19 94 GLY B CA 1
ATOM 2542 C C . GLY B 1 94 ? -12.516 -0.172 12.688 1 97.19 94 GLY B C 1
ATOM 2543 O O . GLY B 1 94 ? -13.312 -0.224 13.625 1 97.19 94 GLY B O 1
ATOM 2544 N N . LEU B 1 95 ? -11.922 0.963 12.336 1 98.5 95 LEU B N 1
ATOM 2545 C CA . LEU B 1 95 ? -12.312 2.23 12.945 1 98.5 95 LEU B CA 1
ATOM 2546 C C . LEU B 1 95 ? -13.477 2.857 12.195 1 98.5 95 LEU B C 1
ATOM 2548 O O . LEU B 1 95 ? -13.922 2.326 11.172 1 98.5 95 LEU B O 1
ATOM 2552 N N . ALA B 1 96 ? -13.992 3.957 12.75 1 98.75 96 ALA B N 1
ATOM 2553 C CA . ALA B 1 96 ? -15.094 4.688 12.133 1 98.75 96 ALA B CA 1
ATOM 2554 C C . ALA B 1 96 ? -14.68 6.109 11.766 1 98.75 96 ALA B C 1
ATOM 2556 O O . ALA B 1 96 ? -15.102 7.07 12.414 1 98.75 96 ALA B O 1
ATOM 2557 N N . PRO B 1 97 ? -13.953 6.234 10.695 1 98.94 97 PRO B N 1
ATOM 2558 C CA . PRO B 1 97 ? -13.469 7.57 10.328 1 98.94 97 PRO B CA 1
ATOM 2559 C C . PRO B 1 97 ? -14.562 8.445 9.719 1 98.94 97 PRO B C 1
ATOM 2561 O O . PRO B 1 97 ? -15.531 7.93 9.164 1 98.94 97 PRO B O 1
ATOM 2564 N N . THR B 1 98 ? -14.406 9.695 9.914 1 98.94 98 THR B N 1
ATOM 2565 C CA . THR B 1 98 ? -15.117 10.75 9.211 1 98.94 98 THR B CA 1
ATOM 2566 C C . THR B 1 98 ? -14.148 11.672 8.484 1 98.94 98 THR B C 1
ATOM 2568 O O . THR B 1 98 ? -13.102 12.039 9.031 1 98.94 98 THR B O 1
ATOM 2571 N N . VAL B 1 99 ? -14.516 11.977 7.25 1 98.88 99 VAL B N 1
ATOM 2572 C CA . VAL B 1 99 ? -13.656 12.836 6.445 1 98.88 99 VAL B CA 1
ATOM 2573 C C . VAL B 1 99 ? -14.242 14.242 6.383 1 98.88 99 VAL B C 1
ATOM 2575 O O . VAL B 1 99 ? -15.453 14.414 6.223 1 98.88 99 VAL B O 1
ATOM 2578 N N . VAL B 1 100 ? -13.406 15.227 6.637 1 98.88 100 VAL B N 1
ATOM 2579 C CA . VAL B 1 100 ? -13.727 16.609 6.309 1 98.88 100 VAL B CA 1
ATOM 2580 C C . VAL B 1 100 ? -12.984 17.031 5.039 1 98.88 100 VAL B C 1
ATOM 2582 O O . VAL B 1 100 ? -11.75 16.969 4.98 1 98.88 100 VAL B O 1
ATOM 2585 N N . TYR B 1 101 ? -13.695 17.375 4.07 1 98.44 101 TYR B N 1
ATOM 2586 C CA . TYR B 1 101 ? -13.156 17.781 2.779 1 98.44 101 TYR B CA 1
ATOM 2587 C C . TYR B 1 101 ? -13.734 19.125 2.35 1 98.44 101 TYR B C 1
ATOM 2589 O O . TYR B 1 101 ? -14.625 19.188 1.494 1 98.44 101 TYR B O 1
ATOM 2597 N N . PRO B 1 102 ? -13.117 20.266 2.951 1 96.62 102 PRO B N 1
ATOM 2598 C CA . PRO B 1 102 ? -13.672 21.594 2.73 1 96.62 102 PRO B CA 1
ATOM 2599 C C . PRO B 1 102 ? -13.273 22.188 1.38 1 96.62 102 PRO B C 1
ATOM 2601 O O . PRO B 1 102 ? -12.719 23.297 1.324 1 96.62 102 PRO B O 1
ATOM 2604 N N . THR B 1 103 ? -13.281 21.422 0.339 1 89.69 103 THR B N 1
ATOM 2605 C CA . THR B 1 103 ? -12.945 21.828 -1.021 1 89.69 103 THR B CA 1
ATOM 2606 C C . THR B 1 103 ? -14.141 21.625 -1.954 1 89.69 103 THR B C 1
ATOM 2608 O O . THR B 1 103 ? -14.883 20.656 -1.82 1 89.69 103 THR B O 1
ATOM 2611 N N . ASP B 1 104 ? -14.5 22.547 -2.682 1 84.56 104 ASP B N 1
ATOM 2612 C CA . ASP B 1 104 ? -15.68 22.484 -3.541 1 84.56 104 ASP B CA 1
ATOM 2613 C C . ASP B 1 104 ? -15.578 21.312 -4.52 1 84.56 104 ASP B C 1
ATOM 2615 O O . ASP B 1 104 ? -16.531 20.547 -4.672 1 84.56 104 ASP B O 1
ATOM 2619 N N . GLN B 1 105 ? -14.461 21.312 -5.328 1 89.38 105 GLN B N 1
ATOM 2620 C CA . GLN B 1 105 ? -14.305 20.219 -6.273 1 89.38 105 GLN B CA 1
ATOM 2621 C C . GLN B 1 105 ? -12.883 19.672 -6.246 1 89.38 105 GLN B C 1
ATOM 2623 O O . GLN B 1 105 ? -11.922 20.422 -6.062 1 89.38 105 GLN B O 1
ATOM 2628 N N . PRO B 1 106 ? -12.828 18.328 -6.422 1 92.5 106 PRO B N 1
ATOM 2629 C CA . PRO B 1 106 ? -11.484 17.766 -6.531 1 92.5 106 PRO B CA 1
ATOM 2630 C C . PRO B 1 106 ? -10.703 18.312 -7.719 1 92.5 106 PRO B C 1
ATOM 2632 O O . PRO B 1 106 ? -11.234 18.391 -8.828 1 92.5 106 PRO B O 1
ATOM 2635 N N . LYS B 1 107 ? -9.492 18.656 -7.418 1 93.06 107 LYS B N 1
ATOM 2636 C CA . LYS B 1 107 ? -8.664 19.312 -8.43 1 93.06 107 LYS B CA 1
ATOM 2637 C C . LYS B 1 107 ? -8.094 18.297 -9.414 1 93.06 107 LYS B C 1
ATOM 2639 O O . LYS B 1 107 ? -7.672 18.656 -10.516 1 93.06 107 LYS B O 1
ATOM 2644 N N . GLN B 1 108 ? -8.008 17.062 -8.969 1 95.69 108 GLN B N 1
ATOM 2645 C CA . GLN B 1 108 ? -7.461 15.984 -9.797 1 95.69 108 GLN B CA 1
ATOM 2646 C C . GLN B 1 108 ? -8.383 14.766 -9.789 1 95.69 108 GLN B C 1
ATOM 2648 O O . GLN B 1 108 ? -9.078 14.516 -8.805 1 95.69 108 GLN B O 1
ATOM 2653 N N . PRO B 1 109 ? -8.359 14.008 -10.875 1 97.25 109 PRO B N 1
ATOM 2654 C CA . PRO B 1 109 ? -9.211 12.82 -10.969 1 97.25 109 PRO B CA 1
ATOM 2655 C C . PRO B 1 109 ? -8.984 11.844 -9.82 1 97.25 109 PRO B C 1
ATOM 2657 O O . PRO B 1 109 ? -9.938 11.219 -9.344 1 97.25 109 PRO B O 1
ATOM 2660 N N . ILE B 1 110 ? -7.789 11.742 -9.32 1 98.12 110 ILE B N 1
ATOM 2661 C CA . ILE B 1 110 ? -7.496 10.773 -8.266 1 98.12 110 ILE B CA 1
ATOM 2662 C C . ILE B 1 110 ? -8.266 11.141 -7 1 98.12 110 ILE B C 1
ATOM 2664 O O . ILE B 1 110 ? -8.758 10.266 -6.289 1 98.12 110 ILE B O 1
ATOM 2668 N N . TYR B 1 111 ? -8.461 12.43 -6.707 1 98.44 111 TYR B N 1
ATOM 2669 C CA . TYR B 1 111 ? -9.195 12.82 -5.508 1 98.44 111 TYR B CA 1
ATOM 2670 C C . TYR B 1 111 ? -10.664 12.438 -5.617 1 98.44 111 TYR B C 1
ATOM 2672 O O . TYR B 1 111 ? -11.281 12.023 -4.633 1 98.44 111 TYR B O 1
ATOM 2680 N N . SER B 1 112 ? -11.203 12.562 -6.82 1 98.12 112 SER B N 1
ATOM 2681 C CA . SER B 1 112 ? -12.578 12.133 -7.055 1 98.12 112 SER B CA 1
ATOM 2682 C C . SER B 1 112 ? -12.734 10.633 -6.84 1 98.12 112 SER B C 1
ATOM 2684 O O . SER B 1 112 ? -13.703 10.18 -6.227 1 98.12 112 SER B O 1
ATOM 2686 N N . ARG B 1 113 ? -11.797 9.906 -7.363 1 98.62 113 ARG B N 1
ATOM 2687 C CA . ARG B 1 113 ? -11.82 8.453 -7.18 1 98.62 113 ARG B CA 1
ATOM 2688 C C . ARG B 1 113 ? -11.711 8.086 -5.707 1 98.62 113 ARG B C 1
ATOM 2690 O O . ARG B 1 113 ? -12.422 7.199 -5.23 1 98.62 113 ARG B O 1
ATOM 2697 N N . LEU B 1 114 ? -10.875 8.812 -5.004 1 98.81 114 LEU B N 1
ATOM 2698 C CA . LEU B 1 114 ? -10.68 8.523 -3.59 1 98.81 114 LEU B CA 1
ATOM 2699 C C . LEU B 1 114 ? -11.93 8.859 -2.787 1 98.81 114 LEU B C 1
ATOM 2701 O O . LEU B 1 114 ? -12.289 8.141 -1.85 1 98.81 114 LEU B O 1
ATOM 2705 N N . LEU B 1 115 ? -12.57 9.93 -3.123 1 98.56 115 LEU B N 1
ATOM 2706 C CA . LEU B 1 115 ? -13.828 10.273 -2.465 1 98.56 115 LEU B CA 1
ATOM 2707 C C . LEU B 1 115 ? -14.875 9.195 -2.717 1 98.56 115 LEU B C 1
ATOM 2709 O O . LEU B 1 115 ? -15.625 8.828 -1.807 1 98.56 115 LEU B O 1
ATOM 2713 N N . THR B 1 116 ? -14.938 8.688 -3.908 1 98.5 116 THR B N 1
ATOM 2714 C CA . THR B 1 116 ? -15.828 7.578 -4.223 1 98.5 116 THR B CA 1
ATOM 2715 C C . THR B 1 116 ? -15.492 6.359 -3.365 1 98.5 116 THR B C 1
ATOM 2717 O O . THR B 1 116 ? -16.391 5.711 -2.822 1 98.5 116 THR B O 1
ATOM 2720 N N . GLN B 1 117 ? -14.25 6.074 -3.227 1 98.75 117 GLN B N 1
ATOM 2721 C CA . GLN B 1 117 ? -13.805 4.941 -2.422 1 98.75 117 GLN B CA 1
ATOM 2722 C C . GLN B 1 117 ? -14.18 5.125 -0.955 1 98.75 117 GLN B C 1
ATOM 2724 O O . GLN B 1 117 ? -14.578 4.164 -0.286 1 98.75 117 GLN B O 1
ATOM 2729 N N . CYS B 1 118 ? -14.031 6.352 -0.452 1 98.75 118 CYS B N 1
ATOM 2730 C CA . CYS B 1 118 ? -14.469 6.629 0.912 1 98.75 118 CYS B CA 1
ATOM 2731 C C . CYS B 1 118 ? -15.961 6.383 1.07 1 98.75 118 CYS B C 1
ATOM 2733 O O . CYS B 1 118 ? -16.391 5.742 2.031 1 98.75 118 CYS B O 1
ATOM 2735 N N . ASN B 1 119 ? -16.719 6.859 0.129 1 98.31 119 ASN B N 1
ATOM 2736 C CA . ASN B 1 119 ? -18.156 6.637 0.165 1 98.31 119 ASN B CA 1
ATOM 2737 C C . ASN B 1 119 ? -18.5 5.148 0.12 1 98.31 119 ASN B C 1
ATOM 2739 O O . ASN B 1 119 ? -19.375 4.688 0.847 1 98.31 119 ASN B O 1
ATOM 2743 N N . ASP B 1 120 ? -17.828 4.422 -0.697 1 98.06 120 ASP B N 1
ATOM 2744 C CA . ASP B 1 120 ? -18.031 2.984 -0.833 1 98.06 120 ASP B CA 1
ATOM 2745 C C . ASP B 1 120 ? -17.734 2.258 0.475 1 98.06 120 ASP B C 1
ATOM 2747 O O . ASP B 1 120 ? -18.297 1.197 0.75 1 98.06 120 ASP B O 1
ATOM 2751 N N . CYS B 1 121 ? -16.859 2.822 1.275 1 97.88 121 CYS B N 1
ATOM 2752 C CA . CYS B 1 121 ? -16.516 2.252 2.572 1 97.88 121 CYS B CA 1
ATOM 2753 C C . CYS B 1 121 ? -17.391 2.824 3.674 1 97.88 121 CYS B C 1
ATOM 2755 O O . CYS B 1 121 ? -17.094 2.68 4.859 1 97.88 121 CYS B O 1
ATOM 2757 N N . ARG B 1 122 ? -18.406 3.562 3.295 1 98.12 122 ARG B N 1
ATOM 2758 C CA . ARG B 1 122 ? -19.406 4.121 4.199 1 98.12 122 ARG B CA 1
ATOM 2759 C C . ARG B 1 122 ? -18.781 5.133 5.148 1 98.12 122 ARG B C 1
ATOM 2761 O O . ARG B 1 122 ? -19.141 5.195 6.328 1 98.12 122 ARG B O 1
ATOM 2768 N N . ILE B 1 123 ? -17.812 5.828 4.684 1 98.88 123 ILE B N 1
ATOM 2769 C CA . ILE B 1 123 ? -17.188 6.91 5.43 1 98.88 123 ILE B CA 1
ATOM 2770 C C . ILE B 1 123 ? -17.906 8.227 5.148 1 98.88 123 ILE B C 1
ATOM 2772 O O . ILE B 1 123 ? -17.953 8.68 4.004 1 98.88 123 ILE B O 1
ATOM 2776 N N . PRO B 1 124 ? -18.453 8.859 6.188 1 98.81 124 PRO B N 1
ATOM 2777 C CA . PRO B 1 124 ? -19.062 10.18 5.941 1 98.81 124 PRO B CA 1
ATOM 2778 C C . PRO B 1 124 ? -18.047 11.211 5.461 1 98.81 124 PRO B C 1
ATOM 2780 O O . PRO B 1 124 ? -16.906 11.234 5.953 1 98.81 124 PRO B O 1
ATOM 2783 N N . VAL B 1 125 ? -18.438 11.969 4.469 1 98.56 125 VAL B N 1
ATOM 2784 C CA . VAL B 1 125 ? -17.625 13.086 3.975 1 98.56 125 VAL B CA 1
ATOM 2785 C C . VAL B 1 125 ? -18.359 14.398 4.211 1 98.56 125 VAL B C 1
ATOM 2787 O O . VAL B 1 125 ? -19.422 14.641 3.627 1 98.56 125 VAL B O 1
ATOM 2790 N N . LEU B 1 126 ? -17.734 15.195 5.082 1 98.5 126 LEU B N 1
ATOM 2791 C CA . LEU B 1 126 ? -18.359 16.453 5.477 1 98.5 126 LEU B CA 1
ATOM 2792 C C . LEU B 1 126 ? -17.703 17.625 4.77 1 98.5 126 LEU B C 1
ATOM 2794 O O . LEU B 1 126 ? -16.484 17.641 4.57 1 98.5 126 LEU B O 1
ATOM 2798 N N . PRO B 1 127 ? -18.438 18.672 4.457 1 97.31 127 PRO B N 1
ATOM 2799 C CA . PRO B 1 127 ? -17.891 19.844 3.764 1 97.31 127 PRO B CA 1
ATOM 2800 C C . PRO B 1 127 ? -17.141 20.781 4.703 1 97.31 127 PRO B C 1
ATOM 2802 O O . PRO B 1 127 ? -16.438 21.672 4.242 1 97.31 127 PRO B O 1
ATOM 2805 N N . ASP B 1 128 ? -17.375 20.594 6.027 1 97.31 128 ASP B N 1
ATOM 2806 C CA . ASP B 1 128 ? -16.719 21.438 7.023 1 97.31 128 ASP B CA 1
ATOM 2807 C C . ASP B 1 128 ? -16.547 20.703 8.352 1 97.31 128 ASP B C 1
ATOM 2809 O O . ASP B 1 128 ? -17.203 19.672 8.578 1 97.31 128 ASP B O 1
ATOM 2813 N N . LEU B 1 129 ? -15.648 21.25 9.203 1 98.06 129 LEU B N 1
ATOM 2814 C CA . LEU B 1 129 ? -15.453 20.672 10.531 1 98.06 129 LEU B CA 1
ATOM 2815 C C . LEU B 1 129 ? -16.719 20.797 11.367 1 98.06 129 LEU B C 1
ATOM 2817 O O . LEU B 1 129 ? -17.312 21.859 11.469 1 98.06 129 LEU B O 1
ATOM 2821 N N . PRO B 1 130 ? -17.172 19.719 11.961 1 97.94 130 PRO B N 1
ATOM 2822 C CA . PRO B 1 130 ? -18.359 19.812 12.797 1 97.94 130 PRO B CA 1
ATOM 2823 C C . PRO B 1 130 ? -18.188 20.766 13.977 1 97.94 130 PRO B C 1
ATOM 2825 O O . PRO B 1 130 ? -17.094 20.875 14.531 1 97.94 130 PRO B O 1
ATOM 2828 N N . ALA B 1 131 ? -19.312 21.375 14.375 1 96.88 131 ALA B N 1
ATOM 2829 C CA . ALA B 1 131 ? -19.266 22.297 15.5 1 96.88 131 ALA B CA 1
ATOM 2830 C C . ALA B 1 131 ? -18.875 21.578 16.797 1 96.88 131 ALA B C 1
ATOM 2832 O O . ALA B 1 131 ? -18.141 22.125 17.609 1 96.88 131 ALA B O 1
ATOM 2833 N N . ASP B 1 132 ? -19.375 20.406 16.969 1 97.44 132 ASP B N 1
ATOM 2834 C CA . ASP B 1 132 ? -19.078 19.578 18.141 1 97.44 132 ASP B CA 1
ATOM 2835 C C . ASP B 1 132 ? -18.109 18.453 17.766 1 97.44 132 ASP B C 1
ATOM 2837 O O . ASP B 1 132 ? -18.438 17.562 16.969 1 97.44 132 ASP B O 1
ATOM 2841 N N . LEU B 1 133 ? -16.953 18.484 18.359 1 98.38 133 LEU B N 1
ATOM 2842 C CA . LEU B 1 133 ? -15.922 17.5 18.062 1 98.38 133 LEU B CA 1
ATOM 2843 C C . LEU B 1 133 ? -15.844 16.438 19.156 1 98.38 133 LEU B C 1
ATOM 2845 O O . LEU B 1 133 ? -14.961 15.578 19.125 1 98.38 133 LEU B O 1
ATOM 2849 N N . SER B 1 134 ? -16.766 16.391 20.109 1 97.19 134 SER B N 1
ATOM 2850 C CA . SER B 1 134 ? -16.719 15.5 21.266 1 97.19 134 SER B CA 1
ATOM 2851 C C . SER B 1 134 ? -16.922 14.039 20.859 1 97.19 134 SER B C 1
ATOM 2853 O O . SER B 1 134 ? -16.578 13.125 21.609 1 97.19 134 SER B O 1
ATOM 2855 N N . GLY B 1 135 ? -17.469 13.836 19.688 1 97.94 135 GLY B N 1
ATOM 2856 C CA . GLY B 1 135 ? -17.719 12.484 19.219 1 97.94 135 GLY B CA 1
ATOM 2857 C C . GLY B 1 135 ? -16.5 11.836 18.594 1 97.94 135 GLY B C 1
ATOM 2858 O O . GLY B 1 135 ? -16.516 10.656 18.25 1 97.94 135 GLY B O 1
ATOM 2859 N N . PHE B 1 136 ? -15.469 12.586 18.469 1 98.75 136 PHE B N 1
ATOM 2860 C CA . PHE B 1 136 ? -14.234 12.086 17.875 1 98.75 136 PHE B CA 1
ATOM 2861 C C . PHE B 1 136 ? -13.148 11.914 18.938 1 98.75 136 PHE B C 1
ATOM 2863 O O . PHE B 1 136 ? -13.266 12.445 20.047 1 98.75 136 PHE B O 1
ATOM 2870 N N . ASP B 1 137 ? -12.102 11.148 18.609 1 98.75 137 ASP B N 1
ATOM 2871 C CA . ASP B 1 137 ? -11.117 10.883 19.641 1 98.75 137 ASP B CA 1
ATOM 2872 C C . ASP B 1 137 ? -9.695 11.125 19.141 1 98.75 137 ASP B C 1
ATOM 2874 O O . ASP B 1 137 ? -8.742 11.109 19.922 1 98.75 137 ASP B O 1
ATOM 2878 N N . VAL B 1 138 ? -9.555 11.414 17.859 1 98.88 138 VAL B N 1
ATOM 2879 C CA . VAL B 1 138 ? -8.266 11.797 17.281 1 98.88 138 VAL B CA 1
ATOM 2880 C C . VAL B 1 138 ? -8.492 12.57 15.984 1 98.88 138 VAL B C 1
ATOM 2882 O O . VAL B 1 138 ? -9.422 12.273 15.234 1 98.88 138 VAL B O 1
ATOM 2885 N N . ILE B 1 139 ? -7.688 13.586 15.703 1 98.94 139 ILE B N 1
ATOM 2886 C CA . ILE B 1 139 ? -7.699 14.344 14.453 1 98.94 139 ILE B CA 1
ATOM 2887 C C . ILE B 1 139 ? -6.508 13.945 13.586 1 98.94 139 ILE B C 1
ATOM 2889 O O . ILE B 1 139 ? -5.395 13.781 14.094 1 98.94 139 ILE B O 1
ATOM 2893 N N . VAL B 1 140 ? -6.766 13.703 12.328 1 99 140 VAL B N 1
ATOM 2894 C CA . VAL B 1 140 ? -5.699 13.578 11.344 1 99 140 VAL B CA 1
ATOM 2895 C C . VAL B 1 140 ? -5.645 14.836 10.484 1 99 140 VAL B C 1
ATOM 2897 O O . VAL B 1 140 ? -6.598 15.141 9.766 1 99 140 VAL B O 1
ATOM 2900 N N . ASP B 1 141 ? -4.547 15.555 10.656 1 98.94 141 ASP B N 1
ATOM 2901 C CA . ASP B 1 141 ? -4.293 16.734 9.844 1 98.94 141 ASP B CA 1
ATOM 2902 C C . ASP B 1 141 ? -3.664 16.359 8.5 1 98.94 141 ASP B C 1
ATOM 2904 O O . ASP B 1 141 ? -2.449 16.156 8.414 1 98.94 141 ASP B O 1
ATOM 2908 N N . ALA B 1 142 ? -4.477 16.328 7.488 1 98.94 142 ALA B N 1
ATOM 2909 C CA . ALA B 1 142 ? -4.02 16.078 6.121 1 98.94 142 ALA B CA 1
ATOM 2910 C C . ALA B 1 142 ? -4.344 17.266 5.211 1 98.94 142 ALA B C 1
ATOM 2912 O O . ALA B 1 142 ? -4.688 17.078 4.043 1 98.94 142 ALA B O 1
ATOM 2913 N N . ILE B 1 143 ? -4.266 18.469 5.719 1 98.62 143 ILE B N 1
ATOM 2914 C CA . ILE B 1 143 ? -4.672 19.656 4.977 1 98.62 143 ILE B CA 1
ATOM 2915 C C . ILE B 1 143 ? -3.547 20.078 4.031 1 98.62 143 ILE B C 1
ATOM 2917 O O . ILE B 1 143 ? -3.654 19.922 2.814 1 98.62 143 ILE B O 1
ATOM 2921 N N . PHE B 1 144 ? -2.418 20.594 4.617 1 97.94 144 PHE B N 1
ATOM 2922 C CA . PHE B 1 144 ? -1.303 21.062 3.799 1 97.94 144 PHE B CA 1
ATOM 2923 C C . PHE B 1 144 ? -0.016 20.328 4.172 1 97.94 144 PHE B C 1
ATOM 2925 O O . PHE B 1 144 ? 0.234 20.078 5.352 1 97.94 144 PHE B O 1
ATOM 2932 N N . GLY B 1 145 ? 0.743 20.016 3.135 1 96.88 145 GLY B N 1
ATOM 2933 C CA . GLY B 1 145 ? 2.043 19.391 3.33 1 96.88 145 GLY B CA 1
ATOM 2934 C C . GLY B 1 145 ? 3.201 20.328 3.012 1 96.88 145 GLY B C 1
ATOM 2935 O O . GLY B 1 145 ? 3.139 21.516 3.293 1 96.88 145 GLY B O 1
ATOM 2936 N N . PHE B 1 146 ? 4.23 19.797 2.506 1 95.81 146 PHE B N 1
ATOM 2937 C CA . PHE B 1 146 ? 5.516 20.484 2.375 1 95.81 146 PHE B CA 1
ATOM 2938 C C . PHE B 1 146 ? 5.426 21.625 1.366 1 95.81 146 PHE B C 1
ATOM 2940 O O . PHE B 1 146 ? 6.277 22.516 1.354 1 95.81 146 PHE B O 1
ATOM 2947 N N . SER B 1 147 ? 4.426 21.594 0.472 1 93.5 147 SER B N 1
ATOM 2948 C CA . SER B 1 147 ? 4.367 22.594 -0.587 1 93.5 147 SER B CA 1
ATOM 2949 C C . SER B 1 147 ? 3.666 23.875 -0.112 1 93.5 147 SER B C 1
ATOM 2951 O O . SER B 1 147 ? 3.604 24.859 -0.84 1 93.5 147 SER B O 1
ATOM 2953 N N . PHE B 1 148 ? 3.229 23.859 1.131 1 92.69 148 PHE B N 1
ATOM 2954 C CA . PHE B 1 148 ? 2.512 25 1.685 1 92.69 148 PHE B CA 1
ATOM 2955 C C . PHE B 1 148 ? 3.455 26.188 1.904 1 92.69 148 PHE B C 1
ATOM 2957 O O . PHE B 1 148 ? 4.582 26 2.365 1 92.69 148 PHE B O 1
ATOM 2964 N N . HIS B 1 149 ? 2.893 27.297 1.515 1 91.06 149 HIS B N 1
ATOM 2965 C CA . HIS B 1 149 ? 3.598 28.547 1.756 1 91.06 149 HIS B CA 1
ATOM 2966 C C . HIS B 1 149 ? 2.623 29.656 2.117 1 91.06 149 HIS B C 1
ATOM 2968 O O . HIS B 1 149 ? 1.473 29.656 1.675 1 91.06 149 HIS B O 1
ATOM 2974 N N . GLY B 1 150 ? 3.162 30.547 3.002 1 90.75 150 GLY B N 1
ATOM 2975 C CA . GLY B 1 150 ? 2.344 31.688 3.361 1 90.75 150 GLY B CA 1
ATOM 2976 C C . GLY B 1 150 ? 1.425 31.422 4.539 1 90.75 150 GLY B C 1
ATOM 2977 O O . GLY B 1 150 ? 1.73 30.594 5.395 1 90.75 150 GLY B O 1
ATOM 2978 N N . ASP B 1 151 ? 0.335 32.25 4.652 1 93.31 151 ASP B N 1
ATOM 2979 C CA . ASP B 1 151 ? -0.604 32.156 5.766 1 93.31 151 ASP B CA 1
ATOM 2980 C C . ASP B 1 151 ? -1.792 31.266 5.41 1 93.31 151 ASP B C 1
ATOM 2982 O O . ASP B 1 151 ? -2.174 31.172 4.242 1 93.31 151 ASP B O 1
ATOM 2986 N N . LEU B 1 152 ? -2.309 30.641 6.504 1 96.69 152 LEU B N 1
ATOM 2987 C CA . LEU B 1 152 ? -3.562 29.906 6.32 1 96.69 152 LEU B CA 1
ATOM 2988 C C . LEU B 1 152 ? -4.672 30.859 5.867 1 96.69 152 LEU B C 1
ATOM 2990 O O . LEU B 1 152 ? -4.781 31.984 6.363 1 96.69 152 LEU B O 1
ATOM 2994 N N . ARG B 1 153 ? -5.391 30.391 4.902 1 95.5 153 ARG B N 1
ATOM 2995 C CA . ARG B 1 153 ? -6.531 31.156 4.41 1 95.5 153 ARG B CA 1
ATOM 2996 C C . ARG B 1 153 ? -7.84 30.422 4.676 1 95.5 153 ARG B C 1
ATOM 2998 O O . ARG B 1 153 ? -7.836 29.234 4.984 1 95.5 153 ARG B O 1
ATOM 3005 N N . ALA B 1 154 ? -8.906 31.172 4.531 1 95.38 154 ALA B N 1
ATOM 3006 C CA . ALA B 1 154 ? -10.219 30.562 4.707 1 95.38 154 ALA B CA 1
ATOM 3007 C C . ALA B 1 154 ? -10.422 29.391 3.736 1 95.38 154 ALA B C 1
ATOM 3009 O O . ALA B 1 154 ? -10.008 29.469 2.576 1 95.38 154 ALA B O 1
ATOM 3010 N N . PRO B 1 155 ? -11.062 28.438 4.16 1 97.06 155 PRO B N 1
ATOM 3011 C CA . PRO B 1 155 ? -11.625 28.188 5.488 1 97.06 155 PRO B CA 1
ATOM 3012 C C . PRO B 1 155 ? -10.641 27.516 6.438 1 97.06 155 PRO B C 1
ATOM 3014 O O . PRO B 1 155 ? -11 27.156 7.562 1 97.06 155 PRO B O 1
ATOM 3017 N N . PHE B 1 156 ? -9.367 27.297 5.988 1 97.81 156 PHE B N 1
ATOM 3018 C CA . PHE B 1 156 ? -8.445 26.438 6.719 1 97.81 156 PHE B CA 1
ATOM 3019 C C . PHE B 1 156 ? -7.887 27.156 7.941 1 97.81 156 PHE B C 1
ATOM 3021 O O . PHE B 1 156 ? -7.543 26.516 8.938 1 97.81 156 PHE B O 1
ATOM 3028 N N . ASP B 1 157 ? -7.887 28.516 7.891 1 97.62 157 ASP B N 1
ATOM 3029 C CA . ASP B 1 157 ? -7.461 29.266 9.07 1 97.62 157 ASP B CA 1
ATOM 3030 C C . ASP B 1 157 ? -8.375 28.984 10.258 1 97.62 157 ASP B C 1
ATOM 3032 O O . ASP B 1 157 ? -7.902 28.609 11.336 1 97.62 157 ASP B O 1
ATOM 3036 N N . THR B 1 158 ? -9.688 29 10.047 1 97.88 158 THR B N 1
ATOM 3037 C CA . THR B 1 158 ? -10.664 28.75 11.109 1 97.88 158 THR B CA 1
ATOM 3038 C C . THR B 1 158 ? -10.656 27.266 11.492 1 97.88 158 THR B C 1
ATOM 3040 O O . THR B 1 158 ? -10.789 26.922 12.672 1 97.88 158 THR B O 1
ATOM 3043 N N . ILE B 1 159 ? -10.484 26.406 10.586 1 98.56 159 ILE B N 1
ATOM 3044 C CA . ILE B 1 159 ? -10.469 24.969 10.828 1 98.56 159 ILE B CA 1
ATOM 3045 C C . ILE B 1 159 ? -9.305 24.609 11.742 1 98.56 159 ILE B C 1
ATOM 3047 O O . ILE B 1 159 ? -9.484 23.922 12.742 1 98.56 159 ILE B O 1
ATOM 3051 N N . VAL B 1 160 ? -8.148 25.125 11.43 1 98.69 160 VAL B N 1
ATOM 3052 C CA . VAL B 1 160 ? -6.949 24.828 12.211 1 98.69 160 VAL B CA 1
ATOM 3053 C C . VAL B 1 160 ? -7.105 25.375 13.625 1 98.69 160 VAL B C 1
ATOM 3055 O O . VAL B 1 160 ? -6.738 24.719 14.602 1 98.69 160 VAL B O 1
ATOM 3058 N N . GLU B 1 161 ? -7.652 26.594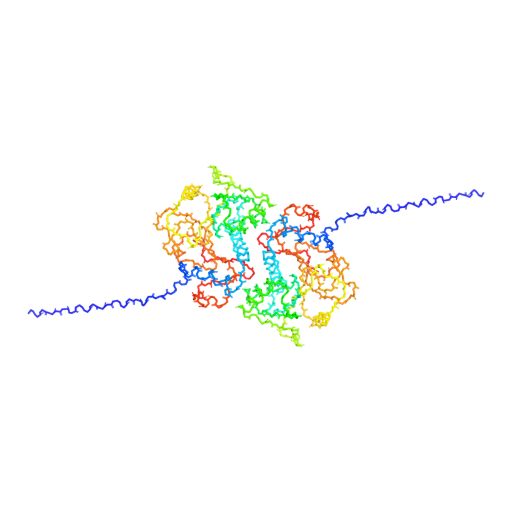 13.664 1 98.38 161 GLU B N 1
ATOM 3059 C CA . GLU B 1 161 ? -7.91 27.188 14.977 1 98.38 161 GLU B CA 1
ATOM 3060 C C . GLU B 1 161 ? -8.797 26.281 15.828 1 98.38 161 GLU B C 1
ATOM 3062 O O . GLU B 1 161 ? -8.5 26.031 17 1 98.38 161 GLU B O 1
ATOM 3067 N N . ARG B 1 162 ? -9.836 25.719 15.297 1 98.62 162 ARG B N 1
ATOM 3068 C CA . ARG B 1 162 ? -10.781 24.859 16 1 98.62 162 ARG B CA 1
ATOM 3069 C C . ARG B 1 162 ? -10.148 23.516 16.344 1 98.62 162 ARG B C 1
ATOM 3071 O O . ARG B 1 162 ? -10.406 22.953 17.406 1 98.62 162 ARG B O 1
ATOM 3078 N N . MET B 1 163 ? -9.352 22.969 15.445 1 98.69 163 MET B N 1
ATOM 3079 C CA . MET B 1 163 ? -8.609 21.75 15.727 1 98.69 163 MET B CA 1
ATOM 3080 C C . MET B 1 163 ? -7.73 21.922 16.953 1 98.69 163 MET B C 1
ATOM 3082 O O . MET B 1 163 ? -7.746 21.078 17.859 1 98.69 163 MET B O 1
ATOM 3086 N N . ASN B 1 164 ? -7.02 23.031 17 1 98.56 164 ASN B N 1
ATOM 3087 C CA . ASN B 1 164 ? -6.086 23.297 18.094 1 98.56 164 ASN B CA 1
ATOM 3088 C C . ASN B 1 164 ? -6.812 23.5 19.422 1 98.56 164 ASN B C 1
ATOM 3090 O O . ASN B 1 164 ? -6.297 23.141 20.469 1 98.56 164 ASN B O 1
ATOM 3094 N N . ALA B 1 165 ? -7.988 23.984 19.359 1 98.12 165 ALA B N 1
ATOM 3095 C CA . ALA B 1 165 ? -8.75 24.297 20.562 1 98.12 165 ALA B CA 1
ATOM 3096 C C . ALA B 1 165 ? -9.508 23.062 21.078 1 98.12 165 ALA B C 1
ATOM 3098 O O . ALA B 1 165 ? -10 23.062 22.203 1 98.12 165 ALA B O 1
ATOM 3099 N N . SER B 1 166 ? -9.578 21.984 20.344 1 97.94 166 SER B N 1
ATOM 3100 C CA . SER B 1 166 ? -10.461 20.859 20.609 1 97.94 166 SER B CA 1
ATOM 3101 C C . SER B 1 166 ? -9.961 20.031 21.797 1 97.94 166 SER B C 1
ATOM 3103 O O . SER B 1 166 ? -10.734 19.312 22.422 1 97.94 166 SER B O 1
ATOM 3105 N N . GLY B 1 167 ? -8.625 20.062 22.031 1 96.94 167 GLY B N 1
ATOM 3106 C CA . GLY B 1 167 ? -8.031 19.219 23.047 1 96.94 167 GLY B CA 1
ATOM 3107 C C . GLY B 1 167 ? -7.793 17.797 22.578 1 96.94 167 GLY B C 1
ATOM 3108 O O . GLY B 1 167 ? -7.199 16.984 23.297 1 96.94 167 GLY B O 1
ATOM 3109 N N . LEU B 1 168 ? -8.203 17.422 21.375 1 98.25 168 LEU B N 1
ATOM 3110 C CA . LEU B 1 168 ? -7.988 16.094 20.828 1 98.25 168 LEU B CA 1
ATOM 3111 C C . LEU B 1 168 ? -6.539 15.922 20.375 1 98.25 168 LEU B C 1
ATOM 3113 O O . LEU B 1 168 ? -5.918 16.875 19.891 1 98.25 168 LEU B O 1
ATOM 3117 N N . PRO B 1 169 ? -6.004 14.688 20.562 1 98.44 169 PRO B N 1
ATOM 3118 C CA . PRO B 1 169 ? -4.723 14.438 19.891 1 98.44 169 PRO B CA 1
ATOM 3119 C C . PRO B 1 169 ? -4.801 14.609 18.375 1 98.44 169 PRO B C 1
ATOM 3121 O O . PRO B 1 169 ? -5.828 14.289 17.781 1 98.44 169 PRO B O 1
ATOM 3124 N N . CYS B 1 170 ? -3.715 15.148 17.844 1 98.81 170 CYS B N 1
ATOM 3125 C CA . CYS B 1 170 ? -3.68 15.414 16.406 1 98.81 170 CYS B CA 1
ATOM 3126 C C . CYS B 1 170 ? -2.461 14.773 15.766 1 98.81 170 CYS B C 1
ATOM 3128 O O . CYS B 1 170 ? -1.337 14.938 16.234 1 98.81 170 CYS B O 1
ATOM 3130 N N . VAL B 1 171 ? -2.684 14.008 14.703 1 98.94 171 VAL B N 1
ATOM 3131 C CA . VAL B 1 171 ? -1.645 13.398 13.875 1 98.94 171 VAL B CA 1
ATOM 3132 C C . VAL B 1 171 ? -1.475 14.195 12.586 1 98.94 171 VAL B C 1
ATOM 3134 O O . VAL B 1 171 ? -2.375 14.227 11.742 1 98.94 171 VAL B O 1
ATOM 3137 N N . ALA B 1 172 ? -0.327 14.805 12.414 1 98.94 172 ALA B N 1
ATOM 3138 C CA . ALA B 1 172 ? -0.078 15.617 11.227 1 98.94 172 ALA B CA 1
ATOM 3139 C C . ALA B 1 172 ? 0.607 1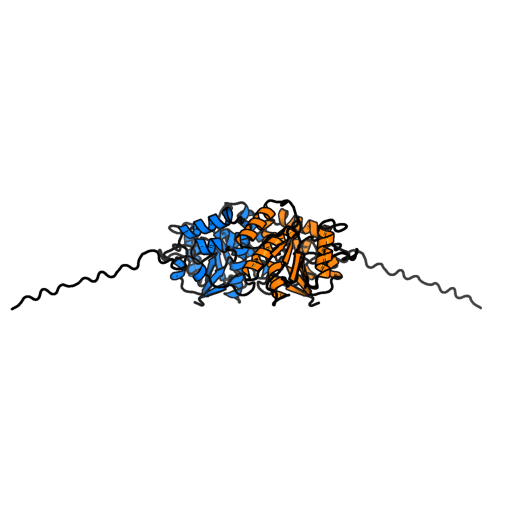4.805 10.141 1 98.94 172 ALA B C 1
ATOM 3141 O O . ALA B 1 172 ? 1.594 14.109 10.398 1 98.94 172 ALA B O 1
ATOM 3142 N N . VAL B 1 173 ? 0.104 14.938 8.922 1 98.94 173 VAL B N 1
ATOM 3143 C CA . VAL B 1 173 ? 0.633 14.219 7.766 1 98.94 173 VAL B CA 1
ATOM 3144 C C . VAL B 1 173 ? 1.675 15.086 7.062 1 98.94 173 VAL B C 1
ATOM 3146 O O . VAL B 1 173 ? 1.388 16.219 6.672 1 98.94 173 VAL B O 1
ATOM 3149 N N . ASP B 1 174 ? 2.885 14.633 6.879 1 98.75 174 ASP B N 1
ATOM 3150 C CA . ASP B 1 174 ? 4.008 15.211 6.148 1 98.75 174 ASP B CA 1
ATOM 3151 C C . ASP B 1 174 ? 4.582 16.422 6.895 1 98.75 174 ASP B C 1
ATOM 3153 O O . ASP B 1 174 ? 5.727 16.375 7.355 1 98.75 174 ASP B O 1
ATOM 3157 N N . VAL B 1 175 ? 3.824 17.453 7.02 1 98.56 175 VAL B N 1
ATOM 3158 C CA . VAL B 1 175 ? 4.117 18.672 7.75 1 98.56 175 VAL B CA 1
ATOM 3159 C C . VAL B 1 175 ? 2.857 19.172 8.453 1 98.56 175 VAL B C 1
ATOM 3161 O O . VAL B 1 175 ? 1.767 19.156 7.883 1 98.56 175 VAL B O 1
ATOM 3164 N N . PRO B 1 176 ? 3.027 19.578 9.766 1 98.75 176 PRO B N 1
ATOM 3165 C CA . PRO B 1 176 ? 1.828 20.172 10.352 1 98.75 176 PRO B CA 1
ATOM 3166 C C . PRO B 1 176 ? 1.312 21.375 9.555 1 98.75 176 PRO B C 1
ATOM 3168 O O . PRO B 1 176 ? 2.08 22.281 9.242 1 98.75 176 PRO B O 1
ATOM 3171 N N . SER B 1 177 ? 0.042 21.359 9.242 1 98.75 177 SER B N 1
ATOM 3172 C CA . SER B 1 177 ? -0.521 22.391 8.375 1 98.75 177 SER B CA 1
ATOM 3173 C C . SER B 1 177 ? -0.31 23.781 8.953 1 98.75 177 SER B C 1
ATOM 3175 O O . SER B 1 177 ? -0.546 24 10.148 1 98.75 177 SER B O 1
ATOM 3177 N N . GLY B 1 178 ? 0.173 24.719 8.117 1 98.06 178 GLY B N 1
ATOM 3178 C CA . GLY B 1 178 ? 0.417 26.094 8.523 1 98.06 178 GLY B CA 1
ATOM 3179 C C . GLY B 1 178 ? 1.851 26.344 8.953 1 98.06 178 GLY B C 1
ATOM 3180 O O . GLY B 1 178 ? 2.248 27.484 9.172 1 98.06 178 GLY B O 1
ATOM 3181 N N . TRP B 1 179 ? 2.619 25.203 9.086 1 98.12 179 TRP B N 1
ATOM 3182 C CA . TRP B 1 179 ? 4.035 25.359 9.391 1 98.12 179 TRP B CA 1
ATOM 3183 C C . TRP B 1 179 ? 4.82 25.75 8.141 1 98.12 179 TRP B C 1
ATOM 3185 O O . TRP B 1 179 ? 4.488 25.328 7.031 1 98.12 179 TRP B O 1
ATOM 3195 N N . HIS B 1 180 ? 5.82 26.625 8.383 1 96.88 180 HIS B N 1
ATOM 3196 C CA . HIS B 1 180 ? 6.848 26.734 7.359 1 96.88 180 HIS B CA 1
ATOM 3197 C C . HIS B 1 180 ? 7.672 25.453 7.25 1 96.88 180 HIS B C 1
ATOM 3199 O O . HIS B 1 180 ? 8.148 24.938 8.258 1 96.88 180 HIS B O 1
ATOM 3205 N N . VAL B 1 181 ? 7.891 24.953 6.055 1 97.25 181 VAL B N 1
ATOM 3206 C CA . VAL B 1 181 ? 8.469 23.625 5.824 1 97.25 181 VAL B CA 1
ATOM 3207 C C . VAL B 1 181 ? 9.891 23.578 6.359 1 97.25 181 VAL B C 1
ATOM 3209 O O . VAL B 1 181 ? 10.398 22.516 6.707 1 97.25 181 VAL B O 1
ATOM 3212 N N . GLU B 1 182 ? 10.5 24.703 6.523 1 96.38 182 GLU B N 1
ATOM 3213 C CA . GLU B 1 182 ? 11.883 24.734 6.996 1 96.38 182 GLU B CA 1
ATOM 3214 C C . GLU B 1 182 ? 11.969 25.281 8.414 1 96.38 182 GLU B C 1
ATOM 3216 O O . GLU B 1 182 ? 12.703 24.75 9.25 1 96.38 182 GLU B O 1
ATOM 3221 N N . GLN B 1 183 ? 11.125 26.25 8.711 1 95.94 183 GLN B N 1
ATOM 3222 C CA . GLN B 1 183 ? 11.352 27.016 9.938 1 95.94 183 GLN B CA 1
ATOM 3223 C C . GLN B 1 183 ? 10.328 26.641 11.016 1 95.94 183 GLN B C 1
ATOM 3225 O O . GLN B 1 183 ? 10.414 27.109 12.148 1 95.94 183 GLN B O 1
ATOM 3230 N N . GLY B 1 184 ? 9.375 25.812 10.672 1 96.62 184 GLY B N 1
ATOM 3231 C CA . GLY B 1 184 ? 8.414 25.375 11.672 1 96.62 184 GLY B CA 1
ATOM 3232 C C . GLY B 1 184 ? 7.246 26.328 11.836 1 96.62 184 GLY B C 1
ATOM 3233 O O . GLY B 1 184 ? 6.77 26.906 10.852 1 96.62 184 GLY B O 1
ATOM 3234 N N . ASN B 1 185 ? 6.715 26.375 13.023 1 96.62 185 ASN B N 1
ATOM 3235 C CA . ASN B 1 185 ? 5.508 27.156 13.281 1 96.62 185 ASN B CA 1
ATOM 3236 C C . ASN B 1 185 ? 5.84 28.625 13.547 1 96.62 185 ASN B C 1
ATOM 3238 O O . ASN B 1 185 ? 5.516 29.156 14.609 1 96.62 185 ASN B O 1
ATOM 3242 N N . VAL B 1 186 ? 6.277 29.328 12.547 1 94.81 186 VAL B N 1
ATOM 3243 C CA . VAL B 1 186 ? 6.785 30.688 12.68 1 94.81 186 VAL B CA 1
ATOM 3244 C C . VAL B 1 186 ? 5.633 31.641 12.961 1 94.81 186 VAL B C 1
ATOM 3246 O O . VAL B 1 186 ? 5.789 32.625 13.711 1 94.81 186 VAL B O 1
ATOM 3249 N N . SER B 1 187 ? 4.5 31.453 12.367 1 93.5 187 SER B N 1
ATOM 3250 C CA . SER B 1 187 ? 3.348 32.312 12.555 1 93.5 187 SER B CA 1
ATOM 3251 C C . SER B 1 187 ? 2.701 32.094 13.922 1 93.5 187 SER B C 1
ATOM 3253 O O . SER B 1 187 ? 2.018 33 14.445 1 93.5 187 SER B O 1
ATOM 3255 N N . GLY B 1 188 ? 2.822 30.859 14.469 1 95.5 188 GLY B N 1
ATOM 3256 C CA . GLY B 1 188 ? 2.17 30.469 15.711 1 95.5 188 GLY B CA 1
ATOM 3257 C C . GLY B 1 188 ? 0.744 29.984 15.516 1 95.5 188 GLY B C 1
ATOM 3258 O O . GLY B 1 188 ? 0.092 29.547 16.469 1 95.5 188 GLY B O 1
ATOM 3259 N N . ASN B 1 189 ? 0.277 30.016 14.305 1 96.25 189 ASN B N 1
ATOM 3260 C CA . ASN B 1 189 ? -1.112 29.688 14.008 1 96.25 189 ASN B CA 1
ATOM 3261 C C . ASN B 1 189 ? -1.234 28.312 13.359 1 96.25 189 ASN B C 1
ATOM 3263 O O . ASN B 1 189 ? -2.336 27.891 13.008 1 96.25 189 ASN B O 1
ATOM 3267 N N . GLY B 1 190 ? -0.15 27.641 13.211 1 98.25 190 GLY B N 1
ATOM 3268 C CA . GLY B 1 190 ? -0.175 26.328 12.586 1 98.25 190 GLY B CA 1
ATOM 3269 C C . GLY B 1 190 ? -0.719 25.234 13.5 1 98.25 190 GLY B C 1
ATOM 3270 O O . GLY B 1 190 ? -0.915 25.469 14.695 1 98.25 190 GLY B O 1
ATOM 3271 N N . VAL B 1 191 ? -0.97 24.109 12.961 1 98.75 191 VAL B N 1
ATOM 3272 C CA . VAL B 1 191 ? -1.501 22.953 13.688 1 98.75 191 VAL B CA 1
ATOM 3273 C C . VAL B 1 191 ? -0.56 22.594 14.828 1 98.75 191 VAL B C 1
ATOM 3275 O O . VAL B 1 191 ? 0.659 22.547 14.648 1 98.75 191 VAL B O 1
ATOM 3278 N N . GLN B 1 192 ? -1.12 22.422 15.945 1 98.31 192 GLN B N 1
ATOM 3279 C CA . GLN B 1 192 ? -0.394 21.906 17.109 1 98.31 192 GLN B CA 1
ATOM 3280 C C . GLN B 1 192 ? -0.605 20.391 17.25 1 98.31 192 GLN B C 1
ATOM 3282 O O . GLN B 1 192 ? -1.448 19.953 18.047 1 98.31 192 GLN B O 1
ATOM 3287 N N . ALA B 1 193 ? 0.211 19.625 16.578 1 98.44 193 ALA B N 1
ATOM 3288 C CA . ALA B 1 193 ? 0.075 18.172 16.516 1 98.44 193 ALA B CA 1
ATOM 3289 C C . ALA B 1 193 ? 0.853 17.516 17.656 1 98.44 193 ALA B C 1
ATOM 3291 O O . ALA B 1 193 ? 1.896 18.016 18.078 1 98.44 193 ALA B O 1
ATOM 3292 N N . SER B 1 194 ? 0.36 16.406 18.125 1 98.12 194 SER B N 1
ATOM 3293 C CA . SER B 1 194 ? 1.083 15.594 19.094 1 98.12 194 SER B CA 1
ATOM 3294 C C . SER B 1 194 ? 1.88 14.492 18.406 1 98.12 194 SER B C 1
ATOM 3296 O O . SER B 1 194 ? 2.766 13.883 19.016 1 98.12 194 SER B O 1
ATOM 3298 N N . VAL B 1 195 ? 1.514 14.156 17.188 1 98.75 195 VAL B N 1
ATOM 3299 C CA . VAL B 1 195 ? 2.197 13.156 16.375 1 98.75 195 VAL B CA 1
ATOM 3300 C C . VAL B 1 195 ? 2.469 13.727 14.984 1 98.75 195 VAL B C 1
ATOM 3302 O O . VAL B 1 195 ? 1.604 14.375 14.391 1 98.75 195 VAL B O 1
ATOM 3305 N N . LEU B 1 196 ? 3.646 13.516 14.477 1 98.88 196 LEU B N 1
ATOM 3306 C CA . LEU B 1 196 ? 4.02 13.867 13.109 1 98.88 196 LEU B CA 1
ATOM 3307 C C . LEU B 1 196 ? 4.41 12.625 12.312 1 98.88 196 LEU B C 1
ATOM 3309 O O . LEU B 1 196 ? 5.207 11.812 12.781 1 98.88 196 LEU B O 1
ATOM 3313 N N . VAL B 1 197 ? 3.805 12.461 11.172 1 98.81 197 VAL B N 1
ATOM 3314 C CA . VAL B 1 197 ? 4.227 11.438 10.227 1 98.81 197 VAL B CA 1
ATOM 3315 C C . VAL B 1 197 ? 4.906 12.094 9.023 1 98.81 197 VAL B C 1
ATOM 3317 O O . VAL B 1 197 ? 4.234 12.562 8.102 1 98.81 197 VAL B O 1
ATOM 3320 N N . SER B 1 198 ? 6.191 12.102 9.086 1 98.56 198 SER B N 1
ATOM 3321 C CA . SER B 1 198 ? 6.922 12.531 7.898 1 98.56 198 SER B CA 1
ATOM 3322 C C . SER B 1 198 ? 6.793 11.508 6.773 1 98.56 198 SER B C 1
ATOM 3324 O O . SER B 1 198 ? 6.773 10.305 7.023 1 98.56 198 SER B O 1
ATOM 3326 N N . LEU B 1 199 ? 6.672 12 5.582 1 98.25 199 LEU B N 1
ATOM 3327 C CA . LEU B 1 199 ? 6.578 11.109 4.43 1 98.25 199 LEU B CA 1
ATOM 3328 C C . LEU B 1 199 ? 7.824 11.219 3.555 1 98.25 199 LEU B C 1
ATOM 3330 O O . LEU B 1 199 ? 8.297 12.328 3.275 1 98.25 199 LEU B O 1
ATOM 3334 N N . SER B 1 200 ? 8.328 10.109 3.062 1 97 200 SER B N 1
ATOM 3335 C CA . SER B 1 200 ? 9.57 9.977 2.297 1 97 200 SER B CA 1
ATOM 3336 C C . SER B 1 200 ? 10.789 10.281 3.16 1 97 200 SER B C 1
ATOM 3338 O O . SER B 1 200 ? 11.617 9.398 3.404 1 97 200 SER B O 1
ATOM 3340 N N . ALA B 1 201 ? 10.82 11.445 3.697 1 97.06 201 ALA B N 1
ATOM 3341 C CA . ALA B 1 201 ? 11.875 11.914 4.594 1 97.06 201 ALA B CA 1
ATOM 3342 C C . ALA B 1 201 ? 11.383 13.086 5.441 1 97.06 201 ALA B C 1
ATOM 3344 O O . ALA B 1 201 ? 10.484 13.82 5.039 1 97.06 201 ALA B O 1
ATOM 3345 N N . PRO B 1 202 ? 12.008 13.219 6.641 1 97.06 202 PRO B N 1
ATOM 3346 C CA . PRO B 1 202 ? 11.641 14.391 7.434 1 97.06 202 PRO B CA 1
ATOM 3347 C C . PRO B 1 202 ? 12.008 15.711 6.75 1 97.06 202 PRO B C 1
ATOM 3349 O O . PRO B 1 202 ? 13.062 15.805 6.121 1 97.06 202 PRO B O 1
ATOM 3352 N N . LYS B 1 203 ? 11.062 16.672 6.832 1 97.56 203 LYS B N 1
ATOM 3353 C CA . LYS B 1 203 ? 11.352 18.031 6.398 1 97.56 203 LYS B CA 1
ATOM 3354 C C . LYS B 1 203 ? 12.055 18.812 7.504 1 97.56 203 LYS B C 1
ATOM 3356 O O . LYS B 1 203 ? 11.984 18.453 8.68 1 97.56 203 LYS B O 1
ATOM 3361 N N . MET B 1 204 ? 12.68 19.938 7.156 1 96.69 204 MET B N 1
ATOM 3362 C CA . MET B 1 204 ? 13.516 20.703 8.07 1 96.69 204 MET B CA 1
ATOM 3363 C C . MET B 1 204 ? 12.719 21.141 9.297 1 96.69 204 MET B C 1
ATOM 3365 O O . MET B 1 204 ? 13.273 21.219 10.398 1 96.69 204 MET B O 1
ATOM 3369 N N . CYS B 1 205 ? 11.492 21.375 9.133 1 97.12 205 CYS B N 1
ATOM 3370 C CA . CYS B 1 205 ? 10.688 21.859 10.25 1 97.12 205 CYS B CA 1
ATOM 3371 C C . CYS B 1 205 ? 10.562 20.797 11.328 1 97.12 205 CYS B C 1
ATOM 3373 O O . CYS B 1 205 ? 10.25 21.109 12.484 1 97.12 205 CYS B O 1
ATOM 3375 N N . ALA B 1 206 ? 10.766 19.531 11 1 96.31 206 ALA B N 1
ATOM 3376 C CA . ALA B 1 206 ? 10.672 18.438 11.969 1 96.31 206 ALA B CA 1
ATOM 3377 C C . ALA B 1 206 ? 11.695 18.609 13.086 1 96.31 206 ALA B C 1
ATOM 3379 O O . ALA B 1 206 ? 11.523 18.062 14.18 1 96.31 206 ALA B O 1
ATOM 3380 N N . ALA B 1 207 ? 12.719 19.359 12.812 1 94 207 ALA B N 1
ATOM 3381 C CA . ALA B 1 207 ? 13.773 19.578 13.805 1 94 207 ALA B CA 1
ATOM 3382 C C . ALA B 1 207 ? 13.234 20.312 15.023 1 94 207 ALA B C 1
ATOM 3384 O O . ALA B 1 207 ? 13.766 20.188 16.125 1 94 207 ALA B O 1
ATOM 3385 N N . THR B 1 208 ? 12.203 21.047 14.828 1 94.31 208 THR B N 1
ATOM 3386 C CA . THR B 1 208 ? 11.656 21.844 15.922 1 94.31 208 THR B CA 1
ATOM 3387 C C . THR B 1 208 ? 10.352 21.234 16.422 1 94.31 208 THR B C 1
ATOM 3389 O O . THR B 1 208 ? 9.656 21.828 17.25 1 94.31 208 THR B O 1
ATOM 3392 N N . PHE B 1 209 ? 9.938 20.109 15.844 1 96.75 209 PHE B N 1
ATOM 3393 C CA . PHE B 1 209 ? 8.703 19.453 16.25 1 96.75 209 PHE B CA 1
ATOM 3394 C C . PHE B 1 209 ? 8.875 18.781 17.609 1 96.75 209 PHE B C 1
ATOM 3396 O O . PHE B 1 209 ? 9.867 18.078 17.844 1 96.75 209 PHE B O 1
ATOM 3403 N N . HIS B 1 210 ? 7.898 19.078 18.5 1 94.31 210 HIS B N 1
ATOM 3404 C CA . HIS B 1 210 ? 7.859 18.422 19.797 1 94.31 210 HIS B CA 1
ATOM 3405 C C . HIS B 1 210 ? 6.688 17.453 19.906 1 94.31 210 HIS B C 1
ATOM 3407 O O . HIS B 1 210 ? 5.527 17.875 19.781 1 94.31 210 HIS B O 1
ATOM 3413 N N . GLY B 1 211 ? 6.855 16.172 20.047 1 96.5 211 GLY B N 1
ATOM 3414 C CA . GLY B 1 211 ? 5.895 15.078 20.094 1 96.5 211 GLY B CA 1
ATOM 3415 C C . GLY B 1 211 ? 6.43 13.781 19.531 1 96.5 211 GLY B C 1
ATOM 3416 O O . GLY B 1 211 ? 7.641 13.633 19.344 1 96.5 211 GLY B O 1
ATOM 3417 N N . ARG B 1 212 ? 5.59 12.867 19.312 1 98.06 212 ARG B N 1
ATOM 3418 C CA . ARG B 1 212 ? 6.004 11.617 18.672 1 98.06 212 ARG B CA 1
ATOM 3419 C C . ARG B 1 212 ? 6.172 11.805 17.172 1 98.06 212 ARG B C 1
ATOM 3421 O O . ARG B 1 212 ? 5.332 12.43 16.516 1 98.06 212 ARG B O 1
ATOM 3428 N N . HIS B 1 213 ? 7.246 11.305 16.672 1 98.06 213 HIS B N 1
ATOM 3429 C CA . HIS B 1 213 ? 7.586 11.5 15.273 1 98.06 213 HIS B CA 1
ATOM 3430 C C . HIS B 1 213 ? 7.777 10.164 14.562 1 98.06 213 HIS B C 1
ATOM 3432 O O . HIS B 1 213 ? 8.508 9.297 15.047 1 98.06 213 HIS B O 1
ATOM 3438 N N . TYR B 1 214 ? 7.09 10.008 13.477 1 98.44 214 TYR B N 1
ATOM 3439 C CA . TYR B 1 214 ? 7.152 8.805 12.664 1 98.44 214 TYR B CA 1
ATOM 3440 C C . TYR B 1 214 ? 7.586 9.133 11.234 1 98.44 214 TYR B C 1
ATOM 3442 O O . TYR B 1 214 ? 7.492 10.281 10.805 1 98.44 214 TYR B O 1
ATOM 3450 N N . LEU B 1 215 ? 8.102 8.102 10.609 1 98.25 215 LEU B N 1
ATOM 3451 C CA . LEU B 1 215 ? 8.398 8.156 9.18 1 98.25 215 LEU B CA 1
ATOM 3452 C C . LEU B 1 215 ? 7.602 7.102 8.422 1 98.25 215 LEU B C 1
ATOM 3454 O O . LEU B 1 215 ? 7.527 5.949 8.844 1 98.25 215 LEU B O 1
ATOM 3458 N N . GLY B 1 216 ? 6.918 7.555 7.402 1 98.06 216 GLY B N 1
ATOM 3459 C CA . GLY B 1 216 ? 6.281 6.668 6.441 1 98.06 216 GLY B CA 1
ATOM 3460 C C . GLY B 1 216 ? 6.73 6.918 5.012 1 98.06 216 GLY B C 1
ATOM 3461 O O . GLY B 1 216 ? 7.641 7.711 4.773 1 98.06 216 GLY B O 1
ATOM 3462 N N . GLY B 1 217 ? 6.027 6.242 4.055 1 96.81 217 GLY B N 1
ATOM 3463 C CA . GLY B 1 217 ? 6.438 6.34 2.664 1 96.81 217 GLY B CA 1
ATOM 3464 C C . GLY B 1 217 ? 7.688 5.543 2.352 1 96.81 217 GLY B C 1
ATOM 3465 O O . GLY B 1 217 ? 8.711 6.109 1.948 1 96.81 217 GLY B O 1
ATOM 3466 N N . ARG B 1 218 ? 7.59 4.27 2.576 1 97.38 218 ARG B N 1
ATOM 3467 C CA . ARG B 1 218 ? 8.695 3.344 2.354 1 97.38 218 ARG B CA 1
ATOM 3468 C C . ARG B 1 218 ? 8.82 2.979 0.878 1 97.38 218 ARG B C 1
ATOM 3470 O O . ARG B 1 218 ? 8.414 1.888 0.468 1 97.38 218 ARG B O 1
ATOM 3477 N N . PHE B 1 219 ? 9.383 3.939 0.047 1 97.88 219 PHE B N 1
ATOM 3478 C CA . PHE B 1 219 ? 9.406 3.666 -1.386 1 97.88 219 PHE B CA 1
ATOM 3479 C C . PHE B 1 219 ? 10.594 4.352 -2.053 1 97.88 219 PHE B C 1
ATOM 3481 O O . PHE B 1 219 ? 10.656 4.438 -3.279 1 97.88 219 PHE B O 1
ATOM 3488 N N . LEU B 1 220 ? 11.531 4.859 -1.298 1 97.62 220 LEU B N 1
ATOM 3489 C CA . LEU B 1 220 ? 12.648 5.574 -1.916 1 97.62 220 LEU B CA 1
ATOM 3490 C C . LEU B 1 220 ? 13.664 4.594 -2.494 1 97.62 220 LEU B C 1
ATOM 3492 O O . LEU B 1 220 ? 14.203 3.75 -1.773 1 97.62 220 LEU B O 1
ATOM 3496 N N . PRO B 1 221 ? 13.969 4.715 -3.768 1 97.81 221 PRO B N 1
ATOM 3497 C CA . PRO B 1 221 ? 15.07 3.916 -4.301 1 97.81 221 PRO B CA 1
ATOM 3498 C C . PRO B 1 221 ? 16.438 4.406 -3.822 1 97.81 221 PRO B C 1
ATOM 3500 O O . PRO B 1 221 ? 16.594 5.578 -3.479 1 97.81 221 PRO B O 1
ATOM 3503 N N . PRO B 1 222 ? 17.438 3.543 -3.855 1 96.75 222 PRO B N 1
ATOM 3504 C CA . PRO B 1 222 ? 18.766 3.906 -3.355 1 96.75 222 PRO B CA 1
ATOM 3505 C C . PRO B 1 222 ? 19.344 5.129 -4.062 1 96.75 222 PRO B C 1
ATOM 3507 O O . PRO B 1 222 ? 19.984 5.973 -3.422 1 96.75 222 PRO B O 1
ATOM 3510 N N . ALA B 1 223 ? 19.156 5.289 -5.316 1 96.69 223 ALA B N 1
ATOM 3511 C CA . ALA B 1 223 ? 19.719 6.41 -6.07 1 96.69 223 ALA B CA 1
ATOM 3512 C C . ALA B 1 223 ? 19.172 7.738 -5.562 1 96.69 223 ALA B C 1
ATOM 3514 O O . ALA B 1 223 ? 19.891 8.742 -5.523 1 96.69 223 ALA B O 1
ATOM 3515 N N . LEU B 1 224 ? 17.922 7.742 -5.23 1 96.38 224 LEU B N 1
ATOM 3516 C CA . LEU B 1 224 ? 17.297 8.961 -4.734 1 96.38 224 LEU B CA 1
ATOM 3517 C C . LEU B 1 224 ? 17.781 9.297 -3.33 1 96.38 224 LEU B C 1
ATOM 3519 O O . LEU B 1 224 ? 17.984 10.469 -2.996 1 96.38 224 LEU B O 1
ATOM 3523 N N . ILE B 1 225 ? 17.953 8.281 -2.508 1 96 225 ILE B N 1
ATOM 3524 C CA . ILE B 1 225 ? 18.516 8.453 -1.171 1 96 225 ILE B CA 1
ATOM 3525 C C . ILE B 1 225 ? 19.891 9.094 -1.268 1 96 225 ILE B C 1
ATOM 3527 O O . ILE B 1 225 ? 20.203 10.031 -0.531 1 96 225 ILE B O 1
ATOM 3531 N N . ASP B 1 226 ? 20.688 8.586 -2.211 1 95.62 226 ASP B N 1
ATOM 3532 C CA . ASP B 1 226 ? 22.031 9.109 -2.412 1 95.62 226 ASP B CA 1
ATOM 3533 C C . ASP B 1 226 ? 21.984 10.539 -2.941 1 95.62 226 ASP B C 1
ATOM 3535 O O . ASP B 1 226 ? 22.719 11.406 -2.461 1 95.62 226 ASP B O 1
ATOM 3539 N N . LYS B 1 227 ? 21.156 10.789 -3.887 1 95.56 227 LYS B N 1
ATOM 3540 C CA . LYS B 1 227 ? 21.062 12.094 -4.543 1 95.56 227 LYS B CA 1
ATOM 3541 C C . LYS B 1 227 ? 20.766 13.195 -3.531 1 95.56 227 LYS B C 1
ATOM 3543 O O . LYS B 1 227 ? 21.328 14.289 -3.611 1 95.56 227 LYS B O 1
ATOM 3548 N N . PHE B 1 228 ? 19.953 12.914 -2.551 1 95.5 228 PHE B N 1
ATOM 3549 C CA . PHE B 1 228 ? 19.516 13.953 -1.63 1 95.5 228 PHE B CA 1
ATOM 3550 C C . PHE B 1 228 ? 20.219 13.805 -0.281 1 95.5 228 PHE B C 1
ATOM 3552 O O . PHE B 1 228 ? 19.828 14.461 0.694 1 95.5 228 PHE B O 1
ATOM 3559 N N . GLY B 1 229 ? 21.203 12.914 -0.195 1 93.56 229 GLY B N 1
ATOM 3560 C CA . GLY B 1 229 ? 22.016 12.766 1.001 1 93.56 229 GLY B CA 1
ATOM 3561 C C . GLY B 1 229 ? 21.219 12.297 2.205 1 93.56 229 GLY B C 1
ATOM 3562 O O . GLY B 1 229 ? 21.422 12.789 3.316 1 93.56 229 GLY B O 1
ATOM 3563 N N . LEU B 1 230 ? 20.344 11.297 2.0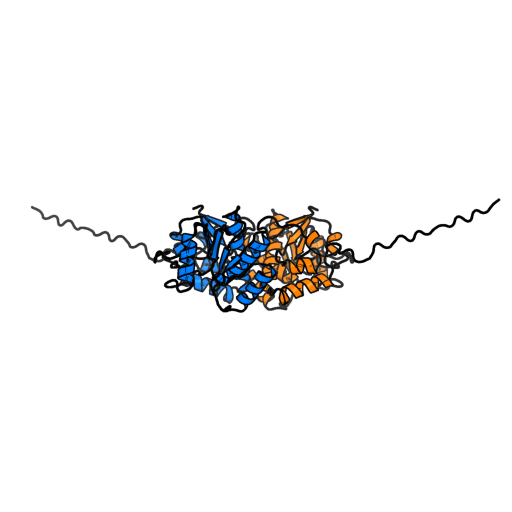06 1 94.75 230 LEU B N 1
ATOM 3564 C CA . LEU B 1 230 ? 19.406 10.906 3.051 1 94.75 230 LEU B CA 1
ATOM 3565 C C . LEU B 1 230 ? 19.875 9.641 3.764 1 94.75 230 LEU B C 1
ATOM 3567 O O . LEU B 1 230 ? 19.266 9.219 4.746 1 94.75 230 LEU B O 1
ATOM 3571 N N . ARG B 1 231 ? 20.938 9.031 3.408 1 91.19 231 ARG B N 1
ATOM 3572 C CA . ARG B 1 231 ? 21.344 7.711 3.867 1 91.19 231 ARG B CA 1
ATOM 3573 C C . ARG B 1 231 ? 21.547 7.691 5.379 1 91.19 231 ARG B C 1
ATOM 3575 O O . ARG B 1 231 ? 21.078 6.777 6.062 1 91.19 231 ARG B O 1
ATOM 3582 N N . SER B 1 232 ? 22.203 8.633 5.887 1 88.56 232 SER B N 1
ATOM 3583 C CA . SER B 1 232 ? 22.531 8.648 7.309 1 88.56 232 SER B CA 1
ATOM 3584 C C . SER B 1 232 ? 21.359 9.156 8.141 1 88.56 232 SER B C 1
ATOM 3586 O O . SER B 1 232 ? 21.344 8.992 9.367 1 88.56 232 SER B O 1
ATOM 3588 N N . GLN B 1 233 ? 20.359 9.688 7.5 1 87.12 233 GLN B N 1
ATOM 3589 C CA . GLN B 1 233 ? 19.266 10.336 8.219 1 87.12 233 GLN B CA 1
ATOM 3590 C C . GLN B 1 233 ? 18.047 9.414 8.336 1 87.12 233 GLN B C 1
ATOM 3592 O O . GLN B 1 233 ? 17.234 9.562 9.25 1 87.12 233 GLN B O 1
ATOM 3597 N N . LEU B 1 234 ? 17.953 8.547 7.43 1 93.06 234 LEU B N 1
ATOM 3598 C CA . LEU B 1 234 ? 16.766 7.703 7.406 1 93.06 234 LEU B CA 1
ATOM 3599 C C . LEU B 1 234 ? 16.938 6.48 8.297 1 93.06 234 LEU B C 1
ATOM 3601 O O . LEU B 1 234 ? 17.922 5.738 8.156 1 93.06 234 LEU B O 1
ATOM 3605 N N . PRO B 1 235 ? 15.992 6.367 9.219 1 94.06 235 PRO B N 1
ATOM 3606 C CA . PRO B 1 235 ? 16.016 5.148 10.031 1 94.06 235 PRO B CA 1
ATOM 3607 C C . PRO B 1 235 ? 15.648 3.9 9.234 1 94.06 235 PRO B C 1
ATOM 3609 O O . PRO B 1 235 ? 15.039 4.004 8.164 1 94.06 235 PRO B O 1
ATOM 3612 N N . GLU B 1 236 ? 16.062 2.75 9.781 1 93.88 236 GLU B N 1
ATOM 3613 C CA . GLU B 1 236 ? 15.648 1.483 9.188 1 93.88 236 GLU B CA 1
ATOM 3614 C C . GLU B 1 236 ? 14.211 1.131 9.586 1 93.88 236 GLU B C 1
ATOM 3616 O O . GLU B 1 236 ? 13.844 1.246 10.75 1 93.88 236 GLU B O 1
ATOM 3621 N N . TYR B 1 237 ? 13.422 0.771 8.586 1 96.88 237 TYR B N 1
ATOM 3622 C CA . TYR B 1 237 ? 12.094 0.244 8.867 1 96.88 237 TYR B CA 1
ATOM 3623 C C . TYR B 1 237 ? 12.172 -1.17 9.438 1 96.88 237 TYR B C 1
ATOM 3625 O O . TYR B 1 237 ? 12.961 -1.99 8.961 1 96.88 237 TYR B O 1
ATOM 3633 N N . PRO B 1 238 ? 11.398 -1.443 10.422 1 96 238 PRO B N 1
ATOM 3634 C CA . PRO B 1 238 ? 11.422 -2.807 10.961 1 96 238 PRO B CA 1
ATOM 3635 C C . PRO B 1 238 ? 10.648 -3.797 10.094 1 96 238 PRO B C 1
ATOM 3637 O O . PRO B 1 238 ? 9.469 -3.572 9.805 1 96 238 PRO B O 1
ATOM 3640 N N . GLY B 1 239 ? 11.258 -4.879 9.688 1 95.5 239 GLY B N 1
ATOM 3641 C CA . GLY B 1 239 ? 10.578 -5.953 8.977 1 95.5 239 GLY B CA 1
ATOM 3642 C C . GLY B 1 239 ? 9.836 -5.477 7.75 1 95.5 239 GLY B C 1
ATOM 3643 O O . GLY B 1 239 ? 10.406 -4.816 6.883 1 95.5 239 GLY B O 1
ATOM 3644 N N . SER B 1 240 ? 8.523 -5.809 7.754 1 97.19 240 SER B N 1
ATOM 3645 C CA . SER B 1 240 ? 7.699 -5.41 6.617 1 97.19 240 SER B CA 1
ATOM 3646 C C . SER B 1 240 ? 6.824 -4.207 6.965 1 97.19 240 SER B C 1
ATOM 3648 O O . SER B 1 240 ? 5.914 -3.859 6.211 1 97.19 240 SER B O 1
ATOM 3650 N N . GLN B 1 241 ? 7.129 -3.586 8.102 1 97.31 241 GLN B N 1
ATOM 3651 C CA . GLN B 1 241 ? 6.34 -2.445 8.555 1 97.31 241 GLN B CA 1
ATOM 3652 C C . GLN B 1 241 ? 6.473 -1.27 7.59 1 97.31 241 GLN B C 1
ATOM 3654 O O . GLN B 1 241 ? 7.555 -1.007 7.066 1 97.31 241 GLN B O 1
ATOM 3659 N N . GLN B 1 242 ? 5.398 -0.534 7.453 1 98.06 242 GLN B N 1
ATOM 3660 C CA . GLN B 1 242 ? 5.375 0.557 6.484 1 98.06 242 GLN B CA 1
ATOM 3661 C C . GLN B 1 242 ? 5.645 1.898 7.16 1 98.06 242 GLN B C 1
ATOM 3663 O O . GLN B 1 242 ? 5.477 2.953 6.547 1 98.06 242 GLN B O 1
ATOM 3668 N N . PHE B 1 243 ? 5.949 1.904 8.414 1 98.25 243 PHE B N 1
ATOM 3669 C CA . PHE B 1 243 ? 6.332 3.09 9.172 1 98.25 243 PHE B CA 1
ATOM 3670 C C . PHE B 1 243 ? 7.418 2.756 10.188 1 98.25 243 PHE B C 1
ATOM 3672 O O . PHE B 1 243 ? 7.652 1.583 10.492 1 98.25 243 PHE B O 1
ATOM 3679 N N . VAL B 1 244 ? 8.102 3.764 10.672 1 97.94 244 VAL B N 1
ATOM 3680 C CA . VAL B 1 244 ? 9.047 3.633 11.773 1 97.94 244 VAL B CA 1
ATOM 3681 C C . VAL B 1 244 ? 8.977 4.867 12.672 1 97.94 244 VAL B C 1
ATOM 3683 O O . VAL B 1 244 ? 8.836 5.992 12.172 1 97.94 244 VAL B O 1
ATOM 3686 N N . GLN B 1 245 ? 8.992 4.648 13.969 1 96.62 245 GLN B N 1
ATOM 3687 C CA . GLN B 1 245 ? 9.023 5.773 14.898 1 96.62 245 GLN B CA 1
ATOM 3688 C C . GLN B 1 245 ? 10.438 6.34 15.031 1 96.62 245 GLN B C 1
ATOM 3690 O O . GLN B 1 245 ? 11.391 5.594 15.258 1 96.62 245 GLN B O 1
ATOM 3695 N N . ILE B 1 246 ? 10.516 7.594 14.859 1 93.81 246 ILE B N 1
ATOM 3696 C CA . ILE B 1 246 ? 11.805 8.281 14.93 1 93.81 246 ILE B CA 1
ATOM 3697 C C . ILE B 1 246 ? 12.047 8.773 16.344 1 93.81 246 ILE B C 1
ATOM 3699 O O . ILE B 1 246 ? 13.109 8.523 16.922 1 93.81 246 ILE B O 1
ATOM 3703 N N . THR B 1 247 ? 11.125 9.508 16.859 1 87.12 247 THR B N 1
ATOM 3704 C CA . THR B 1 247 ? 11.25 10 18.234 1 87.12 247 THR B CA 1
ATOM 3705 C C . THR B 1 247 ? 10 9.672 19.031 1 87.12 247 THR B C 1
ATOM 3707 O O . THR B 1 247 ? 8.906 9.562 18.484 1 87.12 247 THR B O 1
ATOM 3710 N N . ARG B 1 248 ? 10.141 9.508 20.406 1 84.56 248 ARG B N 1
ATOM 3711 C CA . ARG B 1 248 ? 9.039 9.141 21.281 1 84.56 248 ARG B CA 1
ATOM 3712 C C . ARG B 1 248 ? 8.422 10.367 21.938 1 84.56 248 ARG B C 1
ATOM 3714 O O . ARG B 1 248 ? 7.402 10.273 22.625 1 84.56 248 ARG B O 1
ATOM 3721 N N . GLY B 1 249 ? 8.75 11.547 21.531 1 73.62 249 GLY B N 1
ATOM 3722 C CA . GLY B 1 249 ? 8.234 12.742 22.172 1 73.62 249 GLY B CA 1
ATOM 3723 C C . GLY B 1 249 ? 8.695 12.898 23.609 1 73.62 249 GLY B C 1
ATOM 3724 O O . GLY B 1 249 ? 9.164 11.938 24.219 1 73.62 249 GLY B O 1
#

Nearest PDB structures (foldseek):
  2dg2-assembly1_A  TM=9.434E-01  e=2.058E-28  Mus musculus
  1jzt-assembly1_A  TM=9.436E-01  e=1.010E-25  Saccharomyces cerevisiae
  3rss-assembly1_A  TM=8.594E-01  e=1.945E-13  Thermotoga maritima MSB8
  3d3k-assembly1_B  TM=7.974E-01  e=1.003E-11  Homo sapiens
  3d3j-assembly1_A-2  TM=8.001E-01  e=2.729E-11  Homo sapiens